Protein AF-0000000084492688 (afdb_homodimer)

Radius of gyration: 24.3 Å; Cα contacts (8 Å, |Δi|>4): 1108; chains: 2; bounding box: 52×69×61 Å

Sequence (526 aa):
MMIVVKELSFNYKQRKILDNITFSAHSKNLICVLGPNGVGKSTLFRCMLGLTKGYQGEILIEGKNIKKMGIAELAKKIAYIPQSHHPTFNFTVLNTVLMGRTIHLKGVSNPNIEDEKEALHALDMLGISHLRNRGYAEISGGERQLALIARAIVQKAKILVMDEPTANLDYGNQIRVMMHVKKLAKEGYIVILSTHNPEHAFLYGTKVLMMFNGKIIQSGCPKEIVTEALLEQLYGVHVKLEDIKTEAGDIRVIVPNLMNRQTMMIVVKELSFNYKQRKILDNITFSAHSKNLICVLGPNGVGKSTLFRCMLGLTKGYQGEILIEGKNIKKMGIAELAKKIAYIPQSHHPTFNFTVLNTVLMGRTIHLKGVSNPNIEDEKEALHALDMLGISHLRNRGYAEISGGERQLALIARAIVQKAKILVMDEPTANLDYGNQIRVMMHVKKLAKEGYIVILSTHNPEHAFLYGTKVLMMFNGKIIQSGCPKEIVTEALLEQLYGVHVKLEDIKTEAGDIRVIVPNLMNRQT

pLDDT: mean 93.22, std 10.7, range [28.69, 98.88]

Nearest PDB structures (foldseek):
  4wbs-assembly2_B  TM=8.671E-01  e=8.353E-21  Paraburkholderia phymatum STM815
  7ch8-assembly1_J  TM=8.958E-01  e=3.560E-17  Pseudomonas aeruginosa PAO1
  5lil-assembly1_A  TM=8.193E-01  e=1.229E-18  Aggregatibacter actinomycetemcomitans
  5lj7-assembly1_B  TM=8.229E-01  e=1.033E-18  Aggregatibacter actinomycetemcomitans
  5lil-assembly1_B  TM=7.992E-01  e=7.724E-19  Aggregatibacter actinomycetemcomitans

Organism: NCBI:txid1637975

Secondary structure (DSSP, 8-state):
-EEEEEEEEEEETTEEEEEEEEEEEETT-EEEEE--TTSSHHHHHHHHTTS----EEEEEETTEEGGGS-HHHHHTTEEEEPPP---SS--BHHHHHHGGGGGG-SSS----HHHHHHHHHHHHHTT-GGGTTSBGGGS-HHHHHHHHHHHHHHTT-SEEEEESTTTT--HHHHHHHHHHHHHHHHTT-EEEEE-S-THHHHHT-SEEEEEETTEEEEEE-HHHH--HHHHHHHHS--EEEEEEEETTEEEEEEEE--S----/-EEEEEEEEEEETTEEEEEEEEEEEETT-EEEEE--TTSSHHHHHHHHTTS----EEEEEETTEEGGGS-HHHHHTTEEEEPPP---SS--BHHHHHHGGGGGG-SSS----HHHHHHHHHHHHHTT-GGGTTSBGGGS-HHHHHHHHHHHHHHTT-SEEEEESTTTT--HHHHHHHHHHHHHHHHTT-EEEEE-S-THHHHHT-SEEEEEETTEEEEEE-HHHH--HHHHHHHHS--EEEEEEEETTEEEEEEEE--S----

InterPro domains:
  IPR003439 ABC transporter-like, ATP-binding domain [PF00005] (18-167)
  IPR003439 ABC transporter-like, ATP-binding domain [PS50893] (3-238)
  IPR003593 AAA+ ATPase domain [SM00382] (27-215)
  IPR017871 ABC transporter-like, conserved site [PS00211] (139-153)
  IPR027417 P-loop containing nucleoside triphosphate hydrolase [G3DSA:3.40.50.300] (1-255)
  IPR027417 P-loop containing nucleoside triphosphate hydrolase [SSF52540] (2-227)
  IPR050153 Metal Ion Import ATP-binding [PTHR42734] (1-245)

Foldseek 3Di:
DKKWWAQKWDDDPPRTQAGGATDMWFFLFAEEEDFDPSNCLVVVVCVQLVVDDPIDTFMDDVRHTCVPDDNLRSLLAEDEQEAFDQDPDWDALLVLLLVLCVSVDDPPDDDDPVSSVLLLVLCVLLPNSVRRGGTLNPDDSLSNLSSSVSSSVSNNHQEYEYEASCPPHDPVSSVSNLVSVLVSSNVTGHYYYYHHDLLSLQVRGQKYFYGDNNYGPDIGRSVPTDDQVSCCVRPVFGWDWDWDQDPVGTTIDIGGDPPPPPD/DKKWWAQKWDDDVPRTQAGGATDMWFFLFAEEEDFDPSNCLVVVVCVQLVVDDPIDTFMDDVRHTCVPDDNLRSLLAEDEQEAFDQDPDWDALLVLLLVLCVSVDDPPDDDDPVSSVLLLVLCVLLPNSVRRGGTLNPDDSLSNLSSSVSSSVSNNHQEYEYEASCPPHDPVSSVSNLVSVLVSSNVTGHYYYYHHDLLSLQVRGQKYFYGDNNYGPDMGRSVPTDDQVSCCVRPVFGWDWDWDQDPVGITIDIGGDPPPPPD

Structure (mmCIF, N/CA/C/O backbone):
data_AF-0000000084492688-model_v1
#
loop_
_entity.id
_entity.type
_entity.pdbx_description
1 polymer 'ABC transporter domain-containing protein'
#
loop_
_atom_site.group_PDB
_atom_site.id
_atom_site.type_symbol
_atom_site.label_atom_id
_atom_site.label_alt_id
_atom_site.label_comp_id
_atom_site.label_asym_id
_atom_site.label_entity_id
_atom_site.label_seq_id
_atom_site.pdbx_PDB_ins_code
_atom_site.Cartn_x
_atom_site.Cartn_y
_atom_site.Cartn_z
_atom_site.occupancy
_atom_site.B_iso_or_equiv
_atom_site.auth_seq_id
_atom_site.auth_comp_id
_atom_site.auth_asym_id
_atom_site.auth_atom_id
_atom_site.pdbx_PDB_model_num
ATOM 1 N N . MET A 1 1 ? 2.354 -30.641 -9.523 1 90.69 1 MET A N 1
ATOM 2 C CA . MET A 1 1 ? 3.014 -29.609 -10.328 1 90.69 1 MET A CA 1
ATOM 3 C C . MET A 1 1 ? 4.16 -28.969 -9.547 1 90.69 1 MET A C 1
ATOM 5 O O . MET A 1 1 ? 4.078 -28.797 -8.328 1 90.69 1 MET A O 1
ATOM 9 N N . MET A 1 2 ? 5.27 -28.812 -10.297 1 95.88 2 MET A N 1
ATOM 10 C CA . MET A 1 2 ? 6.441 -28.25 -9.625 1 95.88 2 MET A CA 1
ATOM 11 C C . MET A 1 2 ? 7.176 -27.266 -10.531 1 95.88 2 MET A C 1
ATOM 13 O O . MET A 1 2 ? 7.289 -27.5 -11.734 1 95.88 2 MET A O 1
ATOM 17 N N . ILE A 1 3 ? 7.566 -26.172 -9.961 1 98.5 3 ILE A N 1
ATOM 18 C CA . ILE A 1 3 ? 8.469 -25.25 -10.648 1 98.5 3 ILE A CA 1
ATOM 19 C C . ILE A 1 3 ? 9.781 -25.141 -9.883 1 98.5 3 ILE A C 1
ATOM 21 O O . ILE A 1 3 ? 9.789 -25.109 -8.648 1 98.5 3 ILE A O 1
ATOM 25 N N . VAL A 1 4 ? 10.914 -25.172 -10.602 1 98.69 4 VAL A N 1
ATOM 26 C CA . VAL A 1 4 ? 12.25 -25.109 -10.016 1 98.69 4 VAL A CA 1
ATOM 27 C C . VAL A 1 4 ? 13.062 -24.016 -10.711 1 98.69 4 VAL A C 1
ATOM 29 O O . VAL A 1 4 ? 13.125 -23.969 -11.938 1 98.69 4 VAL A O 1
ATOM 32 N N . VAL A 1 5 ? 13.562 -23.109 -9.969 1 98.75 5 VAL A N 1
ATOM 33 C CA . VAL A 1 5 ? 14.531 -22.125 -10.422 1 98.75 5 VAL A CA 1
ATOM 34 C C . VAL A 1 5 ? 15.922 -22.484 -9.922 1 98.75 5 VAL A C 1
ATOM 36 O O . VAL A 1 5 ? 16.125 -22.656 -8.711 1 98.75 5 VAL A O 1
ATOM 39 N N . LYS A 1 6 ? 16.844 -22.625 -10.852 1 98.5 6 LYS A N 1
ATOM 40 C CA . LYS A 1 6 ? 18.188 -23.094 -10.492 1 98.5 6 LYS A CA 1
ATOM 41 C C . LYS A 1 6 ? 19.25 -22.094 -10.93 1 98.5 6 LYS A C 1
ATOM 43 O O . LYS A 1 6 ? 19.438 -21.875 -12.133 1 98.5 6 LYS A O 1
ATOM 48 N N . GLU A 1 7 ? 19.938 -21.547 -9.922 1 98.56 7 GLU A N 1
ATOM 49 C CA . GLU A 1 7 ? 21.109 -20.703 -10.141 1 98.56 7 GLU A CA 1
ATOM 50 C C . GLU A 1 7 ? 20.812 -19.609 -11.164 1 98.56 7 GLU A C 1
ATOM 52 O O . GLU A 1 7 ? 21.609 -19.375 -12.07 1 98.56 7 GLU A O 1
ATOM 57 N N . LEU A 1 8 ? 19.719 -18.984 -11.062 1 98.5 8 LEU A N 1
ATOM 58 C CA . LEU A 1 8 ? 19.281 -17.953 -12 1 98.5 8 LEU A CA 1
ATOM 59 C C . LEU A 1 8 ? 20.031 -16.656 -11.758 1 98.5 8 LEU A C 1
ATOM 61 O O . LEU A 1 8 ? 20.031 -16.141 -10.641 1 98.5 8 LEU A O 1
ATOM 65 N N . SER A 1 9 ? 20.688 -16.188 -12.766 1 98.44 9 SER A N 1
ATOM 66 C CA . SER A 1 9 ? 21.359 -14.883 -12.742 1 98.44 9 SER A CA 1
ATOM 67 C C . SER A 1 9 ? 20.969 -14.039 -13.953 1 98.44 9 SER A C 1
ATOM 69 O O . SER A 1 9 ? 20.828 -14.57 -15.062 1 98.44 9 SER A O 1
ATOM 71 N N . PHE A 1 10 ? 20.781 -12.805 -13.719 1 97.88 10 PHE A N 1
ATOM 72 C CA . PHE A 1 10 ? 20.344 -11.922 -14.797 1 97.88 10 PHE A CA 1
ATOM 73 C C . PHE A 1 10 ? 20.906 -10.516 -14.602 1 97.88 10 PHE A C 1
ATOM 75 O O . PHE A 1 10 ? 20.953 -10.008 -13.477 1 97.88 10 PHE A O 1
ATOM 82 N N . ASN A 1 11 ? 21.297 -9.906 -15.68 1 95.31 11 ASN A N 1
ATOM 83 C CA . ASN A 1 11 ? 21.812 -8.547 -15.703 1 95.31 11 ASN A CA 1
ATOM 84 C C . ASN A 1 11 ? 21 -7.656 -16.641 1 95.31 11 ASN A C 1
ATOM 86 O O . ASN A 1 11 ? 20.578 -8.102 -17.719 1 95.31 11 ASN A O 1
ATOM 90 N N . TYR A 1 12 ? 20.688 -6.465 -16.25 1 91.31 12 TYR A N 1
ATOM 91 C CA . TYR A 1 12 ? 20.344 -5.402 -17.188 1 91.31 12 TYR A CA 1
ATOM 92 C C . TYR A 1 12 ? 21.578 -4.605 -17.578 1 91.31 12 TYR A C 1
ATOM 94 O O . TYR A 1 12 ? 22.125 -3.855 -16.781 1 91.31 12 TYR A O 1
ATOM 102 N N . LYS A 1 13 ? 21.938 -4.766 -18.797 1 89.25 13 LYS A N 1
ATOM 103 C CA . LYS A 1 13 ? 23.203 -4.172 -19.234 1 89.25 13 LYS A CA 1
ATOM 104 C C . LYS A 1 13 ? 24.359 -4.594 -18.312 1 89.25 13 LYS A C 1
ATOM 106 O O . LYS A 1 13 ? 24.594 -5.789 -18.125 1 89.25 13 LYS A O 1
ATOM 111 N N . GLN A 1 14 ? 24.891 -3.605 -17.562 1 89.5 14 GLN A N 1
ATOM 112 C CA . GLN A 1 14 ? 26.062 -3.932 -16.766 1 89.5 14 GLN A CA 1
ATOM 113 C C . GLN A 1 14 ? 25.688 -4.098 -15.289 1 89.5 14 GLN A C 1
ATOM 115 O O . GLN A 1 14 ? 26.547 -4.395 -14.461 1 89.5 14 GLN A O 1
ATOM 120 N N . ARG A 1 15 ? 24.469 -4.055 -14.992 1 92.56 15 ARG A N 1
ATOM 121 C CA . ARG A 1 15 ? 24.047 -4.148 -13.594 1 92.56 15 ARG A CA 1
ATOM 122 C C . ARG A 1 15 ? 23.453 -5.52 -13.297 1 92.56 15 ARG A C 1
ATOM 124 O O . ARG A 1 15 ? 22.484 -5.934 -13.945 1 92.56 15 ARG A O 1
ATOM 131 N N . LYS A 1 16 ? 24.094 -6.23 -12.344 1 95.75 16 LYS A N 1
ATOM 132 C CA . LYS A 1 16 ? 23.562 -7.523 -11.914 1 95.75 16 LYS A CA 1
ATOM 133 C C . LYS A 1 16 ? 22.297 -7.352 -11.078 1 95.75 16 LYS A C 1
ATOM 135 O O . LYS A 1 16 ? 22.328 -6.719 -10.016 1 95.75 16 LYS A O 1
ATOM 140 N N . ILE A 1 17 ? 21.188 -7.91 -11.578 1 97.31 17 ILE A N 1
ATOM 141 C CA . ILE A 1 17 ? 19.906 -7.738 -10.906 1 97.31 17 ILE A CA 1
ATOM 142 C C . ILE A 1 17 ? 19.562 -8.992 -10.094 1 97.31 17 ILE A C 1
ATOM 144 O O . ILE A 1 17 ? 19.109 -8.891 -8.953 1 97.31 17 ILE A O 1
ATOM 148 N N . LEU A 1 18 ? 19.703 -10.117 -10.672 1 98.44 18 LEU A N 1
ATOM 149 C CA . LEU A 1 18 ? 19.531 -11.398 -10.008 1 98.44 18 LEU A CA 1
ATOM 150 C C . LEU A 1 18 ? 20.859 -12.156 -9.945 1 98.44 18 LEU A C 1
ATOM 152 O O . LEU A 1 18 ? 21.578 -12.219 -10.93 1 98.44 18 LEU A O 1
ATOM 156 N N . ASP A 1 19 ? 21.141 -12.68 -8.805 1 98.44 19 ASP A N 1
ATOM 157 C CA . ASP A 1 19 ? 22.422 -13.336 -8.586 1 98.44 19 ASP A CA 1
ATOM 158 C C . ASP A 1 19 ? 22.234 -14.719 -7.969 1 98.44 19 ASP A C 1
ATOM 160 O O . ASP A 1 19 ? 22.109 -14.852 -6.75 1 98.44 19 ASP A O 1
ATOM 164 N N . ASN A 1 20 ? 22.234 -15.719 -8.805 1 98.38 20 ASN A N 1
ATOM 165 C CA . ASN A 1 20 ? 22.266 -17.125 -8.398 1 98.38 20 ASN A CA 1
ATOM 166 C C . ASN A 1 20 ? 21.047 -17.484 -7.559 1 98.38 20 ASN A C 1
ATOM 168 O O . ASN A 1 20 ? 21.188 -18.047 -6.469 1 98.38 20 ASN A O 1
ATOM 172 N N . ILE A 1 21 ? 19.891 -17.156 -8.047 1 98.62 21 ILE A N 1
ATOM 173 C CA . ILE A 1 21 ? 18.609 -17.422 -7.383 1 98.62 21 ILE A CA 1
ATOM 174 C C . ILE A 1 21 ? 18.25 -18.906 -7.543 1 98.62 21 ILE A C 1
ATOM 176 O O . ILE A 1 21 ? 18.25 -19.422 -8.664 1 98.62 21 ILE A O 1
ATOM 180 N N . THR A 1 22 ? 18.016 -19.609 -6.445 1 98.69 22 THR A N 1
ATOM 181 C CA . THR A 1 22 ? 17.594 -21 -6.477 1 98.69 22 THR A CA 1
ATOM 182 C C . THR A 1 22 ? 16.438 -21.234 -5.5 1 98.69 22 THR A C 1
ATOM 184 O O . THR A 1 22 ? 16.516 -20.844 -4.332 1 98.69 22 THR A O 1
ATOM 187 N N . PHE A 1 23 ? 15.359 -21.766 -5.973 1 98.56 23 PHE A N 1
ATOM 188 C CA . PHE A 1 23 ? 14.25 -22.188 -5.129 1 98.56 23 PHE A CA 1
ATOM 189 C C . PHE A 1 23 ? 13.305 -23.094 -5.902 1 98.56 23 PHE A C 1
ATOM 191 O O . PHE A 1 23 ? 13.453 -23.281 -7.109 1 98.56 23 PHE A O 1
ATOM 198 N N . SER A 1 24 ? 12.367 -23.672 -5.234 1 98.56 24 SER A N 1
ATOM 199 C CA . SER A 1 24 ? 11.336 -24.484 -5.859 1 98.56 24 SER A CA 1
ATOM 200 C C . SER A 1 24 ? 9.977 -24.281 -5.195 1 98.56 24 SER A C 1
ATOM 202 O O . SER A 1 24 ? 9.906 -23.781 -4.07 1 98.56 24 SER A O 1
ATOM 204 N N . ALA A 1 25 ? 8.984 -24.578 -5.902 1 98.25 25 ALA A N 1
ATOM 205 C CA . ALA A 1 25 ? 7.613 -24.516 -5.418 1 98.25 25 ALA A CA 1
ATOM 206 C C . ALA A 1 25 ? 6.797 -25.688 -5.938 1 98.25 25 ALA A C 1
ATOM 208 O O . ALA A 1 25 ? 6.996 -26.141 -7.07 1 98.25 25 ALA A O 1
ATOM 209 N N . HIS A 1 26 ? 5.926 -26.188 -5.145 1 97.88 26 HIS A N 1
ATOM 210 C CA . HIS A 1 26 ? 5.066 -27.312 -5.48 1 97.88 26 HIS A CA 1
ATOM 211 C C . HIS A 1 26 ? 3.596 -26.969 -5.25 1 97.88 26 HIS A C 1
ATOM 213 O O . HIS A 1 26 ? 3.279 -25.906 -4.699 1 97.88 26 HIS A O 1
ATOM 219 N N . SER A 1 27 ? 2.734 -27.891 -5.691 1 98.06 27 SER A N 1
ATOM 220 C CA . SER A 1 27 ? 1.301 -27.703 -5.488 1 98.06 27 SER A CA 1
ATOM 221 C C . SER A 1 27 ? 0.986 -27.359 -4.039 1 98.06 27 SER A C 1
ATOM 223 O O . SER A 1 27 ? 1.574 -27.938 -3.117 1 98.06 27 SER A O 1
ATOM 225 N N . LYS A 1 28 ? 0.103 -26.359 -3.828 1 98.19 28 LYS A N 1
ATOM 226 C CA . LYS A 1 28 ? -0.41 -25.891 -2.539 1 98.19 28 LYS A CA 1
ATOM 227 C C . LYS A 1 28 ? 0.563 -24.938 -1.872 1 98.19 28 LYS A C 1
ATOM 229 O O . LYS A 1 28 ? 0.296 -24.422 -0.778 1 98.19 28 LYS A O 1
ATOM 234 N N . ASN A 1 29 ? 1.726 -24.625 -2.578 1 98.56 29 ASN A N 1
ATOM 235 C CA . ASN A 1 29 ? 2.617 -23.594 -2.047 1 98.56 29 ASN A CA 1
ATOM 236 C C . ASN A 1 29 ? 2.098 -22.188 -2.344 1 98.56 29 ASN A C 1
ATOM 238 O O . ASN A 1 29 ? 1.689 -21.906 -3.471 1 98.56 29 ASN A O 1
ATOM 242 N N . LEU A 1 30 ? 1.998 -21.422 -1.384 1 98.75 30 LEU A N 1
ATOM 243 C CA . LEU A 1 30 ? 1.883 -19.969 -1.493 1 98.75 30 LEU A CA 1
ATOM 244 C C . LEU A 1 30 ? 3.166 -19.297 -1.033 1 98.75 30 LEU A C 1
ATOM 246 O O . LEU A 1 30 ? 3.4 -19.141 0.169 1 98.75 30 LEU A O 1
ATOM 250 N N . ILE A 1 31 ? 3.959 -18.859 -1.97 1 98.88 31 ILE A N 1
ATOM 251 C CA . ILE A 1 31 ? 5.266 -18.281 -1.679 1 98.88 31 ILE A CA 1
ATOM 252 C C . ILE A 1 31 ? 5.164 -16.75 -1.68 1 98.88 31 ILE A C 1
ATOM 254 O O . ILE A 1 31 ? 4.738 -16.156 -2.67 1 98.88 31 ILE A O 1
ATOM 258 N N . CYS A 1 32 ? 5.52 -16.141 -0.622 1 98.88 32 CYS A N 1
ATOM 259 C CA . CYS A 1 32 ? 5.641 -14.688 -0.543 1 98.88 32 CYS A CA 1
ATOM 260 C C . CYS A 1 32 ? 7.074 -14.242 -0.792 1 98.88 32 CYS A C 1
ATOM 262 O O . CYS A 1 32 ? 7.988 -14.648 -0.068 1 98.88 32 CYS A O 1
ATOM 264 N N . VAL A 1 33 ? 7.242 -13.508 -1.78 1 98.81 33 VAL A N 1
ATOM 265 C CA . VAL A 1 33 ? 8.555 -12.945 -2.08 1 98.81 33 VAL A CA 1
ATOM 266 C C . VAL A 1 33 ? 8.695 -11.586 -1.396 1 98.81 33 VAL A C 1
ATOM 268 O O . VAL A 1 33 ? 7.957 -10.648 -1.698 1 98.81 33 VAL A O 1
ATOM 271 N N . LEU A 1 34 ? 9.656 -11.508 -0.488 1 98.69 34 LEU A N 1
ATOM 272 C CA . LEU A 1 34 ? 9.898 -10.297 0.285 1 98.69 34 LEU A CA 1
ATOM 273 C C . LEU A 1 34 ? 11.234 -9.664 -0.104 1 98.69 34 LEU A C 1
ATOM 275 O O . LEU A 1 34 ? 12.188 -10.375 -0.438 1 98.69 34 LEU A O 1
ATOM 279 N N . GLY A 1 35 ? 11.328 -8.398 -0.031 1 98.25 35 GLY A N 1
ATOM 280 C CA . GLY A 1 35 ? 12.508 -7.605 -0.333 1 98.25 35 GLY A CA 1
ATOM 281 C C . GLY A 1 35 ? 12.188 -6.152 -0.621 1 98.25 35 GLY A C 1
ATOM 282 O O . GLY A 1 35 ? 11.047 -5.809 -0.927 1 98.25 35 GLY A O 1
ATOM 283 N N . PRO A 1 36 ? 13.164 -5.301 -0.506 1 97.5 36 PRO A N 1
ATOM 284 C CA . PRO A 1 36 ? 12.922 -3.883 -0.79 1 97.5 36 PRO A CA 1
ATOM 285 C C . PRO A 1 36 ? 12.562 -3.627 -2.25 1 97.5 36 PRO A C 1
ATOM 287 O O . PRO A 1 36 ? 12.703 -4.516 -3.092 1 97.5 36 PRO A O 1
ATOM 290 N N . ASN A 1 37 ? 12.016 -2.455 -2.445 1 94.69 37 ASN A N 1
ATOM 291 C CA . ASN A 1 37 ? 11.734 -2.047 -3.818 1 94.69 37 ASN A CA 1
ATOM 292 C C . ASN A 1 37 ? 12.992 -2.053 -4.676 1 94.69 37 ASN A C 1
ATOM 294 O O . ASN A 1 37 ? 14.055 -1.616 -4.23 1 94.69 37 ASN A O 1
ATOM 298 N N . GLY A 1 38 ? 12.961 -2.635 -5.816 1 93.5 38 GLY A N 1
ATOM 299 C CA . GLY A 1 38 ? 14.07 -2.609 -6.758 1 93.5 38 GLY A CA 1
ATOM 300 C C . GLY A 1 38 ? 15.031 -3.775 -6.582 1 93.5 38 GLY A C 1
ATOM 301 O O . GLY A 1 38 ? 16.016 -3.889 -7.312 1 93.5 38 GLY A O 1
ATOM 302 N N . VAL A 1 39 ? 14.664 -4.672 -5.742 1 96.44 39 VAL A N 1
ATOM 303 C CA . VAL A 1 39 ? 15.617 -5.723 -5.395 1 96.44 39 VAL A CA 1
ATOM 304 C C . VAL A 1 39 ? 15.664 -6.766 -6.508 1 96.44 39 VAL A C 1
ATOM 306 O O . VAL A 1 39 ? 16.578 -7.594 -6.551 1 96.44 39 VAL A O 1
ATOM 309 N N . GLY A 1 40 ? 14.641 -6.82 -7.355 1 96.81 40 GLY A N 1
ATOM 310 C CA . GLY A 1 40 ? 14.664 -7.75 -8.469 1 96.81 40 GLY A CA 1
ATOM 311 C C . GLY A 1 40 ? 13.445 -8.656 -8.516 1 96.81 40 GLY A C 1
ATOM 312 O O . GLY A 1 40 ? 13.414 -9.617 -9.281 1 96.81 40 GLY A O 1
ATOM 313 N N . LYS A 1 41 ? 12.445 -8.445 -7.684 1 97.69 41 LYS A N 1
ATOM 314 C CA . LYS A 1 41 ? 11.273 -9.305 -7.605 1 97.69 41 LYS A CA 1
ATOM 315 C C . LYS A 1 41 ? 10.562 -9.391 -8.953 1 97.69 41 LYS A C 1
ATOM 317 O O . LYS A 1 41 ? 10.281 -10.484 -9.445 1 97.69 41 LYS A O 1
ATOM 322 N N . SER A 1 42 ? 10.336 -8.227 -9.602 1 96.56 42 SER A N 1
ATOM 323 C CA . SER A 1 42 ? 9.656 -8.188 -10.891 1 96.56 42 SER A CA 1
ATOM 324 C C . SER A 1 42 ? 10.5 -8.828 -11.984 1 96.56 42 SER A C 1
ATOM 326 O O . SER A 1 42 ? 9.969 -9.5 -12.867 1 96.56 42 SER A O 1
ATOM 328 N N . THR A 1 43 ? 11.797 -8.609 -11.953 1 96.88 43 THR A N 1
ATOM 329 C CA . THR A 1 43 ? 12.695 -9.242 -12.914 1 96.88 43 THR A CA 1
ATOM 330 C C . THR A 1 43 ? 12.656 -10.758 -12.781 1 96.88 43 THR A C 1
ATOM 332 O O . THR A 1 43 ? 12.617 -11.477 -13.781 1 96.88 43 THR A O 1
ATOM 335 N N . LEU A 1 44 ? 12.664 -11.227 -11.5 1 98.25 44 LEU A N 1
ATOM 336 C CA . LEU A 1 44 ? 12.523 -12.656 -11.242 1 98.25 44 LEU A CA 1
ATOM 337 C C . LEU A 1 44 ? 11.25 -13.203 -11.883 1 98.25 44 LEU A C 1
ATOM 339 O O . LEU A 1 44 ? 11.289 -14.219 -12.578 1 98.25 44 LEU A O 1
ATOM 343 N N . PHE A 1 45 ? 10.125 -12.5 -11.734 1 98.12 45 PHE A N 1
ATOM 344 C CA . PHE A 1 45 ? 8.844 -12.93 -12.281 1 98.12 45 PHE A CA 1
ATOM 345 C C . PHE A 1 45 ? 8.883 -12.938 -13.805 1 98.12 45 PHE A C 1
ATOM 347 O O . PHE A 1 45 ? 8.367 -13.859 -14.445 1 98.12 45 PHE A O 1
ATOM 354 N N . ARG A 1 46 ? 9.523 -11.961 -14.406 1 97.19 46 ARG A N 1
ATOM 355 C CA . ARG A 1 46 ? 9.633 -11.891 -15.859 1 97.19 46 ARG A CA 1
ATOM 356 C C . ARG A 1 46 ? 10.414 -13.078 -16.406 1 97.19 46 ARG A C 1
ATOM 358 O O . ARG A 1 46 ? 10.062 -13.633 -17.453 1 97.19 46 ARG A O 1
ATOM 365 N N . CYS A 1 47 ? 11.469 -13.414 -15.711 1 97.75 47 CYS A N 1
ATOM 366 C CA . CYS A 1 47 ? 12.227 -14.594 -16.109 1 97.75 47 CYS A CA 1
ATOM 367 C C . CYS A 1 47 ? 11.367 -15.852 -16.047 1 97.75 47 CYS A C 1
ATOM 369 O O . CYS A 1 47 ? 11.336 -16.641 -16.984 1 97.75 47 CYS A O 1
ATOM 371 N N . MET A 1 48 ? 10.641 -15.984 -14.969 1 97.88 48 MET A N 1
ATOM 372 C CA . MET A 1 48 ? 9.812 -17.156 -14.75 1 97.88 48 MET A CA 1
ATOM 373 C C . MET A 1 48 ? 8.719 -17.266 -15.812 1 97.88 48 MET A C 1
ATOM 375 O O . MET A 1 48 ? 8.312 -18.359 -16.188 1 97.88 48 MET A O 1
ATOM 379 N N . LEU A 1 49 ? 8.297 -16.094 -16.281 1 96.88 49 LEU A N 1
ATOM 380 C CA . LEU A 1 49 ? 7.211 -16.031 -17.25 1 96.88 49 LEU A CA 1
ATOM 381 C C . LEU A 1 49 ? 7.738 -16.188 -18.672 1 96.88 49 LEU A C 1
ATOM 383 O O . LEU A 1 49 ? 6.957 -16.203 -19.641 1 96.88 49 LEU A O 1
ATOM 387 N N . GLY A 1 50 ? 9.031 -16.203 -18.844 1 95.94 50 GLY A N 1
ATOM 388 C CA . GLY A 1 50 ? 9.648 -16.344 -20.141 1 95.94 50 GLY A CA 1
ATOM 389 C C . GLY A 1 50 ? 9.703 -15.055 -20.938 1 95.94 50 GLY A C 1
ATOM 390 O O . GLY A 1 50 ? 9.914 -15.062 -22.141 1 95.94 50 GLY A O 1
ATOM 391 N N . LEU A 1 51 ? 9.5 -13.969 -20.281 1 93.88 51 LEU A N 1
ATOM 392 C CA . LEU A 1 51 ? 9.484 -12.664 -20.938 1 93.88 51 LEU A CA 1
ATOM 393 C C . LEU A 1 51 ? 10.898 -12.109 -21.062 1 93.88 51 LEU A C 1
ATOM 395 O O . LEU A 1 51 ? 11.133 -11.18 -21.844 1 93.88 51 LEU A O 1
ATOM 399 N N . THR A 1 52 ? 11.805 -12.641 -20.359 1 90.12 52 THR A N 1
ATOM 400 C CA . THR A 1 52 ? 13.219 -12.297 -20.406 1 90.12 52 THR A CA 1
ATOM 401 C C . THR A 1 52 ? 14.07 -13.539 -20.672 1 90.12 52 THR A C 1
ATOM 403 O O . THR A 1 52 ? 14.023 -14.5 -19.906 1 90.12 52 THR A O 1
ATOM 406 N N . LYS A 1 53 ? 14.891 -13.727 -21.797 1 82.44 53 LYS A N 1
ATOM 407 C CA . LYS A 1 53 ? 15.609 -14.938 -22.172 1 82.44 53 LYS A CA 1
ATOM 408 C C . LYS A 1 53 ? 17.109 -14.781 -21.938 1 82.44 53 LYS A C 1
ATOM 410 O O . LYS A 1 53 ? 17.859 -15.766 -21.984 1 82.44 53 LYS A O 1
ATOM 415 N N . GLY A 1 54 ? 17.656 -13.672 -21.531 1 89.56 54 GLY A N 1
ATOM 416 C CA . GLY A 1 54 ? 19.094 -13.438 -21.406 1 89.56 54 GLY A CA 1
ATOM 417 C C . GLY A 1 54 ? 19.625 -13.742 -20.016 1 89.56 54 GLY A C 1
ATOM 418 O O . GLY A 1 54 ? 20.641 -13.172 -19.609 1 89.56 54 GLY A O 1
ATOM 419 N N . TYR A 1 55 ? 18.922 -14.703 -19.375 1 96.75 55 TYR A N 1
ATOM 420 C CA . TYR A 1 55 ? 19.406 -15.031 -18.047 1 96.75 55 TYR A CA 1
ATOM 421 C C . TYR A 1 55 ? 20.25 -16.297 -18.062 1 96.75 55 TYR A C 1
ATOM 423 O O . TYR A 1 55 ? 20.156 -17.094 -19.016 1 96.75 55 TYR A O 1
ATOM 431 N N . GLN A 1 56 ? 21.109 -16.484 -17.078 1 97.5 56 GLN A N 1
ATOM 432 C CA . GLN A 1 56 ? 21.844 -17.719 -16.797 1 97.5 56 GLN A CA 1
ATOM 433 C C . GLN A 1 56 ? 21.062 -18.609 -15.836 1 97.5 56 GLN A C 1
ATOM 435 O O . GLN A 1 56 ? 20.188 -18.125 -15.109 1 97.5 56 GLN A O 1
ATOM 440 N N . GLY A 1 57 ? 21.375 -19.891 -15.859 1 97.94 57 GLY A N 1
ATOM 441 C CA . GLY A 1 57 ? 20.656 -20.844 -15.023 1 97.94 57 GLY A CA 1
ATOM 442 C C . GLY A 1 57 ? 19.453 -21.453 -15.727 1 97.94 57 GLY A C 1
ATOM 443 O O . GLY A 1 57 ? 19.375 -21.453 -16.953 1 97.94 57 GLY A O 1
ATOM 444 N N . GLU A 1 58 ? 18.578 -22.125 -14.891 1 97.94 58 GLU A N 1
ATOM 445 C CA . GLU A 1 58 ? 17.453 -22.812 -15.5 1 97.94 58 GLU A CA 1
ATOM 446 C C . GLU A 1 58 ? 16.172 -22.609 -14.695 1 97.94 58 GLU A C 1
ATOM 448 O O . GLU A 1 58 ? 16.219 -22.422 -13.477 1 97.94 58 GLU A O 1
ATOM 453 N N . ILE A 1 59 ? 15.164 -22.594 -15.375 1 98.5 59 ILE A N 1
ATOM 454 C CA . ILE A 1 59 ? 13.82 -22.625 -14.805 1 98.5 59 ILE A CA 1
ATOM 455 C C . ILE A 1 59 ? 13.055 -23.828 -15.375 1 98.5 59 ILE A C 1
ATOM 457 O O . ILE A 1 59 ? 12.891 -23.938 -16.594 1 98.5 59 ILE A O 1
ATOM 461 N N . LEU A 1 60 ? 12.633 -24.656 -14.469 1 98.56 60 LEU A N 1
ATOM 462 C CA . LEU A 1 60 ? 11.984 -25.891 -14.875 1 98.56 60 LEU A CA 1
ATOM 463 C C . LEU A 1 60 ? 10.547 -25.953 -14.383 1 98.56 60 LEU A C 1
ATOM 465 O O . LEU A 1 60 ? 10.273 -25.594 -13.227 1 98.56 60 LEU A O 1
ATOM 469 N N . ILE A 1 61 ? 9.648 -26.312 -15.227 1 98.25 61 ILE A N 1
ATOM 470 C CA . ILE A 1 61 ? 8.289 -26.672 -14.859 1 98.25 61 ILE A CA 1
ATOM 471 C C . ILE A 1 61 ? 8.023 -28.125 -15.211 1 98.25 61 ILE A C 1
ATOM 473 O O . ILE A 1 61 ? 8.148 -28.516 -16.375 1 98.25 61 ILE A O 1
ATOM 477 N N . GLU A 1 62 ? 7.746 -28.859 -14.203 1 96.56 62 GLU A N 1
ATOM 478 C CA . GLU A 1 62 ? 7.586 -30.297 -14.383 1 96.56 62 GLU A CA 1
ATOM 479 C C . GLU A 1 62 ? 8.812 -30.906 -15.055 1 96.56 62 GLU A C 1
ATOM 481 O O . GLU A 1 62 ? 8.68 -31.688 -16 1 96.56 62 GLU A O 1
ATOM 486 N N . GLY A 1 63 ? 9.883 -30.406 -14.68 1 96.75 63 GLY A N 1
ATOM 487 C CA . GLY A 1 63 ? 11.141 -30.984 -15.133 1 96.75 63 GLY A CA 1
ATOM 488 C C . GLY A 1 63 ? 11.578 -30.484 -16.5 1 96.75 63 GLY A C 1
ATOM 489 O O . GLY A 1 63 ? 12.68 -30.797 -16.953 1 96.75 63 GLY A O 1
ATOM 490 N N . LYS A 1 64 ? 10.773 -29.766 -17.141 1 97.5 64 LYS A N 1
ATOM 491 C CA . LYS A 1 64 ? 11.102 -29.25 -18.469 1 97.5 64 LYS A CA 1
ATOM 492 C C . LYS A 1 64 ? 11.555 -27.797 -18.391 1 97.5 64 LYS A C 1
ATOM 494 O O . LYS A 1 64 ? 10.914 -26.969 -17.75 1 97.5 64 LYS A O 1
ATOM 499 N N . ASN A 1 65 ? 12.625 -27.516 -19.078 1 97.75 65 ASN A N 1
ATOM 500 C CA . ASN A 1 65 ? 13.141 -26.141 -19.141 1 97.75 65 ASN A CA 1
ATOM 501 C C . ASN A 1 65 ? 12.195 -25.234 -19.922 1 97.75 65 ASN A C 1
ATOM 503 O O . ASN A 1 65 ? 11.789 -25.562 -21.047 1 97.75 65 ASN A O 1
ATOM 507 N N . ILE A 1 66 ? 11.914 -24.078 -19.344 1 97.5 66 ILE A N 1
ATOM 508 C CA . ILE A 1 66 ? 10.914 -23.219 -19.969 1 97.5 66 ILE A CA 1
ATOM 509 C C . ILE A 1 66 ? 11.484 -22.625 -21.25 1 97.5 66 ILE A C 1
ATOM 511 O O . ILE A 1 66 ? 10.734 -22.188 -22.125 1 97.5 66 ILE A O 1
ATOM 515 N N . LYS A 1 67 ? 12.781 -22.609 -21.422 1 95.75 67 LYS A N 1
ATOM 516 C CA . LYS A 1 67 ? 13.406 -22.156 -22.656 1 95.75 67 LYS A CA 1
ATOM 517 C C . LYS A 1 67 ? 13.047 -23.047 -23.844 1 95.75 67 LYS A C 1
ATOM 519 O O . LYS A 1 67 ? 13.148 -22.641 -25 1 95.75 67 LYS A O 1
ATOM 524 N N . LYS A 1 68 ? 12.672 -24.219 -23.516 1 95.56 68 LYS A N 1
ATOM 525 C CA . LYS A 1 68 ? 12.344 -25.203 -24.531 1 95.56 68 LYS A CA 1
ATOM 526 C C . LYS A 1 68 ? 10.836 -25.266 -24.781 1 95.56 68 LYS A C 1
ATOM 528 O O . LYS A 1 68 ? 10.367 -26.109 -25.547 1 95.56 68 LYS A O 1
ATOM 533 N N . MET A 1 69 ? 10.125 -24.469 -24.156 1 95 69 MET A N 1
ATOM 534 C CA . MET A 1 69 ? 8.68 -24.422 -24.312 1 95 69 MET A CA 1
ATOM 535 C C . MET A 1 69 ? 8.266 -23.297 -25.266 1 95 69 MET A C 1
ATOM 537 O O . MET A 1 69 ? 8.844 -22.203 -25.219 1 95 69 MET A O 1
ATOM 541 N N . GLY A 1 70 ? 7.297 -23.625 -26.125 1 92.12 70 GLY A N 1
ATOM 542 C CA . GLY A 1 70 ? 6.68 -22.531 -26.859 1 92.12 70 GLY A CA 1
ATOM 543 C C . GLY A 1 70 ? 5.852 -21.609 -25.984 1 92.12 70 GLY A C 1
ATOM 544 O O . GLY A 1 70 ? 5.539 -21.938 -24.844 1 92.12 70 GLY A O 1
ATOM 545 N N . ILE A 1 71 ? 5.547 -20.484 -26.469 1 90.31 71 ILE A N 1
ATOM 546 C CA . ILE A 1 71 ? 4.793 -19.469 -25.75 1 90.31 71 ILE A CA 1
ATOM 547 C C . ILE A 1 71 ? 3.449 -20.031 -25.297 1 90.31 71 ILE A C 1
ATOM 549 O O . ILE A 1 71 ? 3.062 -19.891 -24.141 1 90.31 71 ILE A O 1
ATOM 553 N N . ALA A 1 72 ? 2.797 -20.703 -26.188 1 91.81 72 ALA A N 1
ATOM 554 C CA . ALA A 1 72 ? 1.481 -21.266 -25.891 1 91.81 72 ALA A CA 1
ATOM 555 C C . ALA A 1 72 ? 1.573 -22.344 -24.812 1 91.81 72 ALA A C 1
ATOM 557 O O . ALA A 1 72 ? 0.723 -22.422 -23.922 1 91.81 72 ALA A O 1
ATOM 558 N N . GLU A 1 73 ? 2.568 -23.141 -24.953 1 94.31 73 GLU A N 1
ATOM 559 C CA . GLU A 1 73 ? 2.76 -24.203 -23.969 1 94.31 73 GLU A CA 1
ATOM 560 C C . GLU A 1 73 ? 3.031 -23.641 -22.578 1 94.31 73 GLU A C 1
ATOM 562 O O . GLU A 1 73 ? 2.453 -24.094 -21.594 1 94.31 73 GLU A O 1
ATOM 567 N N . LEU A 1 74 ? 3.893 -22.672 -22.516 1 95.81 74 LEU A N 1
ATOM 568 C CA . LEU A 1 74 ? 4.227 -22.031 -21.234 1 95.81 74 LEU A CA 1
ATOM 569 C C . LEU A 1 74 ? 3.004 -21.359 -20.641 1 95.81 74 LEU A C 1
ATOM 571 O O . LEU A 1 74 ? 2.771 -21.438 -19.422 1 95.81 74 LEU A O 1
ATOM 575 N N . ALA A 1 75 ? 2.23 -20.75 -21.484 1 93.94 75 ALA A N 1
ATOM 576 C CA . ALA A 1 75 ? 1.039 -20.031 -21.047 1 93.94 75 ALA A CA 1
ATOM 577 C C . ALA A 1 75 ? 0.027 -20.984 -20.406 1 93.94 75 ALA A C 1
ATOM 579 O O . ALA A 1 75 ? -0.749 -20.578 -19.547 1 93.94 75 ALA A O 1
ATOM 580 N N . LYS A 1 76 ? 0.054 -22.172 -20.703 1 94.19 76 LYS A N 1
ATOM 581 C CA . LYS A 1 76 ? -0.844 -23.172 -20.141 1 94.19 76 LYS A CA 1
ATOM 582 C C . LYS A 1 76 ? -0.368 -23.625 -18.766 1 94.19 76 LYS A C 1
ATOM 584 O O . LYS A 1 76 ? -1.097 -24.297 -18.047 1 94.19 76 LYS A O 1
ATOM 589 N N . LYS A 1 77 ? 0.829 -23.25 -18.438 1 96.62 77 LYS A N 1
ATOM 590 C CA . LYS A 1 77 ? 1.41 -23.719 -17.188 1 96.62 77 LYS A CA 1
ATOM 591 C C . LYS A 1 77 ? 1.46 -22.609 -16.156 1 96.62 77 LYS A C 1
ATOM 593 O O . LYS A 1 77 ? 1.294 -22.844 -14.961 1 96.62 77 LYS A O 1
ATOM 598 N N . ILE A 1 78 ? 1.725 -21.406 -16.641 1 97.81 78 ILE A N 1
ATOM 599 C CA . ILE A 1 78 ? 1.992 -20.297 -15.727 1 97.81 78 ILE A CA 1
ATOM 600 C C . ILE A 1 78 ? 1.21 -19.062 -16.172 1 97.81 78 ILE A C 1
ATOM 602 O O . ILE A 1 78 ? 1.171 -18.734 -17.359 1 97.81 78 ILE A O 1
ATOM 606 N N . ALA A 1 79 ? 0.473 -18.406 -15.219 1 97.5 79 ALA A N 1
ATOM 607 C CA . ALA A 1 79 ? -0.281 -17.188 -15.461 1 97.5 79 ALA A CA 1
ATOM 608 C C . ALA A 1 79 ? 0.283 -16.016 -14.648 1 97.5 79 ALA A C 1
ATOM 610 O O . ALA A 1 79 ? 0.805 -16.219 -13.555 1 97.5 79 ALA A O 1
ATOM 611 N N . TYR A 1 80 ? 0.186 -14.914 -15.25 1 97.25 80 TYR A N 1
ATOM 612 C CA . TYR A 1 80 ? 0.673 -13.688 -14.617 1 97.25 80 TYR A CA 1
ATOM 613 C C . TYR A 1 80 ? -0.486 -12.789 -14.203 1 97.25 80 TYR A C 1
ATOM 615 O O . TYR A 1 80 ? -1.413 -12.562 -14.977 1 97.25 80 TYR A O 1
ATOM 623 N N . ILE A 1 81 ? -0.448 -12.352 -12.945 1 97.56 81 ILE A N 1
ATOM 624 C CA . ILE A 1 81 ? -1.409 -11.383 -12.43 1 97.56 81 ILE A CA 1
ATOM 625 C C . ILE A 1 81 ? -0.68 -10.109 -12.008 1 97.56 81 ILE A C 1
ATOM 627 O O . ILE A 1 81 ? -0.027 -10.086 -10.961 1 97.56 81 ILE A O 1
ATOM 631 N N . PRO A 1 82 ? -0.83 -9.016 -12.742 1 95.56 82 PRO A N 1
ATOM 632 C CA . PRO A 1 82 ? -0.165 -7.758 -12.398 1 95.56 82 PRO A CA 1
ATOM 633 C C . PRO A 1 82 ? -0.896 -6.988 -11.305 1 95.56 82 PRO A C 1
ATOM 635 O O . PRO A 1 82 ? -2.002 -7.363 -10.906 1 95.56 82 PRO A O 1
ATOM 638 N N . GLN A 1 83 ? -0.147 -6.047 -10.789 1 91.88 83 GLN A N 1
ATOM 639 C CA . GLN A 1 83 ? -0.828 -5.09 -9.922 1 91.88 83 GLN A CA 1
ATOM 640 C C . GLN A 1 83 ? -1.996 -4.426 -10.648 1 91.88 83 GLN A C 1
ATOM 642 O O . GLN A 1 83 ? -1.876 -4.047 -11.812 1 91.88 8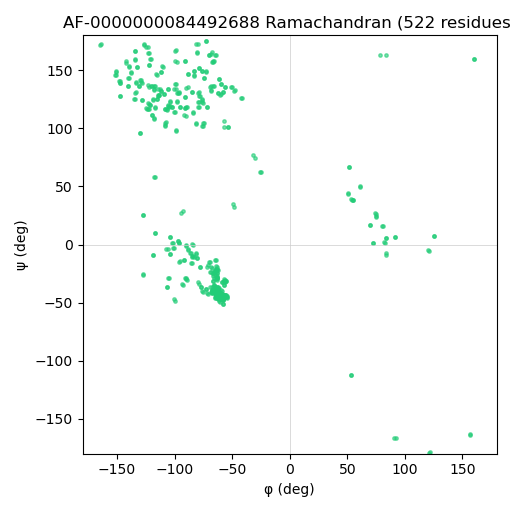3 GLN A O 1
ATOM 647 N N . SER A 1 84 ? -3.102 -4.324 -9.953 1 86.75 84 SER A N 1
ATOM 648 C CA . SER A 1 84 ? -4.293 -3.74 -10.555 1 86.75 84 SER A CA 1
ATOM 649 C C . SER A 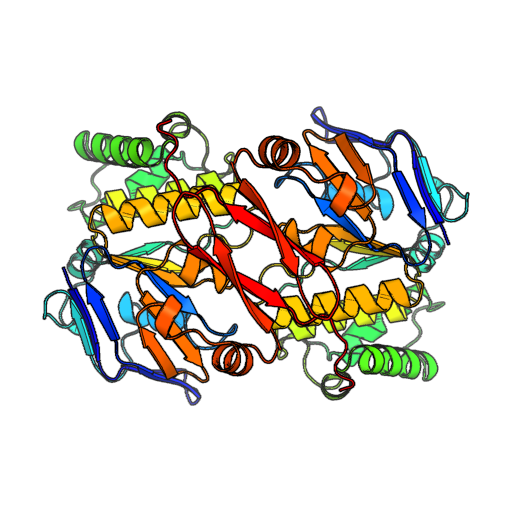1 84 ? -4.109 -2.246 -10.797 1 86.75 84 SER A C 1
ATOM 651 O O . SER A 1 84 ? -3.557 -1.537 -9.953 1 86.75 84 SER A O 1
ATOM 653 N N . HIS A 1 85 ? -4.516 -1.739 -11.992 1 85.12 85 HIS A N 1
ATOM 654 C CA . HIS A 1 85 ? -4.559 -0.324 -12.344 1 85.12 85 HIS A CA 1
ATOM 655 C C . HIS A 1 85 ? -5.875 0.038 -13.023 1 85.12 85 HIS A C 1
ATOM 657 O O . HIS A 1 85 ? -6.621 -0.846 -13.453 1 85.12 85 HIS A O 1
ATOM 663 N N . HIS A 1 86 ? -6.145 1.269 -12.977 1 85.38 86 HIS A N 1
ATOM 664 C CA . HIS A 1 86 ? -7.332 1.707 -13.703 1 85.38 86 HIS A CA 1
ATOM 665 C C . HIS A 1 86 ? -7.195 1.442 -15.195 1 85.38 86 HIS A C 1
ATOM 667 O O . HIS A 1 86 ? -6.191 1.814 -15.805 1 85.38 86 HIS A O 1
ATOM 673 N N . PRO A 1 87 ? -8.25 0.819 -15.68 1 85.94 87 PRO A N 1
ATOM 674 C CA . PRO A 1 87 ? -8.133 0.418 -17.094 1 85.94 87 PRO A CA 1
ATOM 675 C C . PRO A 1 87 ? -8.383 1.575 -18.047 1 85.94 87 PRO A C 1
ATOM 677 O O . PRO A 1 87 ? -9.156 2.484 -17.75 1 85.94 87 PRO A O 1
ATOM 680 N N . THR A 1 88 ? -7.758 1.449 -19.172 1 83 88 THR A N 1
ATOM 681 C CA . THR A 1 88 ? -7.988 2.396 -20.25 1 83 88 THR A CA 1
ATOM 682 C C . THR A 1 88 ? -9.281 2.068 -21 1 83 88 THR A C 1
ATOM 684 O O . THR A 1 88 ? -9.961 2.967 -21.484 1 83 88 THR A O 1
ATOM 687 N N . PHE A 1 89 ? -9.602 0.777 -21.078 1 84.44 89 PHE A N 1
ATOM 688 C CA . PHE A 1 89 ? -10.805 0.298 -21.75 1 84.44 89 PHE A CA 1
ATOM 689 C C . PHE A 1 89 ? -11.805 -0.259 -20.75 1 84.44 89 PHE A C 1
ATOM 691 O O . PHE A 1 89 ? -11.422 -0.769 -19.703 1 84.44 89 PHE A O 1
ATOM 698 N N . ASN A 1 90 ? -13.055 -0.205 -21.156 1 92.56 90 ASN A N 1
ATOM 699 C CA . ASN A 1 90 ? -14.109 -0.586 -20.219 1 92.56 90 ASN A CA 1
ATOM 700 C C . ASN A 1 90 ? -14.898 -1.794 -20.719 1 92.56 90 ASN A C 1
ATOM 702 O O . ASN A 1 90 ? -16.125 -1.747 -20.812 1 92.56 90 ASN A O 1
ATOM 706 N N . PHE A 1 91 ? -14.211 -2.877 -20.953 1 94.19 91 PHE A N 1
ATOM 707 C CA . PHE A 1 91 ? -14.867 -4.148 -21.234 1 94.19 91 PHE A CA 1
ATOM 708 C C . PHE A 1 91 ? -15.602 -4.664 -20 1 94.19 91 PHE A C 1
ATOM 710 O O . PHE A 1 91 ? -15.305 -4.254 -18.875 1 94.19 91 PHE A O 1
ATOM 717 N N . THR A 1 92 ? -16.531 -5.48 -20.312 1 97.5 92 THR A N 1
ATOM 718 C CA . THR A 1 92 ? -17.219 -6.062 -19.156 1 97.5 92 THR A CA 1
ATOM 719 C C . THR A 1 92 ? -16.266 -6.961 -18.375 1 97.5 92 THR A C 1
ATOM 721 O O . THR A 1 92 ? -15.266 -7.438 -18.906 1 97.5 92 THR A O 1
ATOM 724 N N . VAL A 1 93 ? -16.578 -7.188 -17.125 1 97.81 93 VAL A N 1
ATOM 725 C CA . VAL A 1 93 ? -15.812 -8.102 -16.297 1 97.81 93 VAL A CA 1
ATOM 726 C C . VAL A 1 93 ? -15.734 -9.469 -16.969 1 97.81 93 VAL A C 1
ATOM 728 O O . VAL A 1 93 ? -14.656 -10.055 -17.078 1 97.81 93 VAL A O 1
ATOM 731 N N . LEU A 1 94 ? -16.844 -9.914 -17.484 1 97.06 94 LEU A N 1
ATOM 732 C CA . LEU A 1 94 ? -16.906 -11.219 -18.125 1 97.06 94 LEU A CA 1
ATOM 733 C C . LEU A 1 94 ? -15.977 -11.258 -19.344 1 97.06 94 LEU A C 1
ATOM 735 O O . LEU A 1 94 ? -15.188 -12.195 -19.5 1 97.06 94 LEU A O 1
ATOM 739 N N . ASN A 1 95 ? -16.031 -10.242 -20.172 1 95.25 95 ASN A N 1
ATOM 740 C CA . ASN A 1 95 ? -15.188 -10.195 -21.375 1 95.25 95 ASN A CA 1
ATOM 741 C C . ASN A 1 95 ? -13.711 -10.102 -21.016 1 95.25 95 ASN A C 1
ATOM 743 O O . ASN A 1 95 ? -12.867 -10.695 -21.688 1 95.25 95 ASN A O 1
ATOM 747 N N . THR A 1 96 ? -13.453 -9.375 -19.984 1 94.75 96 THR A N 1
ATOM 748 C CA . THR A 1 96 ? -12.078 -9.273 -19.5 1 94.75 96 THR A CA 1
ATOM 749 C C . THR A 1 96 ? -11.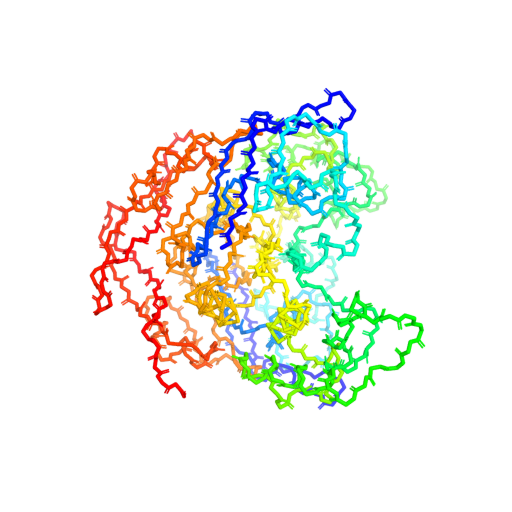555 -10.641 -19.078 1 94.75 96 THR A C 1
ATOM 751 O O . THR A 1 96 ? -10.438 -11.023 -19.422 1 94.75 96 THR A O 1
ATOM 754 N N . VAL A 1 97 ? -12.328 -11.383 -18.375 1 96.44 97 VAL A N 1
ATOM 755 C CA . VAL A 1 97 ? -11.945 -12.703 -17.875 1 96.44 97 VAL A CA 1
ATOM 756 C C . VAL A 1 97 ? -11.828 -13.68 -19.047 1 96.44 97 VAL A C 1
ATOM 758 O O . VAL A 1 97 ? -10.891 -14.477 -19.094 1 96.44 97 VAL A O 1
ATOM 761 N N . LEU A 1 98 ? -12.688 -13.547 -20.031 1 94.62 98 LEU A N 1
ATOM 762 C CA . LEU A 1 98 ? -12.703 -14.438 -21.188 1 94.62 98 LEU A CA 1
ATOM 763 C C . LEU A 1 98 ? -11.422 -14.297 -22 1 94.62 98 LEU A C 1
ATOM 765 O O . LEU A 1 98 ? -11.016 -15.234 -22.688 1 94.62 98 LEU A O 1
ATOM 769 N N . MET A 1 99 ? -10.82 -13.172 -21.875 1 91.12 99 MET A N 1
ATOM 770 C CA . MET A 1 99 ? -9.57 -12.945 -22.594 1 91.12 99 MET A CA 1
ATOM 771 C C . MET A 1 99 ? -8.492 -13.914 -22.125 1 91.12 99 MET A C 1
ATOM 773 O O . MET A 1 99 ? -7.484 -14.109 -22.812 1 91.12 99 MET A O 1
ATOM 777 N N . GLY A 1 100 ? -8.656 -14.484 -21 1 90.5 100 GLY A N 1
ATOM 778 C CA . GLY A 1 100 ? -7.723 -15.484 -20.516 1 90.5 100 GLY A CA 1
ATOM 779 C C . GLY A 1 100 ? -7.742 -16.766 -21.312 1 90.5 100 GLY A C 1
ATOM 780 O O . GLY A 1 100 ? -6.805 -17.562 -21.234 1 90.5 100 GLY A O 1
ATOM 781 N N . ARG A 1 101 ? -8.844 -16.953 -22.031 1 87.12 101 ARG A N 1
ATOM 782 C CA . ARG A 1 101 ? -8.984 -18.172 -22.812 1 87.12 101 ARG A CA 1
ATOM 783 C C . ARG A 1 101 ? -8.305 -18.031 -24.172 1 87.12 101 ARG A C 1
ATOM 785 O O . ARG A 1 101 ? -8.164 -19.016 -24.906 1 87.12 101 ARG A O 1
ATOM 792 N N . THR A 1 102 ? -7.887 -16.891 -24.562 1 74.5 102 THR A N 1
ATOM 793 C CA . THR A 1 102 ? -7.398 -16.641 -25.906 1 74.5 102 THR A CA 1
ATOM 794 C C . THR A 1 102 ? -6.145 -17.469 -26.188 1 74.5 102 THR A C 1
ATOM 796 O O . THR A 1 102 ? -5.859 -17.797 -27.344 1 74.5 102 THR A O 1
ATOM 799 N N . ILE A 1 103 ? -5.445 -17.781 -25.234 1 66.19 103 ILE A N 1
ATOM 800 C CA . ILE A 1 103 ? -4.258 -18.594 -25.438 1 66.19 103 ILE A CA 1
ATOM 801 C C . ILE A 1 103 ? -4.676 -20.016 -25.844 1 66.19 103 ILE A C 1
ATOM 803 O O . ILE A 1 103 ? -3.902 -20.75 -26.469 1 66.19 103 ILE A O 1
ATOM 807 N N . HIS A 1 104 ? -5.875 -20.375 -25.469 1 59.81 104 HIS A N 1
ATOM 808 C CA . HIS A 1 104 ? -6.379 -21.719 -25.719 1 59.81 104 HIS A CA 1
ATOM 809 C C . HIS A 1 104 ? -7.125 -21.797 -27.047 1 59.81 104 HIS A C 1
ATOM 811 O O . HIS A 1 104 ? -7.508 -22.891 -27.484 1 59.81 104 HIS A O 1
ATOM 817 N N . LEU A 1 105 ? -7.418 -20.625 -27.562 1 55.38 105 LEU A N 1
ATOM 818 C CA . LEU A 1 105 ? -8.227 -20.594 -28.781 1 55.38 105 LEU A CA 1
ATOM 819 C C . LEU A 1 105 ? -7.371 -20.844 -30.016 1 55.38 105 LEU A C 1
ATOM 821 O O . LEU A 1 105 ? -6.301 -20.266 -30.156 1 55.38 105 LEU A O 1
ATOM 825 N N . LYS A 1 106 ? -7.551 -22 -30.406 1 49.78 106 LYS A N 1
ATOM 826 C CA . LYS A 1 106 ? -7.07 -22.312 -31.75 1 49.78 106 LYS A CA 1
ATOM 827 C C . LYS A 1 106 ? -7.688 -21.391 -32.781 1 49.78 106 LYS A C 1
ATOM 829 O O . LYS A 1 106 ? -8.906 -21.391 -33 1 49.78 106 LYS A O 1
ATOM 834 N N . GLY A 1 107 ? -7.059 -20.422 -33.375 1 51.66 107 GLY A N 1
ATOM 835 C CA . GLY A 1 107 ? -7.477 -19.5 -34.406 1 51.66 107 GLY A CA 1
ATOM 836 C C . GLY A 1 107 ? -8.344 -18.375 -33.906 1 51.66 107 GLY A C 1
ATOM 837 O O . GLY A 1 107 ? -8.609 -18.266 -32.719 1 51.66 107 GLY A O 1
ATOM 838 N N . VAL A 1 108 ? -8.594 -17.219 -34.594 1 50.97 108 VAL A N 1
ATOM 839 C CA . VAL A 1 108 ? -9.406 -16.016 -34.375 1 50.97 108 VAL A CA 1
ATOM 840 C C . VAL A 1 108 ? -10.82 -16.422 -33.969 1 50.97 108 VAL A C 1
ATOM 842 O O . VAL A 1 108 ? -11.742 -16.391 -34.781 1 50.97 108 VAL A O 1
ATOM 845 N N . SER A 1 109 ? -11.039 -17.5 -33.219 1 56.28 109 SER A N 1
ATOM 846 C CA . SER A 1 109 ? -12.438 -17.844 -33 1 56.28 109 SER A CA 1
ATOM 847 C C . SER A 1 109 ? -12.992 -17.172 -31.75 1 56.28 109 SER A C 1
ATOM 849 O O . SER A 1 109 ? -12.242 -16.875 -30.812 1 56.28 109 SER A O 1
ATOM 851 N N . ASN A 1 110 ? -14.195 -16.578 -31.797 1 61.88 110 ASN A N 1
ATOM 852 C CA . ASN A 1 110 ? -15.016 -16.062 -30.703 1 61.88 110 ASN A CA 1
ATOM 853 C C . ASN A 1 110 ? -15.133 -17.062 -29.562 1 61.88 110 ASN A C 1
ATOM 855 O O . ASN A 1 110 ? -15.164 -18.281 -29.781 1 61.88 110 ASN A O 1
ATOM 859 N N . PRO A 1 111 ? -14.922 -16.562 -28.328 1 62.72 111 PRO A N 1
ATOM 860 C CA . PRO A 1 111 ? -15.156 -17.484 -27.219 1 62.72 111 PRO A CA 1
ATOM 861 C C . PRO A 1 111 ? -16.406 -18.344 -27.422 1 62.72 111 PRO A C 1
ATOM 863 O O . PRO A 1 111 ? -17.438 -17.844 -27.891 1 62.72 111 PRO A O 1
ATOM 866 N N . ASN A 1 112 ? -16.219 -19.625 -27.328 1 79.94 112 ASN A N 1
ATOM 867 C CA . ASN A 1 112 ? -17.344 -20.547 -27.438 1 79.94 112 ASN A CA 1
ATOM 868 C C . ASN A 1 112 ? -18.094 -20.656 -26.109 1 79.94 112 ASN A C 1
ATOM 870 O O . ASN A 1 112 ? -17.766 -19.969 -25.141 1 79.94 112 ASN A O 1
ATOM 874 N N . ILE A 1 113 ? -19.188 -21.312 -26.094 1 80.88 113 ILE A N 1
ATOM 875 C CA . ILE A 1 113 ? -20.078 -21.484 -24.953 1 80.88 113 ILE A CA 1
ATOM 876 C C . ILE A 1 113 ? -19.312 -22.078 -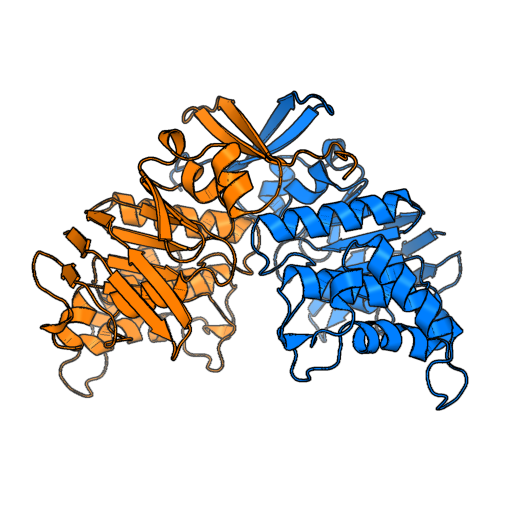23.781 1 80.88 113 ILE A C 1
ATOM 878 O O . ILE A 1 113 ? -19.531 -21.688 -22.625 1 80.88 113 ILE A O 1
ATOM 882 N N . GLU A 1 114 ? -18.391 -22.828 -24.047 1 86.81 114 GLU A N 1
ATOM 883 C CA . GLU A 1 114 ? -17.609 -23.484 -23 1 86.81 114 GLU A CA 1
ATOM 884 C C . GLU A 1 114 ? -16.688 -22.484 -22.312 1 86.81 114 GLU A C 1
ATOM 886 O O . GLU A 1 114 ? -16.531 -22.516 -21.094 1 86.81 114 GLU A O 1
ATOM 891 N N . ASP A 1 115 ? -16.172 -21.625 -23.078 1 89.56 115 ASP A N 1
ATOM 892 C CA . ASP A 1 115 ? -15.289 -20.594 -22.531 1 89.56 115 ASP A CA 1
ATOM 893 C C . ASP A 1 115 ? -16.047 -19.672 -21.578 1 89.56 115 ASP A C 1
ATOM 895 O O . ASP A 1 115 ? -15.531 -19.312 -20.531 1 89.56 115 ASP A O 1
ATOM 899 N N . GLU A 1 116 ? -17.234 -19.438 -22.016 1 93.25 116 GLU A N 1
ATOM 900 C CA . GLU A 1 116 ? -18.047 -18.578 -21.172 1 93.25 116 GLU A CA 1
ATOM 901 C C . GLU A 1 116 ? -18.391 -19.266 -19.859 1 93.25 116 GLU A C 1
ATOM 903 O O . GLU A 1 116 ? -18.375 -18.625 -18.797 1 93.25 116 GLU A O 1
ATOM 908 N N . LYS A 1 117 ? -18.688 -20.516 -19.922 1 94.25 117 LYS A N 1
ATOM 909 C CA . LYS A 1 117 ? -18.984 -21.281 -18.719 1 94.25 117 LYS A CA 1
ATOM 910 C C . LYS A 1 117 ? -17.797 -21.297 -17.75 1 94.25 117 LYS A C 1
ATOM 912 O O . LYS A 1 117 ? -17.969 -21.156 -16.547 1 94.25 117 LYS A O 1
ATOM 917 N N . GLU A 1 118 ? -16.672 -21.484 -18.312 1 94.44 118 GLU A N 1
ATOM 918 C CA . GLU A 1 118 ? -15.453 -21.484 -17.5 1 94.44 118 GLU A CA 1
ATOM 919 C C . GLU A 1 118 ? -15.219 -20.125 -16.844 1 94.44 118 GLU A C 1
ATOM 921 O O . GLU A 1 118 ? -14.836 -20.062 -15.672 1 94.44 118 GLU A O 1
ATOM 926 N N . ALA A 1 119 ? -15.453 -19.125 -17.609 1 96.25 119 ALA A N 1
ATOM 927 C CA . ALA A 1 119 ? -15.297 -17.781 -17.094 1 96.25 119 ALA A CA 1
ATOM 928 C C . ALA A 1 119 ? -16.281 -17.5 -15.945 1 96.25 119 ALA A C 1
ATOM 930 O O . ALA A 1 119 ? -15.898 -16.953 -14.906 1 96.25 119 ALA A O 1
ATOM 931 N N . LEU A 1 120 ? -17.484 -17.938 -16.188 1 96.62 120 LEU A N 1
ATOM 932 C CA . LEU A 1 120 ? -18.5 -17.734 -15.156 1 96.62 120 LEU A CA 1
ATOM 933 C C . LEU A 1 120 ? -18.172 -18.547 -13.906 1 96.62 120 LEU A C 1
ATOM 935 O O . LEU A 1 120 ? -18.391 -18.078 -12.781 1 96.62 120 LEU A O 1
ATOM 939 N N . HIS A 1 121 ? -17.641 -19.688 -14.094 1 96.38 121 HIS A N 1
ATOM 940 C CA . HIS A 1 121 ? -17.219 -20.516 -12.969 1 96.38 121 HIS A CA 1
ATOM 941 C C . HIS A 1 121 ? -16.109 -19.844 -12.172 1 96.38 121 HIS A C 1
ATOM 943 O O . HIS A 1 121 ? -16.141 -19.828 -10.938 1 96.38 121 HIS A O 1
ATOM 949 N N . ALA A 1 122 ? -15.148 -19.312 -12.852 1 97 122 ALA A N 1
ATOM 950 C CA . ALA A 1 122 ? -14.055 -18.609 -12.195 1 97 122 ALA A CA 1
ATOM 951 C C . ALA A 1 122 ? -14.562 -17.422 -11.391 1 97 122 ALA A C 1
ATOM 953 O O . ALA A 1 122 ? -14.133 -17.203 -10.258 1 97 122 ALA A O 1
ATOM 954 N N . LEU A 1 123 ? -15.508 -16.672 -11.961 1 98.19 123 LEU A N 1
ATOM 955 C CA . LEU A 1 123 ? -16.109 -15.547 -11.258 1 98.19 123 LEU A CA 1
ATOM 956 C C . LEU A 1 123 ? -16.844 -16.016 -10.008 1 98.19 123 LEU A C 1
ATOM 958 O O . LEU A 1 123 ? -16.766 -15.375 -8.961 1 98.19 123 LEU A O 1
ATOM 962 N N . ASP A 1 124 ? -17.469 -17.109 -10.125 1 97.31 124 ASP A N 1
ATOM 963 C CA . ASP A 1 124 ? -18.219 -17.672 -9.008 1 97.31 124 ASP A CA 1
ATOM 964 C C . ASP A 1 124 ? -17.281 -18.125 -7.891 1 97.31 124 ASP A C 1
ATOM 966 O O . ASP A 1 124 ? -17.562 -17.891 -6.711 1 97.31 124 ASP A O 1
ATOM 970 N N . MET A 1 125 ? -16.219 -18.734 -8.258 1 95.38 125 MET A N 1
ATOM 971 C CA . MET A 1 125 ? -15.211 -19.188 -7.297 1 95.38 125 MET A CA 1
ATOM 972 C C . MET A 1 125 ? -14.703 -18.016 -6.445 1 95.38 125 MET A C 1
ATOM 974 O O . MET A 1 125 ? -14.344 -18.203 -5.285 1 95.38 125 MET A O 1
ATOM 978 N N . LEU A 1 126 ? -14.711 -16.875 -7.035 1 97.06 126 LEU A N 1
ATOM 979 C CA . LEU A 1 126 ? -14.156 -15.703 -6.363 1 97.06 126 LEU A CA 1
ATOM 980 C C . LEU A 1 126 ? -15.258 -14.828 -5.789 1 97.06 126 LEU A C 1
ATOM 982 O O . LEU A 1 126 ? -14.984 -13.758 -5.238 1 97.06 126 LEU A O 1
ATOM 986 N N . GLY A 1 127 ? -16.5 -15.234 -5.945 1 96 127 GLY A N 1
ATOM 987 C CA . GLY A 1 127 ? -17.641 -14.555 -5.352 1 96 127 GLY A CA 1
ATOM 988 C C . GLY A 1 127 ? -18 -13.258 -6.059 1 96 127 GLY A C 1
ATOM 989 O O . GLY A 1 127 ? -18.547 -12.336 -5.441 1 96 127 GLY A O 1
ATOM 990 N N . ILE A 1 128 ? -17.641 -13.164 -7.391 1 97.88 128 ILE A N 1
ATOM 991 C CA . ILE A 1 128 ? -17.891 -11.883 -8.047 1 97.88 128 ILE A CA 1
ATOM 992 C C . ILE A 1 128 ? -18.688 -12.109 -9.328 1 97.88 128 ILE A C 1
ATOM 994 O O . ILE A 1 128 ? -18.594 -11.32 -10.273 1 97.88 128 ILE A O 1
ATOM 998 N N . SER A 1 129 ? -19.438 -13.188 -9.391 1 97.69 129 SER A N 1
ATOM 999 C CA . SER A 1 129 ? -20.266 -13.5 -10.555 1 97.69 129 SER A CA 1
ATOM 1000 C C . SER A 1 129 ? -21.281 -12.391 -10.828 1 97.69 129 SER A C 1
ATOM 1002 O O . SER A 1 129 ? -21.641 -12.141 -11.977 1 97.69 129 SER A O 1
ATOM 1004 N N . HIS A 1 130 ? -21.734 -11.758 -9.789 1 97.62 130 HIS A N 1
ATOM 1005 C CA . HIS A 1 130 ? -22.75 -10.711 -9.906 1 97.62 130 HIS A CA 1
ATOM 1006 C C . HIS A 1 130 ? -22.203 -9.516 -10.688 1 97.62 130 HIS A C 1
ATOM 1008 O O . HIS A 1 130 ? -22.969 -8.664 -11.133 1 97.62 130 HIS A O 1
ATOM 1014 N N . LEU A 1 131 ? -20.891 -9.43 -10.914 1 98.19 131 LEU A N 1
ATOM 1015 C CA . LEU A 1 131 ? -20.266 -8.289 -11.57 1 98.19 131 LEU A CA 1
ATOM 1016 C C . LEU A 1 131 ? -20.062 -8.555 -13.055 1 98.19 131 LEU A C 1
ATOM 1018 O O . LEU A 1 131 ? -19.562 -7.695 -13.781 1 98.19 131 LEU A O 1
ATOM 1022 N N . ARG A 1 132 ? -20.469 -9.68 -13.547 1 98 132 ARG A N 1
ATOM 1023 C CA . ARG A 1 132 ? -20.078 -10.188 -14.859 1 98 132 ARG A CA 1
ATOM 1024 C C . ARG A 1 132 ? -20.406 -9.18 -15.961 1 98 132 ARG A C 1
ATOM 1026 O O . ARG A 1 132 ? -19.672 -9.047 -16.938 1 98 132 ARG A O 1
ATOM 1033 N N . ASN A 1 133 ? -21.469 -8.422 -15.797 1 97.88 133 ASN A N 1
ATOM 1034 C CA . ASN A 1 133 ? -21.922 -7.531 -16.859 1 97.88 133 ASN A CA 1
ATOM 1035 C C . ASN A 1 133 ? -21.5 -6.09 -16.609 1 97.88 133 ASN A C 1
ATOM 1037 O O . ASN A 1 133 ? -21.75 -5.207 -17.422 1 97.88 133 ASN A O 1
ATOM 1041 N N . ARG A 1 134 ? -20.875 -5.824 -15.508 1 97.56 134 ARG A N 1
ATOM 1042 C CA . ARG A 1 134 ? -20.406 -4.48 -15.195 1 97.56 134 ARG A CA 1
ATOM 1043 C C . ARG A 1 134 ? -19.141 -4.141 -15.984 1 97.56 134 ARG A C 1
ATOM 1045 O O . ARG A 1 134 ? -18.391 -5.035 -16.391 1 97.56 134 ARG A O 1
ATOM 1052 N N . GLY A 1 135 ? -19.047 -2.852 -16.25 1 97 135 GLY A N 1
ATOM 1053 C CA . GLY A 1 135 ? -17.812 -2.396 -16.844 1 97 135 GLY A CA 1
ATOM 1054 C C . GLY A 1 135 ? -16.625 -2.527 -15.914 1 97 135 GLY A C 1
ATOM 1055 O O . GLY A 1 135 ? -16.734 -2.252 -14.719 1 97 135 GLY A O 1
ATOM 1056 N N . TYR A 1 136 ? -15.5 -3.008 -16.469 1 94.88 136 TYR A N 1
ATOM 1057 C CA . TYR A 1 136 ? -14.273 -3.207 -15.703 1 94.88 136 TYR A CA 1
ATOM 1058 C C . TYR A 1 136 ? -13.82 -1.909 -15.047 1 94.88 136 TYR A C 1
ATOM 1060 O O . TYR A 1 136 ? -13.289 -1.922 -13.93 1 94.88 136 TYR A O 1
ATOM 1068 N N . ALA A 1 137 ? -14.062 -0.841 -15.609 1 94.12 137 ALA A N 1
ATOM 1069 C CA . ALA A 1 137 ? -13.656 0.467 -15.102 1 94.12 137 ALA A CA 1
ATOM 1070 C C . ALA A 1 137 ? -14.625 0.962 -14.031 1 94.12 137 ALA A C 1
ATOM 1072 O O . ALA A 1 137 ? -14.352 1.953 -13.352 1 94.12 137 ALA A O 1
ATOM 1073 N N . GLU A 1 138 ? -15.727 0.26 -13.836 1 94.19 138 GLU A N 1
ATOM 1074 C CA . GLU A 1 138 ? -16.812 0.727 -12.969 1 94.19 138 GLU A CA 1
ATOM 1075 C C . GLU A 1 138 ? -16.797 -0.012 -11.641 1 94.19 138 GLU A C 1
ATOM 1077 O O . GLU A 1 138 ? -17.578 0.326 -10.734 1 94.19 138 GLU A O 1
ATOM 1082 N N . ILE A 1 139 ? -15.984 -1.002 -11.562 1 94.75 139 ILE A N 1
ATOM 1083 C CA . ILE A 1 139 ? -15.969 -1.788 -10.336 1 94.75 139 ILE A CA 1
ATOM 1084 C C . ILE A 1 139 ? -14.805 -1.346 -9.453 1 94.75 139 ILE A C 1
ATOM 1086 O O . ILE A 1 139 ? -13.93 -0.59 -9.898 1 94.75 139 ILE A O 1
ATOM 1090 N N . SER A 1 140 ? -14.773 -1.757 -8.156 1 93.62 140 SER A N 1
ATOM 1091 C CA . SER A 1 140 ? -13.766 -1.337 -7.188 1 93.62 140 SER A CA 1
ATOM 1092 C C . SER A 1 140 ? -12.406 -1.942 -7.512 1 93.62 140 SER A C 1
ATOM 1094 O O . SER A 1 140 ? -12.305 -2.883 -8.297 1 93.62 140 SER A O 1
ATOM 1096 N N . GLY A 1 141 ? -11.305 -1.387 -6.938 1 94 141 GLY A N 1
ATOM 1097 C CA . GLY A 1 141 ? -9.969 -1.928 -7.121 1 94 141 GLY A CA 1
ATOM 1098 C C . GLY A 1 141 ? -9.852 -3.387 -6.727 1 94 141 GLY A C 1
ATOM 1099 O O . GLY A 1 141 ? -9.219 -4.18 -7.426 1 94 141 GLY A O 1
ATOM 1100 N N . GLY A 1 142 ? -10.469 -3.756 -5.559 1 96.88 142 GLY A N 1
ATOM 1101 C CA . GLY A 1 142 ? -10.484 -5.145 -5.129 1 96.88 142 GLY A CA 1
ATOM 1102 C C . GLY A 1 142 ? -11.188 -6.066 -6.109 1 96.88 142 GLY A C 1
ATOM 1103 O O . GLY A 1 142 ? -10.711 -7.164 -6.391 1 96.88 142 GLY A O 1
ATOM 1104 N N . GLU A 1 143 ? -12.297 -5.586 -6.625 1 97.12 143 GLU A N 1
ATOM 1105 C CA . GLU A 1 143 ? -13.055 -6.355 -7.609 1 97.12 143 GLU A CA 1
ATOM 1106 C C . GLU A 1 143 ? -12.266 -6.52 -8.906 1 97.12 143 GLU A C 1
ATOM 1108 O O . GLU A 1 143 ? -12.281 -7.59 -9.516 1 97.12 143 GLU A O 1
ATOM 1113 N N . ARG A 1 144 ? -11.641 -5.512 -9.266 1 97.31 144 ARG A N 1
ATOM 1114 C CA . ARG A 1 144 ? -10.812 -5.59 -10.461 1 97.31 144 ARG A CA 1
ATOM 1115 C C . ARG A 1 144 ? -9.703 -6.625 -10.289 1 97.31 144 ARG A C 1
ATOM 1117 O O . ARG A 1 144 ? -9.43 -7.398 -11.211 1 97.31 144 ARG A O 1
ATOM 1124 N N . GLN A 1 145 ? -9.094 -6.566 -9.133 1 97.81 145 GLN A N 1
ATOM 1125 C CA . GLN A 1 145 ? -8.039 -7.543 -8.875 1 97.81 145 GLN A CA 1
ATOM 1126 C C . GLN A 1 145 ? -8.586 -8.969 -8.93 1 97.81 145 GLN A C 1
ATOM 1128 O O . GLN A 1 145 ? -7.945 -9.859 -9.492 1 97.81 145 GLN A O 1
ATOM 1133 N N . LEU A 1 146 ? -9.719 -9.172 -8.344 1 98.19 146 LEU A N 1
ATOM 1134 C CA . LEU A 1 146 ? -10.336 -10.492 -8.375 1 98.19 146 LEU A CA 1
ATOM 1135 C C . LEU A 1 146 ? -10.672 -10.898 -9.805 1 98.19 146 LEU A C 1
ATOM 1137 O O . LEU A 1 146 ? -10.555 -12.07 -10.164 1 98.19 146 LEU A O 1
ATOM 1141 N N . ALA A 1 147 ? -11.094 -9.953 -10.633 1 97.62 147 ALA A N 1
ATOM 1142 C CA . ALA A 1 147 ? -11.344 -10.234 -12.047 1 97.62 147 ALA A CA 1
ATOM 1143 C C . ALA A 1 147 ? -10.07 -10.695 -12.75 1 97.62 147 ALA A C 1
ATOM 1145 O O . ALA A 1 147 ? -10.102 -11.617 -13.562 1 97.62 147 ALA A O 1
ATOM 1146 N N . LEU A 1 148 ? -8.961 -10.016 -12.453 1 97.38 148 LEU A N 1
ATOM 1147 C CA . LEU A 1 148 ? -7.676 -10.422 -13.023 1 97.38 148 LEU A CA 1
ATOM 1148 C C . LEU A 1 148 ? -7.301 -11.828 -12.578 1 97.38 148 LEU A C 1
ATOM 1150 O O . LEU A 1 148 ? -6.754 -12.609 -13.359 1 97.38 148 LEU A O 1
ATOM 1154 N N . ILE A 1 149 ? -7.559 -12.125 -11.336 1 98.19 149 ILE A N 1
ATOM 1155 C CA . ILE A 1 149 ? -7.312 -13.469 -10.82 1 98.19 149 ILE A CA 1
ATOM 1156 C C . ILE A 1 149 ? -8.203 -14.477 -11.547 1 98.19 149 ILE A C 1
ATOM 1158 O O . ILE A 1 149 ? -7.742 -15.539 -11.961 1 98.19 149 ILE A O 1
ATOM 1162 N N . ALA A 1 150 ? -9.453 -14.078 -11.766 1 98 150 ALA A N 1
ATOM 1163 C CA . ALA A 1 150 ? -10.375 -14.938 -12.516 1 98 150 ALA A CA 1
ATOM 1164 C C . ALA A 1 150 ? -9.852 -15.211 -13.922 1 98 150 ALA A C 1
ATOM 1166 O O . ALA A 1 150 ? -9.922 -16.344 -14.406 1 98 150 ALA A O 1
ATOM 1167 N N . ARG A 1 151 ? -9.398 -14.211 -14.523 1 96.44 151 ARG A N 1
ATOM 1168 C CA . ARG A 1 151 ? -8.82 -14.344 -15.859 1 96.44 151 ARG A CA 1
ATOM 1169 C C . ARG A 1 151 ? -7.684 -15.359 -15.859 1 96.44 151 ARG A C 1
ATOM 1171 O O . ARG A 1 151 ? -7.582 -16.188 -16.766 1 96.44 151 ARG A O 1
ATOM 1178 N N . ALA A 1 152 ? -6.84 -15.266 -14.836 1 96.25 152 ALA A N 1
ATOM 1179 C CA . ALA A 1 152 ? -5.734 -16.219 -14.703 1 96.25 152 ALA A CA 1
ATOM 1180 C C . ALA A 1 152 ? -6.25 -17.641 -14.5 1 96.25 152 ALA A C 1
ATOM 1182 O O . ALA A 1 152 ? -5.688 -18.594 -15.047 1 96.25 152 ALA A O 1
ATOM 1183 N N . ILE A 1 153 ? -7.285 -17.797 -13.742 1 96.38 153 ILE A N 1
ATOM 1184 C CA . ILE A 1 153 ? -7.875 -19.109 -13.469 1 96.38 153 ILE A CA 1
ATOM 1185 C C . ILE A 1 153 ? -8.391 -19.719 -14.766 1 96.38 153 ILE A C 1
ATOM 1187 O O . ILE A 1 153 ? -8.18 -20.906 -15.031 1 96.38 153 ILE A O 1
ATOM 1191 N N . VAL A 1 154 ? -9.031 -18.922 -15.594 1 95.81 154 VAL A N 1
ATOM 1192 C CA . VAL A 1 154 ? -9.633 -19.375 -16.844 1 95.81 154 VAL A CA 1
ATOM 1193 C C . VAL A 1 154 ? -8.539 -19.844 -17.797 1 95.81 154 VAL A C 1
ATOM 1195 O O . VAL A 1 154 ? -8.773 -20.688 -18.656 1 95.81 154 VAL A O 1
ATOM 1198 N N . GLN A 1 155 ? -7.41 -19.266 -17.641 1 94.44 155 GLN A N 1
ATOM 1199 C CA . GLN A 1 155 ? -6.254 -19.672 -18.438 1 94.44 155 GLN A CA 1
ATOM 1200 C C . GLN A 1 155 ? -5.887 -21.125 -18.156 1 94.44 155 GLN A C 1
ATOM 1202 O O . GLN A 1 155 ? -5.215 -21.781 -18.969 1 94.44 155 GLN A O 1
ATOM 1207 N N . LYS A 1 156 ? -6.328 -21.625 -16.953 1 93.31 156 LYS A N 1
ATOM 1208 C CA . LYS A 1 156 ? -6.168 -23 -16.5 1 93.31 156 LYS A CA 1
ATOM 1209 C C . LYS A 1 156 ? -4.703 -23.312 -16.188 1 93.31 156 LYS A C 1
ATOM 1211 O O . LYS A 1 156 ? -4.273 -24.453 -16.297 1 93.31 156 LYS A O 1
ATOM 1216 N N . ALA A 1 157 ? -3.93 -22.297 -16.031 1 95.06 157 ALA A N 1
ATOM 1217 C CA . ALA A 1 157 ? -2.562 -22.484 -15.547 1 95.06 157 ALA A CA 1
ATOM 1218 C C . ALA A 1 157 ? -2.543 -22.797 -14.055 1 95.06 157 ALA A C 1
ATOM 1220 O O . ALA A 1 157 ? -3.314 -22.234 -13.281 1 95.06 157 ALA A O 1
ATOM 1221 N N . LYS A 1 158 ? -1.647 -23.641 -13.695 1 96.88 158 LYS A N 1
ATOM 1222 C CA . LYS A 1 158 ? -1.617 -24.078 -12.297 1 96.88 158 LYS A CA 1
ATOM 1223 C C . LYS A 1 158 ? -0.621 -23.266 -11.484 1 96.88 158 LYS A C 1
ATOM 1225 O O . LYS A 1 158 ? -0.619 -23.312 -10.258 1 96.88 158 LYS A O 1
ATOM 1230 N N . ILE A 1 159 ? 0.253 -22.531 -12.125 1 98.62 159 ILE A N 1
ATOM 1231 C CA . ILE A 1 159 ? 1.2 -21.641 -11.461 1 98.62 159 ILE A CA 1
ATOM 1232 C C . ILE A 1 159 ? 0.751 -20.188 -11.625 1 98.62 159 ILE A C 1
ATOM 1234 O O . ILE A 1 159 ? 0.595 -19.703 -12.742 1 98.62 159 ILE A O 1
ATOM 1238 N N . LEU A 1 160 ? 0.477 -19.516 -10.547 1 98.62 160 LEU A N 1
ATOM 1239 C CA . LEU A 1 160 ? 0.074 -18.109 -10.547 1 98.62 160 LEU A CA 1
ATOM 1240 C C . LEU A 1 160 ? 1.188 -17.234 -10 1 98.62 160 LEU A C 1
ATOM 1242 O O . LEU A 1 160 ? 1.626 -17.406 -8.867 1 98.62 160 LEU A O 1
ATOM 1246 N N . VAL A 1 161 ? 1.694 -16.375 -10.812 1 98.75 161 VAL A N 1
ATOM 1247 C CA . VAL A 1 161 ? 2.672 -15.367 -10.406 1 98.75 161 VAL A CA 1
ATOM 1248 C C . VAL A 1 161 ? 1.988 -14.008 -10.258 1 98.75 161 VAL A C 1
ATOM 1250 O O . VAL A 1 161 ? 1.409 -13.484 -11.219 1 98.75 161 VAL A O 1
ATOM 1253 N N . MET A 1 162 ? 2.012 -13.469 -9.047 1 98.62 162 MET A N 1
ATOM 1254 C CA . MET A 1 162 ? 1.301 -12.227 -8.773 1 98.62 162 MET A CA 1
ATOM 1255 C C . MET A 1 162 ? 2.268 -11.133 -8.328 1 98.62 162 MET A C 1
ATOM 1257 O O . MET A 1 162 ? 3.033 -11.328 -7.379 1 98.62 162 MET A O 1
ATOM 1261 N N . ASP A 1 163 ? 2.238 -10.062 -8.984 1 97.88 163 ASP A N 1
ATOM 1262 C CA . ASP A 1 163 ? 3.105 -8.93 -8.664 1 97.88 163 ASP A CA 1
ATOM 1263 C C . ASP A 1 163 ? 2.357 -7.883 -7.844 1 97.88 163 ASP A C 1
ATOM 1265 O O . ASP A 1 163 ? 1.625 -7.059 -8.398 1 97.88 163 ASP A O 1
ATOM 1269 N N . GLU A 1 164 ? 2.547 -7.93 -6.492 1 97.56 164 GLU A N 1
ATOM 1270 C CA . GLU A 1 164 ? 1.928 -7.027 -5.527 1 97.56 164 GLU A CA 1
ATOM 1271 C C . GLU A 1 164 ? 0.415 -6.965 -5.719 1 97.56 164 GLU A C 1
ATOM 1273 O O . GLU A 1 164 ? -0.147 -5.887 -5.918 1 97.56 164 GLU A O 1
ATOM 1278 N N . PRO A 1 165 ? -0.258 -8.008 -5.469 1 97.88 165 PRO A N 1
ATOM 1279 C CA . PRO A 1 165 ? -1.673 -8.125 -5.832 1 97.88 165 PRO A CA 1
ATOM 1280 C C . PRO A 1 165 ? -2.574 -7.219 -4.992 1 97.88 165 PRO A C 1
ATOM 1282 O O . PRO A 1 165 ? -3.734 -7 -5.344 1 97.88 165 PRO A O 1
ATOM 1285 N N . THR A 1 166 ? -2.053 -6.707 -3.902 1 97.31 166 THR A N 1
ATOM 1286 C CA . THR A 1 166 ? -2.945 -5.926 -3.051 1 97.31 166 THR A CA 1
ATOM 1287 C C . THR A 1 166 ? -2.479 -4.477 -2.965 1 97.31 166 THR A C 1
ATOM 1289 O O . THR A 1 166 ? -2.977 -3.707 -2.141 1 97.31 166 THR A O 1
ATOM 1292 N N . ALA A 1 167 ? -1.536 -4.156 -3.799 1 94.31 167 ALA A N 1
ATOM 1293 C CA . ALA A 1 167 ? -1.091 -2.768 -3.811 1 94.31 167 ALA A CA 1
ATOM 1294 C C . ALA A 1 167 ? -2.244 -1.825 -4.148 1 94.31 167 ALA A C 1
ATOM 1296 O O . ALA A 1 167 ? -3.105 -2.158 -4.965 1 94.31 167 ALA A O 1
ATOM 1297 N N . ASN A 1 168 ? -2.4 -0.682 -3.49 1 90.19 168 ASN A N 1
ATOM 1298 C CA . ASN A 1 168 ? -3.338 0.412 -3.723 1 90.19 168 ASN A CA 1
ATOM 1299 C C . ASN A 1 168 ? -4.758 0.026 -3.324 1 90.19 168 ASN A C 1
ATOM 1301 O O . ASN A 1 168 ? -5.707 0.757 -3.609 1 90.19 168 ASN A O 1
ATOM 1305 N N . LEU A 1 169 ? -4.918 -1.207 -2.805 1 96.56 169 LEU A N 1
ATOM 1306 C CA . LEU A 1 169 ? -6.223 -1.607 -2.293 1 96.56 169 LEU A CA 1
ATOM 1307 C C . LEU A 1 169 ? -6.426 -1.107 -0.868 1 96.56 169 LEU A C 1
ATOM 1309 O O . LEU A 1 169 ? -5.461 -0.943 -0.119 1 96.56 169 LEU A O 1
ATOM 1313 N N . ASP A 1 170 ? -7.723 -0.829 -0.509 1 96.94 170 ASP A N 1
ATOM 1314 C CA . ASP A 1 170 ? -7.984 -0.503 0.89 1 96.94 170 ASP A CA 1
ATOM 1315 C C . ASP A 1 170 ? -7.883 -1.746 1.771 1 96.94 170 ASP A C 1
ATOM 1317 O O . ASP A 1 170 ? -7.699 -2.857 1.269 1 96.94 170 ASP A O 1
ATOM 1321 N N . TYR A 1 171 ? -7.992 -1.559 2.988 1 97.81 171 TYR A N 1
ATOM 1322 C CA . TYR A 1 171 ? -7.738 -2.598 3.98 1 97.81 171 TYR A CA 1
ATOM 1323 C C . TYR A 1 171 ? -8.633 -3.809 3.742 1 97.81 171 TYR A C 1
ATOM 1325 O O . TYR A 1 171 ? -8.156 -4.945 3.701 1 97.81 171 TYR A O 1
ATOM 1333 N N . GLY A 1 172 ? -9.93 -3.611 3.611 1 97.38 172 GLY A N 1
ATOM 1334 C CA . GLY A 1 172 ? -10.867 -4.703 3.406 1 97.38 172 GLY A CA 1
ATOM 1335 C C . GLY A 1 172 ? -10.578 -5.508 2.15 1 97.38 172 GLY A C 1
ATOM 1336 O O . GLY A 1 172 ? -10.578 -6.738 2.182 1 97.38 172 GLY A O 1
ATOM 1337 N N . ASN A 1 173 ? -10.375 -4.84 1.141 1 97.06 173 ASN A N 1
ATOM 1338 C CA . ASN A 1 173 ? -10.117 -5.5 -0.135 1 97.06 173 ASN A CA 1
ATOM 1339 C C . ASN A 1 173 ? -8.805 -6.273 -0.109 1 97.06 173 ASN A C 1
ATOM 1341 O O . ASN A 1 173 ? -8.68 -7.32 -0.744 1 97.06 173 ASN A O 1
ATOM 1345 N N . GLN A 1 174 ? -7.809 -5.75 0.596 1 97.56 174 GLN A N 1
ATOM 1346 C CA . GLN A 1 174 ? -6.562 -6.492 0.745 1 97.56 174 GLN A CA 1
ATOM 1347 C C . GLN A 1 174 ? -6.805 -7.859 1.378 1 97.56 174 GLN A C 1
ATOM 1349 O O . GLN A 1 174 ? -6.32 -8.875 0.879 1 97.56 174 GLN A O 1
ATOM 1354 N N . ILE A 1 175 ? -7.559 -7.844 2.416 1 97.06 175 ILE A N 1
ATOM 1355 C CA . ILE A 1 175 ? -7.844 -9.078 3.139 1 97.06 175 ILE A CA 1
ATOM 1356 C C . ILE A 1 175 ? -8.633 -10.031 2.242 1 97.06 175 ILE A C 1
ATOM 1358 O O . ILE A 1 175 ? -8.289 -11.211 2.121 1 97.06 175 ILE A O 1
ATOM 1362 N N . ARG A 1 176 ? -9.625 -9.516 1.587 1 96.44 176 ARG A N 1
ATOM 1363 C CA . ARG A 1 176 ? -10.484 -10.336 0.739 1 96.44 176 ARG A CA 1
ATOM 1364 C C . ARG A 1 176 ? -9.68 -10.992 -0.379 1 96.44 176 ARG A C 1
ATOM 1366 O O . ARG A 1 176 ? -9.781 -12.203 -0.596 1 96.44 176 ARG A O 1
ATOM 1373 N N . VAL A 1 177 ? -8.914 -10.227 -1.049 1 97.75 177 VAL A N 1
ATOM 1374 C CA . VAL A 1 177 ? -8.109 -10.742 -2.15 1 97.75 177 VAL A CA 1
ATOM 1375 C C . VAL A 1 177 ? -7.145 -11.805 -1.633 1 97.75 177 VAL A C 1
ATOM 1377 O O . VAL A 1 177 ? -7.062 -12.906 -2.191 1 97.75 177 VAL A O 1
ATOM 1380 N N . MET A 1 178 ? -6.453 -11.562 -0.545 1 97.94 178 MET A N 1
ATOM 1381 C CA . MET A 1 178 ? -5.453 -12.492 -0.028 1 97.94 178 MET A CA 1
ATOM 1382 C C . MET A 1 178 ? -6.109 -13.781 0.464 1 97.94 178 MET A C 1
ATOM 1384 O O . MET A 1 178 ? -5.527 -14.859 0.354 1 97.94 178 MET A O 1
ATOM 1388 N N . MET A 1 179 ? -7.309 -13.656 0.948 1 97 179 MET A N 1
ATOM 1389 C CA . MET A 1 179 ? -8.031 -14.852 1.369 1 97 179 MET A CA 1
ATOM 1390 C C . MET A 1 179 ? -8.352 -15.742 0.175 1 97 179 MET A C 1
ATOM 1392 O O . MET A 1 179 ? -8.25 -16.969 0.266 1 97 179 MET A O 1
ATOM 1396 N N . HIS A 1 180 ? -8.734 -15.125 -0.882 1 97.38 180 HIS A N 1
ATOM 1397 C CA . HIS A 1 180 ? -8.984 -15.891 -2.098 1 97.38 180 HIS A CA 1
ATOM 1398 C C . HIS A 1 180 ? -7.703 -16.531 -2.619 1 97.38 180 HIS A C 1
ATOM 1400 O O . HIS A 1 180 ? -7.711 -17.688 -3.049 1 97.38 180 HIS A O 1
ATOM 1406 N N . VAL A 1 181 ? -6.641 -15.805 -2.559 1 98.06 181 VAL A N 1
ATOM 1407 C CA . VAL A 1 181 ? -5.348 -16.312 -3.012 1 98.06 181 VAL A CA 1
ATOM 1408 C C . VAL A 1 181 ? -4.941 -17.516 -2.174 1 98.06 181 VAL A C 1
ATOM 1410 O O . VAL A 1 181 ? -4.508 -18.547 -2.715 1 98.06 181 VAL A O 1
ATOM 1413 N N . LYS A 1 182 ? -5.086 -17.406 -0.9 1 97.56 182 LYS A N 1
ATOM 1414 C CA . LYS A 1 182 ? -4.793 -18.516 0.01 1 97.56 182 LYS A CA 1
ATOM 1415 C C . LYS A 1 182 ? -5.633 -19.734 -0.327 1 97.56 182 LYS A C 1
ATOM 1417 O O . LYS A 1 182 ? -5.121 -20.859 -0.351 1 97.56 182 LYS A O 1
ATOM 1422 N N . LYS A 1 183 ? -6.895 -19.5 -0.589 1 96.88 183 LYS A N 1
ATOM 1423 C CA . LYS A 1 183 ? -7.801 -20.578 -0.942 1 96.88 183 LYS A CA 1
ATOM 1424 C C . LYS A 1 183 ? -7.355 -21.281 -2.227 1 96.88 183 LYS A C 1
ATOM 1426 O O . LYS A 1 183 ? -7.379 -22.5 -2.316 1 96.88 183 LYS A O 1
ATOM 1431 N N . LEU A 1 184 ? -6.977 -20.516 -3.189 1 97.25 184 LEU A N 1
ATOM 1432 C CA . LEU A 1 184 ? -6.504 -21.078 -4.449 1 97.25 184 LEU A CA 1
ATOM 1433 C C . LEU A 1 184 ? -5.293 -21.969 -4.223 1 97.25 184 LEU A C 1
ATOM 1435 O O . LEU A 1 184 ? -5.207 -23.062 -4.789 1 97.25 184 LEU A O 1
ATOM 1439 N N . ALA A 1 185 ? -4.344 -21.531 -3.4 1 98 185 ALA A N 1
ATOM 1440 C CA . ALA A 1 185 ? -3.188 -22.359 -3.07 1 98 185 ALA A CA 1
ATOM 1441 C C . ALA A 1 185 ? -3.621 -23.688 -2.43 1 98 185 ALA A C 1
ATOM 1443 O O . ALA A 1 185 ? -3.15 -24.75 -2.818 1 98 185 ALA A O 1
ATOM 1444 N N . LYS A 1 186 ? -4.551 -23.594 -1.551 1 96.69 186 LYS A N 1
ATOM 1445 C CA . LYS A 1 186 ? -5.055 -24.781 -0.868 1 96.69 186 LYS A CA 1
ATOM 1446 C C . LYS A 1 186 ? -5.711 -25.75 -1.854 1 96.69 186 LYS A C 1
ATOM 1448 O O . LYS A 1 186 ? -5.695 -26.969 -1.646 1 96.69 186 LYS A O 1
ATOM 1453 N N . GLU A 1 187 ? -6.215 -25.156 -2.887 1 96 187 GLU A N 1
ATOM 1454 C CA . GLU A 1 187 ? -6.914 -25.953 -3.887 1 96 187 GLU A CA 1
ATOM 1455 C C . GLU A 1 187 ? -5.934 -26.562 -4.891 1 96 187 GLU A C 1
ATOM 1457 O O . GLU A 1 187 ? -6.348 -27.219 -5.848 1 96 187 GLU A O 1
ATOM 1462 N N . GLY A 1 188 ? -4.695 -26.297 -4.742 1 97.38 188 GLY A N 1
ATOM 1463 C CA . GLY A 1 188 ? -3.719 -27.031 -5.527 1 97.38 188 GLY A CA 1
ATOM 1464 C C . GLY A 1 188 ? -2.863 -26.141 -6.41 1 97.38 188 GLY A C 1
ATOM 1465 O O . GLY A 1 188 ? -1.924 -26.609 -7.051 1 97.38 188 GLY A O 1
ATOM 1466 N N . TYR A 1 189 ? -3.129 -24.859 -6.473 1 97.94 189 TYR A N 1
ATOM 1467 C CA . TYR A 1 189 ? -2.316 -23.938 -7.262 1 97.94 189 TYR A CA 1
ATOM 1468 C C . TYR A 1 189 ? -0.969 -23.688 -6.594 1 97.94 189 TYR A C 1
ATOM 1470 O O . TYR A 1 189 ? -0.844 -23.797 -5.371 1 97.94 189 TYR A O 1
ATOM 1478 N N . ILE A 1 190 ? 0.033 -23.438 -7.41 1 98.81 190 ILE A N 1
ATOM 1479 C CA . ILE A 1 190 ? 1.263 -22.812 -6.949 1 98.81 190 ILE A CA 1
ATOM 1480 C C . ILE A 1 190 ? 1.138 -21.297 -7.074 1 98.81 190 ILE A C 1
ATOM 1482 O O . ILE A 1 190 ? 0.906 -20.766 -8.172 1 98.81 190 ILE A O 1
ATOM 1486 N N . VAL A 1 191 ? 1.22 -20.641 -5.988 1 98.81 191 VAL A N 1
ATOM 1487 C CA . VAL A 1 191 ? 1.128 -19.188 -6.023 1 98.81 191 VAL A CA 1
ATOM 1488 C C . VAL A 1 191 ? 2.453 -18.578 -5.574 1 98.81 191 VAL A C 1
ATOM 1490 O O . VAL A 1 191 ? 2.992 -18.938 -4.527 1 98.81 191 VAL A O 1
ATOM 1493 N N . ILE A 1 192 ? 3.01 -17.75 -6.355 1 98.88 192 ILE A N 1
ATOM 1494 C CA . ILE A 1 192 ? 4.188 -16.953 -6.031 1 98.88 192 ILE A CA 1
ATOM 1495 C C . ILE A 1 192 ? 3.852 -15.469 -6.129 1 98.88 192 ILE A C 1
ATOM 1497 O O . ILE A 1 192 ? 3.586 -14.953 -7.219 1 98.88 192 ILE A O 1
ATOM 1501 N N . LEU A 1 193 ? 3.832 -14.789 -5.008 1 98.81 193 LEU A N 1
ATOM 1502 C CA . LEU A 1 193 ? 3.424 -13.391 -5.047 1 98.81 193 LEU A CA 1
ATOM 1503 C C . LEU A 1 193 ? 4.438 -12.508 -4.328 1 98.81 193 LEU A C 1
ATOM 1505 O O . LEU A 1 193 ? 5.07 -12.945 -3.363 1 98.81 193 LEU A O 1
ATOM 1509 N N . SER A 1 194 ? 4.688 -11.344 -4.852 1 98.56 194 SER A N 1
ATOM 1510 C CA . SER A 1 194 ? 5.453 -10.32 -4.148 1 98.56 194 SER A CA 1
ATOM 1511 C C . SER A 1 194 ? 4.547 -9.445 -3.295 1 98.56 194 SER A C 1
ATOM 1513 O O . SER A 1 194 ? 3.387 -9.219 -3.643 1 98.56 194 SER A O 1
ATOM 1515 N N . THR A 1 195 ? 5.039 -8.969 -2.16 1 97.69 195 THR A N 1
ATOM 1516 C CA . THR A 1 195 ? 4.285 -8.07 -1.288 1 97.69 195 THR A CA 1
ATOM 1517 C C . THR A 1 195 ? 5.23 -7.156 -0.517 1 97.69 195 THR A C 1
ATOM 1519 O O . THR A 1 195 ? 6.344 -7.551 -0.171 1 97.69 195 THR A O 1
ATOM 1522 N N . HIS A 1 196 ? 4.723 -6.004 -0.257 1 96.75 196 HIS A N 1
ATOM 1523 C CA . HIS A 1 196 ? 5.48 -5.07 0.57 1 96.75 196 HIS A CA 1
ATOM 1524 C C . HIS A 1 196 ? 5.188 -5.285 2.051 1 96.75 196 HIS A C 1
ATOM 1526 O O . HIS A 1 196 ? 5.82 -4.664 2.908 1 96.75 196 HIS A O 1
ATOM 1532 N N . ASN A 1 197 ? 4.301 -6.137 2.404 1 96.81 197 ASN A N 1
ATOM 1533 C CA . ASN A 1 197 ? 3.916 -6.422 3.783 1 96.81 197 ASN A CA 1
ATOM 1534 C C . ASN A 1 197 ? 4.434 -7.781 4.242 1 96.81 197 ASN A C 1
ATOM 1536 O O . ASN A 1 197 ? 3.84 -8.812 3.934 1 96.81 197 ASN A O 1
ATOM 1540 N N . PRO A 1 198 ? 5.43 -7.785 5.047 1 97.88 198 PRO A N 1
ATOM 1541 C CA . PRO A 1 198 ? 6.004 -9.062 5.461 1 97.88 198 PRO A CA 1
ATOM 1542 C C . PRO A 1 198 ? 5.027 -9.914 6.266 1 97.88 198 PRO A C 1
ATOM 1544 O O . PRO A 1 198 ? 5.176 -11.141 6.332 1 97.88 198 PRO A O 1
ATOM 1547 N N . GLU A 1 199 ? 4.031 -9.352 6.852 1 97.25 199 GLU A N 1
ATOM 1548 C CA . GLU A 1 199 ? 3.07 -10.109 7.648 1 97.25 199 GLU A CA 1
ATOM 1549 C C . GLU A 1 199 ? 2.258 -11.055 6.77 1 97.25 199 GLU A C 1
ATOM 1551 O O . GLU A 1 199 ? 1.683 -12.031 7.266 1 97.25 199 GLU A O 1
ATOM 1556 N N . HIS A 1 200 ? 2.152 -10.719 5.531 1 97.88 200 HIS A N 1
ATOM 1557 C CA . HIS A 1 200 ? 1.448 -11.602 4.609 1 97.88 200 HIS A CA 1
ATOM 1558 C C . HIS A 1 200 ? 2.074 -12.992 4.598 1 97.88 200 HIS A C 1
ATOM 1560 O O . HIS A 1 200 ? 1.372 -13.992 4.426 1 97.88 200 HIS A O 1
ATOM 1566 N N . ALA A 1 201 ? 3.41 -13.039 4.754 1 98.06 201 ALA A N 1
ATOM 1567 C CA . ALA A 1 201 ? 4.086 -14.336 4.789 1 98.06 201 ALA A CA 1
ATOM 1568 C C . ALA A 1 201 ? 3.6 -15.172 5.969 1 98.06 201 ALA A C 1
ATOM 1570 O O . ALA A 1 201 ? 3.408 -16.391 5.836 1 98.06 201 ALA A O 1
ATOM 1571 N N . PHE A 1 202 ? 3.357 -14.5 7.094 1 97.06 202 PHE A N 1
ATOM 1572 C CA . PHE A 1 202 ? 2.908 -15.203 8.289 1 97.06 202 PHE A CA 1
ATOM 1573 C C . PHE A 1 202 ? 1.438 -15.594 8.172 1 97.06 202 PHE A C 1
ATOM 1575 O O . PHE A 1 202 ? 1.047 -16.688 8.562 1 97.06 202 PHE A O 1
ATOM 1582 N N . LEU A 1 203 ? 0.684 -14.711 7.645 1 95.56 203 LEU A N 1
ATOM 1583 C CA . LEU A 1 203 ? -0.768 -14.852 7.645 1 95.56 203 LEU A CA 1
ATOM 1584 C C . LEU A 1 203 ? -1.216 -15.852 6.578 1 95.56 203 LEU A C 1
ATOM 1586 O O . LEU A 1 203 ? -2.156 -16.609 6.797 1 95.56 203 LEU A O 1
ATOM 1590 N N . TYR A 1 204 ? -0.494 -15.82 5.453 1 96.62 204 TYR A N 1
ATOM 1591 C CA . TYR A 1 204 ? -1.067 -16.516 4.309 1 96.62 204 TYR A CA 1
ATOM 1592 C C . TYR A 1 204 ? -0.064 -17.5 3.707 1 96.62 204 TYR A C 1
ATOM 1594 O O . TYR A 1 204 ? -0.451 -18.469 3.068 1 96.62 204 TYR A O 1
ATOM 1602 N N . GLY A 1 205 ? 1.201 -17.281 3.861 1 97.31 205 GLY A N 1
ATOM 1603 C CA . GLY A 1 205 ? 2.221 -17.984 3.104 1 97.31 205 GLY A CA 1
ATOM 1604 C C . GLY A 1 205 ? 2.566 -19.344 3.691 1 97.31 205 GLY A C 1
ATOM 1605 O O . GLY A 1 205 ? 2.564 -19.516 4.91 1 97.31 205 GLY A O 1
ATOM 1606 N N . THR A 1 206 ? 2.879 -20.312 2.826 1 98.19 206 THR A N 1
ATOM 1607 C CA . THR A 1 206 ? 3.488 -21.562 3.25 1 98.19 206 THR A CA 1
ATOM 1608 C C . THR A 1 206 ? 5.012 -21.469 3.219 1 98.19 206 THR A C 1
ATOM 1610 O O . THR A 1 206 ? 5.703 -22.203 3.934 1 98.19 206 THR A O 1
ATOM 1613 N N . LYS A 1 207 ? 5.48 -20.641 2.342 1 98.44 207 LYS A N 1
ATOM 1614 C CA . LYS A 1 207 ? 6.906 -20.406 2.15 1 98.44 207 LYS A CA 1
ATOM 1615 C C . LYS A 1 207 ? 7.191 -18.922 1.908 1 98.44 207 LYS A C 1
ATOM 1617 O O . LYS A 1 207 ? 6.316 -18.188 1.444 1 98.44 207 LYS A O 1
ATOM 1622 N N . VAL A 1 208 ? 8.414 -18.484 2.268 1 98.69 208 VAL A N 1
ATOM 1623 C CA . VAL A 1 208 ? 8.844 -17.109 2.018 1 98.69 208 VAL A CA 1
ATOM 1624 C C . VAL A 1 208 ? 10.219 -17.109 1.362 1 98.69 208 VAL A C 1
ATOM 1626 O O . VAL A 1 208 ? 11.07 -17.938 1.689 1 98.69 208 VAL A O 1
ATOM 1629 N N . LEU A 1 209 ? 10.383 -16.281 0.365 1 98.81 209 LEU A N 1
ATOM 1630 C CA . LEU A 1 209 ? 11.672 -15.953 -0.224 1 98.81 209 LEU A CA 1
ATOM 1631 C C . LEU A 1 209 ? 12.102 -14.539 0.172 1 98.81 209 LEU A C 1
ATOM 1633 O O . LEU A 1 209 ? 11.461 -13.562 -0.206 1 98.81 209 LEU A O 1
ATOM 1637 N N . MET A 1 210 ? 13.18 -14.445 0.878 1 98.75 210 MET A N 1
ATOM 1638 C CA . MET A 1 210 ? 13.695 -13.141 1.28 1 98.75 210 MET A CA 1
ATOM 1639 C C . MET A 1 210 ? 14.844 -12.711 0.369 1 98.75 210 MET A C 1
ATOM 1641 O O . MET A 1 210 ? 15.922 -13.297 0.396 1 98.75 210 MET A O 1
ATOM 1645 N N . MET A 1 211 ? 14.562 -11.672 -0.343 1 98.62 211 MET A N 1
ATOM 1646 C CA . MET A 1 211 ? 15.523 -11.219 -1.344 1 98.62 211 MET A CA 1
ATOM 1647 C C . MET A 1 211 ? 16.234 -9.953 -0.878 1 98.62 211 MET A C 1
ATOM 1649 O O . MET A 1 211 ? 15.594 -9.016 -0.389 1 98.62 211 MET A O 1
ATOM 1653 N N . PHE A 1 212 ? 17.484 -9.969 -1.032 1 98.12 212 PHE A N 1
ATOM 1654 C CA . PHE A 1 212 ? 18.328 -8.828 -0.709 1 98.12 212 PHE A CA 1
ATOM 1655 C C . PHE A 1 212 ? 19.531 -8.766 -1.649 1 98.12 212 PHE A C 1
ATOM 1657 O O . PHE A 1 212 ? 20.203 -9.773 -1.874 1 98.12 212 PHE A O 1
ATOM 1664 N N . ASN A 1 213 ? 19.719 -7.598 -2.26 1 96.25 213 ASN A N 1
ATOM 1665 C CA . ASN A 1 213 ? 20.812 -7.359 -3.182 1 96.25 213 ASN A CA 1
ATOM 1666 C C . ASN A 1 213 ? 20.859 -8.406 -4.289 1 96.25 213 ASN A C 1
ATOM 1668 O O . ASN A 1 213 ? 21.906 -8.977 -4.578 1 96.25 213 ASN A O 1
ATOM 1672 N N . GLY A 1 214 ? 19.672 -8.75 -4.73 1 97.12 214 GLY A N 1
ATOM 1673 C CA . GLY A 1 214 ? 19.562 -9.602 -5.902 1 97.12 214 GLY A CA 1
ATOM 1674 C C . GLY A 1 214 ? 19.688 -11.078 -5.582 1 97.12 214 GLY A C 1
ATOM 1675 O O . GLY A 1 214 ? 19.703 -11.922 -6.488 1 97.12 214 GLY A O 1
ATOM 1676 N N . LYS A 1 215 ? 19.766 -11.422 -4.285 1 98.19 215 LYS A N 1
ATOM 1677 C CA . LYS A 1 215 ? 19.938 -12.805 -3.842 1 98.19 215 LYS A CA 1
ATOM 1678 C C . LYS A 1 215 ? 18.797 -13.227 -2.924 1 98.19 215 LYS A C 1
ATOM 1680 O O . LYS A 1 215 ? 18.125 -12.383 -2.33 1 98.19 215 LYS A O 1
ATOM 1685 N N . ILE A 1 216 ? 18.578 -14.508 -2.91 1 98.38 216 ILE A N 1
ATOM 1686 C CA . ILE A 1 216 ? 17.766 -15.055 -1.835 1 98.38 216 ILE A CA 1
ATOM 1687 C C . ILE A 1 216 ? 18.641 -15.312 -0.606 1 98.38 216 ILE A C 1
ATOM 1689 O O . ILE A 1 216 ? 19.484 -16.203 -0.62 1 98.38 216 ILE A O 1
ATOM 1693 N N . ILE A 1 217 ? 18.391 -14.602 0.411 1 98.06 217 ILE A N 1
ATOM 1694 C CA . ILE A 1 217 ? 19.25 -14.742 1.583 1 98.06 217 ILE A CA 1
ATOM 1695 C C . ILE A 1 217 ? 18.703 -15.82 2.506 1 98.06 217 ILE A C 1
ATOM 1697 O O . ILE A 1 217 ? 19.438 -16.438 3.268 1 98.06 217 ILE A O 1
ATOM 1701 N N . GLN A 1 218 ? 17.438 -15.992 2.504 1 98 218 GLN A N 1
ATOM 1702 C CA . GLN A 1 218 ? 16.766 -17.062 3.234 1 98 218 GLN A CA 1
ATOM 1703 C C . GLN A 1 218 ? 15.469 -17.469 2.551 1 98 218 GLN A C 1
ATOM 1705 O O . GLN A 1 218 ? 14.797 -16.641 1.939 1 98 218 GLN A O 1
ATOM 1710 N N . SER A 1 219 ? 15.18 -18.75 2.643 1 98.06 219 SER A N 1
ATOM 1711 C CA . SER A 1 219 ? 13.922 -19.25 2.119 1 98.06 219 SER A CA 1
ATOM 1712 C C . SER A 1 219 ? 13.414 -20.422 2.953 1 98.06 219 SER A C 1
ATOM 1714 O O . SER A 1 219 ? 14.203 -21.25 3.418 1 98.06 219 SER A O 1
ATOM 1716 N N . GLY A 1 220 ? 12.164 -20.484 3.215 1 98 220 GLY A N 1
ATOM 1717 C CA . GLY A 1 220 ? 11.562 -21.547 4.004 1 98 220 GLY A CA 1
ATOM 1718 C C . GLY A 1 220 ? 10.25 -21.156 4.641 1 98 220 GLY A C 1
ATOM 1719 O O . GLY A 1 220 ? 9.562 -20.25 4.152 1 98 220 GLY A O 1
ATOM 1720 N N . CYS A 1 221 ? 9.836 -21.891 5.574 1 97.94 221 CYS A N 1
ATOM 1721 C CA . CYS A 1 221 ? 8.617 -21.578 6.312 1 97.94 221 CYS A CA 1
ATOM 1722 C C . CYS A 1 221 ? 8.727 -20.219 7 1 97.94 221 CYS A C 1
ATOM 1724 O O . CYS A 1 221 ? 9.695 -19.953 7.715 1 97.94 221 CYS A O 1
ATOM 1726 N N . PRO A 1 222 ? 7.762 -19.344 6.824 1 97.88 222 PRO A N 1
ATOM 1727 C CA . PRO A 1 222 ? 7.859 -17.984 7.367 1 97.88 222 PRO A CA 1
ATOM 1728 C C . PRO A 1 222 ? 8.141 -17.984 8.867 1 97.88 222 PRO A C 1
ATOM 1730 O O . PRO A 1 222 ? 9.023 -17.25 9.336 1 97.88 222 PRO A O 1
ATOM 1733 N N . LYS A 1 223 ? 7.488 -18.734 9.617 1 96.25 223 LYS A N 1
ATOM 1734 C CA . LYS A 1 223 ? 7.613 -18.734 11.07 1 96.25 223 LYS A CA 1
ATOM 1735 C C . LYS A 1 223 ? 9.008 -19.188 11.5 1 96.25 223 LYS A C 1
ATOM 1737 O O . LYS A 1 223 ? 9.477 -18.812 12.578 1 96.25 223 LYS A O 1
ATOM 1742 N N . GLU A 1 224 ? 9.68 -19.922 10.641 1 97 224 GLU A N 1
ATOM 1743 C CA . GLU A 1 224 ? 10.977 -20.5 10.984 1 97 224 GLU A CA 1
ATOM 1744 C C . GLU A 1 224 ? 12.109 -19.578 10.531 1 97 224 GLU A C 1
ATOM 1746 O O . GLU A 1 224 ? 13.133 -19.469 11.219 1 97 224 GLU A O 1
ATOM 1751 N N . ILE A 1 225 ? 11.891 -18.906 9.414 1 96.69 225 ILE A N 1
ATOM 1752 C CA . ILE A 1 225 ? 13.07 -18.297 8.812 1 96.69 225 ILE A CA 1
ATOM 1753 C C . ILE A 1 225 ? 13.047 -16.781 9.047 1 96.69 225 ILE A C 1
ATOM 1755 O O . ILE A 1 225 ? 14.094 -16.156 9.117 1 96.69 225 ILE A O 1
ATOM 1759 N N . VAL A 1 226 ? 11.867 -16.203 9.164 1 97.88 226 VAL A N 1
ATOM 1760 C CA . VAL A 1 226 ? 11.789 -14.742 9.281 1 97.88 226 VAL A CA 1
ATOM 1761 C C . VAL A 1 226 ? 12.125 -14.32 10.711 1 97.88 226 VAL A C 1
ATOM 1763 O O . VAL A 1 226 ? 11.453 -14.734 11.656 1 97.88 226 VAL A O 1
ATOM 1766 N N . THR A 1 227 ? 13.133 -13.586 10.836 1 98 227 THR A N 1
ATOM 1767 C CA . THR A 1 227 ? 13.57 -13.078 12.133 1 98 227 THR A CA 1
ATOM 1768 C C . THR A 1 227 ? 13.648 -11.547 12.109 1 98 227 THR A C 1
ATOM 1770 O O . THR A 1 227 ? 13.617 -10.938 11.039 1 98 227 THR A O 1
ATOM 1773 N N . GLU A 1 228 ? 13.727 -10.992 13.336 1 97.44 228 GLU A N 1
ATOM 1774 C CA . GLU A 1 228 ? 13.906 -9.547 13.445 1 97.44 228 GLU A CA 1
ATOM 1775 C C . GLU A 1 228 ? 15.18 -9.094 12.742 1 97.44 228 GLU A C 1
ATOM 1777 O O . GLU A 1 228 ? 15.18 -8.078 12.047 1 97.44 228 GLU A O 1
ATOM 1782 N N . ALA A 1 229 ? 16.203 -9.867 12.883 1 97.88 229 ALA A N 1
ATOM 1783 C CA . ALA A 1 229 ? 17.5 -9.539 12.281 1 97.88 229 ALA A CA 1
ATOM 1784 C C . ALA A 1 229 ? 17.406 -9.539 10.758 1 97.88 229 ALA A C 1
ATOM 1786 O O . ALA A 1 229 ? 17.953 -8.664 10.094 1 97.88 229 ALA A O 1
ATOM 1787 N N . LEU A 1 230 ? 16.734 -10.492 10.211 1 98.06 230 LEU A N 1
ATOM 1788 C CA . LEU A 1 230 ? 16.594 -10.586 8.758 1 98.06 230 LEU A CA 1
ATOM 1789 C C . LEU A 1 230 ? 15.742 -9.438 8.227 1 98.06 230 LEU A C 1
ATOM 1791 O O . LEU A 1 230 ? 16.047 -8.875 7.176 1 98.06 230 LEU A O 1
ATOM 1795 N N . LEU A 1 231 ? 14.656 -9.102 8.969 1 98.19 231 LEU A N 1
ATOM 1796 C CA . LEU A 1 231 ? 13.828 -7.977 8.562 1 98.19 231 LEU A CA 1
ATOM 1797 C C . LEU A 1 231 ? 14.617 -6.676 8.594 1 98.19 231 LEU A C 1
ATOM 1799 O O . LEU A 1 231 ? 14.461 -5.82 7.719 1 98.19 231 LEU A O 1
ATOM 1803 N N . GLU A 1 232 ? 15.438 -6.555 9.594 1 97.69 232 GLU A N 1
ATOM 1804 C CA . GLU A 1 232 ? 16.297 -5.379 9.664 1 97.69 232 GLU A CA 1
ATOM 1805 C C . GLU A 1 232 ? 17.281 -5.348 8.492 1 97.69 232 GLU A C 1
ATOM 1807 O O . GLU A 1 232 ? 17.531 -4.285 7.914 1 97.69 232 GLU A O 1
ATOM 1812 N N . GLN A 1 233 ? 17.828 -6.473 8.227 1 97.81 233 GLN A N 1
ATOM 1813 C CA . GLN A 1 233 ? 18.734 -6.555 7.09 1 97.81 233 GLN A CA 1
ATOM 1814 C C . GLN A 1 233 ? 18.047 -6.172 5.793 1 97.81 233 GLN A C 1
ATOM 1816 O O . GLN A 1 233 ? 18.594 -5.434 4.973 1 97.81 233 GLN A O 1
ATOM 1821 N N . LEU A 1 234 ? 16.828 -6.605 5.586 1 97.81 234 LEU A N 1
ATOM 1822 C CA . LEU A 1 234 ? 16.094 -6.363 4.352 1 97.81 234 LEU A CA 1
ATOM 1823 C C . LEU A 1 234 ? 15.664 -4.902 4.25 1 97.81 234 LEU A C 1
ATOM 1825 O O . LEU A 1 234 ? 15.766 -4.297 3.18 1 97.81 234 LEU A O 1
ATOM 1829 N N . TYR A 1 235 ? 15.188 -4.398 5.449 1 97.25 235 TYR A N 1
ATOM 1830 C CA . TYR A 1 235 ? 14.414 -3.17 5.312 1 97.25 235 TYR A CA 1
ATOM 1831 C C . TYR A 1 235 ? 15.07 -2.025 6.074 1 97.25 235 TYR A C 1
ATOM 1833 O O . TYR A 1 235 ? 14.617 -0.881 6 1 97.25 235 TYR A O 1
ATOM 1841 N N . GLY A 1 236 ? 16.062 -2.238 6.871 1 95.62 236 GLY A N 1
ATOM 1842 C CA . GLY A 1 236 ? 16.859 -1.213 7.535 1 95.62 236 GLY A CA 1
ATOM 1843 C C . GLY A 1 236 ? 16.125 -0.563 8.695 1 95.62 236 GLY A C 1
ATOM 1844 O O . GLY A 1 236 ? 16.375 0.602 9.016 1 95.62 236 GLY A O 1
ATOM 1845 N N . VAL A 1 237 ? 15.156 -1.325 9.242 1 95.06 237 VAL A N 1
ATOM 1846 C CA . VAL A 1 237 ? 14.398 -0.797 10.367 1 95.06 237 VAL A CA 1
ATOM 1847 C C . VAL A 1 237 ? 14.312 -1.853 11.469 1 95.06 237 VAL A C 1
ATOM 1849 O O . VAL A 1 237 ? 14.359 -3.053 11.195 1 95.06 237 VAL A O 1
ATOM 1852 N N . HIS A 1 238 ? 14.172 -1.374 12.695 1 94.38 238 HIS A N 1
ATOM 1853 C CA . HIS A 1 238 ? 14.047 -2.271 13.836 1 94.38 238 HIS A CA 1
ATOM 1854 C C . HIS A 1 238 ? 12.578 -2.588 14.125 1 94.38 238 HIS A C 1
ATOM 1856 O O . HIS A 1 238 ? 11.758 -1.678 14.242 1 94.38 238 HIS A O 1
ATOM 1862 N N . VAL A 1 239 ? 12.328 -3.887 14.188 1 95.56 239 VAL A N 1
ATOM 1863 C CA . VAL A 1 239 ? 10.969 -4.32 14.484 1 95.56 239 VAL A CA 1
ATOM 1864 C C . VAL A 1 239 ? 10.992 -5.426 15.539 1 95.56 239 VAL A C 1
ATOM 1866 O O . VAL A 1 239 ? 12.062 -5.961 15.859 1 95.56 239 VAL A O 1
ATOM 1869 N N . LYS A 1 240 ? 9.891 -5.715 16.078 1 94.56 240 LYS A N 1
ATOM 1870 C CA . LYS A 1 240 ? 9.703 -6.82 17.016 1 94.56 240 LYS A CA 1
ATOM 1871 C C . LYS A 1 240 ? 8.672 -7.816 16.484 1 94.56 240 LYS A C 1
ATOM 1873 O O . LYS A 1 240 ? 7.652 -7.422 15.922 1 94.56 240 LYS A O 1
ATOM 1878 N N . LEU A 1 241 ? 9.016 -9.062 16.625 1 95.88 241 LEU A N 1
ATOM 1879 C CA . LEU A 1 241 ? 8.078 -10.125 16.312 1 95.88 241 LEU A CA 1
ATOM 1880 C C . LEU A 1 241 ? 7.383 -10.633 17.578 1 95.88 241 LEU A C 1
ATOM 1882 O O . LEU A 1 241 ? 8.039 -10.867 18.594 1 95.88 241 LEU A O 1
ATOM 1886 N N . GLU A 1 242 ? 6.039 -10.703 17.484 1 93.75 242 GLU A N 1
ATOM 1887 C CA . GLU A 1 242 ? 5.25 -11.172 18.625 1 93.75 242 GLU A CA 1
ATOM 1888 C C . GLU A 1 242 ? 4.203 -12.195 18.188 1 93.75 242 GLU A C 1
ATOM 1890 O O . GLU A 1 242 ? 3.58 -12.031 17.125 1 93.75 242 GLU A O 1
ATOM 1895 N N . ASP A 1 243 ? 4.027 -13.211 18.969 1 93.69 243 ASP A N 1
ATOM 1896 C CA . ASP A 1 243 ? 2.986 -14.195 18.703 1 93.69 243 ASP A CA 1
ATOM 1897 C C . ASP A 1 243 ? 1.717 -13.883 19.5 1 93.69 243 ASP A C 1
ATOM 1899 O O . ASP A 1 243 ? 1.777 -13.609 20.688 1 93.69 243 ASP A O 1
ATOM 1903 N N . ILE A 1 244 ? 0.673 -13.898 18.781 1 91.06 244 ILE A N 1
ATOM 1904 C CA . ILE A 1 244 ? -0.639 -13.703 19.391 1 91.06 244 ILE A CA 1
ATOM 1905 C C . ILE A 1 244 ? -1.438 -15 19.312 1 91.06 244 ILE A C 1
ATOM 1907 O O . ILE A 1 244 ? -1.52 -15.625 18.266 1 91.06 244 ILE A O 1
ATOM 1911 N N . LYS A 1 245 ? -1.997 -15.336 20.453 1 87.88 245 LYS A N 1
ATOM 1912 C CA . LYS A 1 245 ? -2.846 -16.531 20.469 1 87.88 245 LYS A CA 1
ATOM 1913 C C . LYS A 1 245 ? -4.23 -16.219 19.906 1 87.88 245 LYS A C 1
ATOM 1915 O O . LYS A 1 245 ? -4.871 -15.25 20.312 1 87.88 245 LYS A O 1
ATOM 1920 N N . THR A 1 246 ? -4.578 -16.938 18.906 1 83.44 246 THR A N 1
ATOM 1921 C CA . THR A 1 246 ? -5.91 -16.828 18.328 1 83.44 246 THR A CA 1
ATOM 1922 C C . THR A 1 246 ? -6.625 -18.172 18.328 1 83.44 246 THR A C 1
ATOM 1924 O O . THR A 1 246 ? -6.02 -19.203 18.641 1 83.44 246 THR A O 1
ATOM 1927 N N . GLU A 1 247 ? -7.895 -18.156 18.016 1 79.56 247 GLU A N 1
ATOM 1928 C CA . GLU A 1 247 ? -8.664 -19.406 17.922 1 79.56 247 GLU A CA 1
ATOM 1929 C C . GLU A 1 247 ? -8.141 -20.297 16.812 1 79.56 247 GLU A C 1
ATOM 1931 O O . GLU A 1 247 ? -8.203 -21.516 16.906 1 79.56 247 GLU A O 1
ATOM 1936 N N . ALA A 1 248 ? -7.609 -19.672 15.852 1 75.62 248 ALA A N 1
ATOM 1937 C CA . ALA A 1 248 ? -7.129 -20.406 14.68 1 75.62 248 ALA A CA 1
ATOM 1938 C C . ALA A 1 248 ? -5.668 -20.812 14.859 1 75.62 248 ALA A C 1
ATOM 1940 O O . ALA A 1 248 ? -5.094 -21.469 13.984 1 75.62 248 ALA A O 1
ATOM 1941 N N . GLY A 1 249 ? -5.094 -20.438 15.969 1 82.88 249 GLY A N 1
ATOM 1942 C CA . GLY A 1 249 ? -3.682 -20.688 16.203 1 82.88 249 GLY A CA 1
ATOM 1943 C C . GLY A 1 249 ? -2.887 -19.422 16.469 1 82.88 249 GLY A C 1
ATOM 1944 O O . GLY A 1 249 ? -3.439 -18.328 16.469 1 82.88 249 GLY A O 1
ATOM 1945 N N . ASP A 1 250 ? -1.633 -19.641 16.641 1 90.06 250 ASP A N 1
ATOM 1946 C CA . ASP A 1 250 ? -0.766 -18.5 16.906 1 90.06 250 ASP A CA 1
ATOM 1947 C C . ASP A 1 250 ? -0.426 -17.766 15.617 1 90.06 250 ASP A C 1
ATOM 1949 O O . ASP A 1 250 ? -0.106 -18.391 14.602 1 90.06 250 ASP A O 1
ATOM 1953 N N . ILE A 1 251 ? -0.612 -16.547 15.719 1 91 251 ILE A N 1
ATOM 1954 C CA . ILE A 1 251 ? -0.253 -15.711 14.586 1 91 251 ILE A CA 1
ATOM 1955 C C . ILE A 1 251 ? 0.898 -14.789 14.969 1 91 251 ILE A C 1
ATOM 1957 O O . ILE A 1 251 ? 0.861 -14.148 16.031 1 91 251 ILE A O 1
ATOM 1961 N N . ARG A 1 252 ? 1.871 -14.82 14.164 1 95.75 252 ARG A N 1
ATOM 1962 C CA . ARG A 1 252 ? 2.994 -13.914 14.383 1 95.75 252 ARG A CA 1
ATOM 1963 C C . ARG A 1 252 ? 2.729 -12.547 13.766 1 95.75 252 ARG A C 1
ATOM 1965 O O . ARG A 1 252 ? 2.254 -12.453 12.633 1 95.75 252 ARG A O 1
ATOM 1972 N N . VAL A 1 253 ? 2.945 -11.438 14.523 1 95.81 253 VAL A N 1
ATOM 1973 C CA . VAL A 1 253 ? 2.756 -10.07 14.039 1 95.81 253 VAL A CA 1
ATOM 1974 C C . VAL A 1 253 ? 4.066 -9.297 14.148 1 95.81 253 VAL A C 1
ATOM 1976 O O . VAL A 1 253 ? 5 -9.734 14.828 1 95.81 253 VAL A O 1
ATOM 1979 N N . ILE A 1 254 ? 4.164 -8.227 13.398 1 96.25 254 ILE A N 1
ATOM 1980 C CA . ILE A 1 254 ? 5.348 -7.375 13.375 1 96.25 254 ILE A CA 1
ATOM 1981 C C . ILE A 1 254 ? 5 -6.004 13.945 1 96.25 254 ILE A C 1
ATOM 1983 O O . ILE A 1 254 ? 4.043 -5.363 13.508 1 96.25 254 ILE A O 1
ATOM 1987 N N . VAL A 1 255 ? 5.754 -5.516 14.898 1 93.69 255 VAL A N 1
ATOM 1988 C CA . VAL A 1 255 ? 5.559 -4.207 15.508 1 93.69 255 VAL A CA 1
ATOM 1989 C C . VAL A 1 255 ? 6.824 -3.365 15.336 1 93.69 255 VAL A C 1
ATOM 1991 O O . VAL A 1 255 ? 7.914 -3.777 15.742 1 93.69 255 VAL A O 1
ATOM 1994 N N . PRO A 1 256 ? 6.688 -2.219 14.664 1 91.12 256 PRO A N 1
ATOM 1995 C CA . PRO A 1 256 ? 7.875 -1.365 14.57 1 91.12 256 PRO A CA 1
ATOM 1996 C C . PRO A 1 256 ? 8.375 -0.897 15.93 1 91.12 256 PRO A C 1
ATOM 1998 O O . PRO A 1 256 ? 7.574 -0.688 16.844 1 91.12 256 PRO A O 1
ATOM 2001 N N . ASN A 1 257 ? 9.617 -0.842 16.062 1 85.81 257 ASN A N 1
ATOM 2002 C CA . ASN A 1 257 ? 10.195 -0.247 17.266 1 85.81 257 ASN A CA 1
ATOM 2003 C C . ASN A 1 257 ? 10.102 1.275 17.234 1 85.81 257 ASN A C 1
ATOM 2005 O O . ASN A 1 257 ? 10.859 1.932 16.516 1 85.81 257 ASN A O 1
ATOM 2009 N N . LEU A 1 258 ? 9.18 1.809 17.938 1 74.75 258 LEU A N 1
ATOM 2010 C CA . LEU A 1 258 ? 8.867 3.234 17.891 1 74.75 258 LEU A CA 1
ATOM 2011 C C . LEU A 1 258 ? 9.797 4.027 18.797 1 74.75 258 LEU A C 1
ATOM 2013 O O . LEU A 1 258 ? 9.766 5.258 18.812 1 74.75 258 LEU A O 1
ATOM 2017 N N . MET A 1 259 ? 10.539 3.279 19.609 1 67.69 259 MET A N 1
ATOM 2018 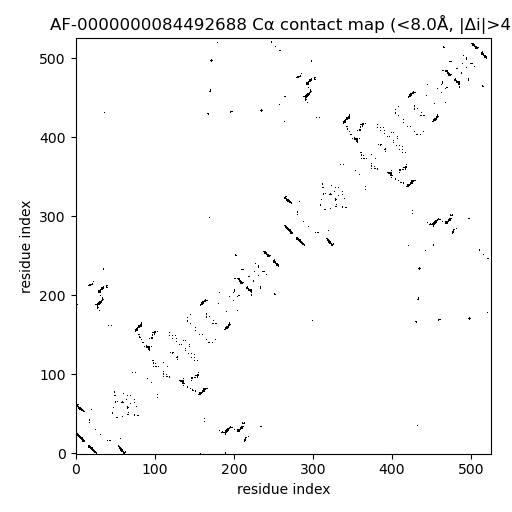C CA . MET A 1 259 ? 11.438 3.984 20.516 1 67.69 259 MET A CA 1
ATOM 2019 C C . MET A 1 259 ? 12.648 4.527 19.766 1 67.69 259 MET A C 1
ATOM 2021 O O . MET A 1 259 ? 13.125 3.906 18.812 1 67.69 259 MET A O 1
ATOM 2025 N N . ASN A 1 260 ? 12.703 5.887 19.5 1 53.5 260 ASN A N 1
ATOM 2026 C CA . ASN A 1 260 ? 13.812 6.617 18.891 1 53.5 260 ASN A CA 1
ATOM 2027 C C . ASN A 1 260 ? 15.156 5.992 19.25 1 53.5 260 ASN A C 1
ATOM 2029 O O . ASN A 1 260 ? 15.547 5.973 20.422 1 53.5 260 ASN A O 1
ATOM 2033 N N . ARG A 1 261 ? 15.641 4.941 18.734 1 44.28 261 ARG A N 1
ATOM 2034 C CA . ARG A 1 261 ? 17.078 4.812 18.938 1 44.28 261 ARG A CA 1
ATOM 2035 C C . ARG A 1 261 ? 17.812 6.059 18.453 1 44.28 261 ARG A C 1
ATOM 2037 O O . ARG A 1 261 ? 17.5 6.602 17.391 1 44.28 261 ARG A O 1
ATOM 2044 N N . GLN A 1 262 ? 18.172 6.898 19.328 1 36 262 GLN A N 1
ATOM 2045 C CA . GLN A 1 262 ? 19.094 8 19.062 1 36 262 GLN A CA 1
ATOM 2046 C C . GLN A 1 262 ? 20.016 7.684 17.906 1 36 262 GLN A C 1
ATOM 2048 O O . GLN A 1 262 ? 20.875 6.797 18 1 36 262 GLN A O 1
ATOM 2053 N N . THR A 1 263 ? 19.594 7.461 16.641 1 28.69 263 THR A N 1
ATOM 2054 C CA . THR A 1 263 ? 20.75 7.668 15.781 1 28.69 263 THR A CA 1
ATOM 2055 C C . THR A 1 263 ? 21.359 9.047 16 1 28.69 263 THR A C 1
ATOM 2057 O O . THR A 1 263 ? 20.641 10.023 16.203 1 28.69 263 THR A O 1
ATOM 2060 N N . MET B 1 1 ? -1.988 26.516 16.875 1 90.75 1 MET B N 1
ATOM 2061 C CA . MET B 1 1 ? -2.643 26.469 15.57 1 90.75 1 MET B CA 1
ATOM 2062 C C . MET B 1 1 ? -3.795 25.469 15.578 1 90.75 1 MET B C 1
ATOM 2064 O O . MET B 1 1 ? -3.723 24.422 16.234 1 90.75 1 MET B O 1
ATOM 2068 N N . MET B 1 2 ? -4.887 25.938 14.961 1 95.81 2 MET B N 1
ATOM 2069 C CA . MET B 1 2 ? -6.062 25.078 14.961 1 95.81 2 MET B CA 1
ATOM 2070 C C . MET B 1 2 ? -6.789 25.141 13.625 1 95.81 2 MET B C 1
ATOM 2072 O O . MET B 1 2 ? -6.895 26.203 13.016 1 95.81 2 MET B O 1
ATOM 2076 N N . ILE B 1 3 ? -7.184 23.984 13.156 1 98.5 3 ILE B N 1
ATOM 2077 C CA . ILE B 1 3 ? -8.07 23.922 12 1 98.5 3 ILE B CA 1
ATOM 2078 C C . ILE B 1 3 ? -9.391 23.266 12.406 1 98.5 3 ILE B C 1
ATOM 2080 O O . ILE B 1 3 ? -9.414 22.297 13.164 1 98.5 3 ILE B O 1
ATOM 2084 N N . VAL B 1 4 ? -10.508 23.844 11.953 1 98.69 4 VAL B N 1
ATOM 2085 C CA . VAL B 1 4 ? -11.844 23.359 12.266 1 98.69 4 VAL B CA 1
ATOM 2086 C C . VAL B 1 4 ? -12.648 23.188 10.984 1 98.69 4 VAL B C 1
ATOM 2088 O O . VAL B 1 4 ? -12.695 24.094 10.148 1 98.69 4 VAL B O 1
ATOM 2091 N N . VAL B 1 5 ? -13.156 22.031 10.758 1 98.69 5 VAL B N 1
ATOM 2092 C CA . VAL B 1 5 ? -14.117 21.734 9.703 1 98.69 5 VAL B CA 1
ATOM 2093 C C . VAL B 1 5 ? -15.516 21.594 10.297 1 98.69 5 VAL B C 1
ATOM 2095 O O . VAL B 1 5 ? -15.734 20.781 11.203 1 98.69 5 VAL B O 1
ATOM 2098 N N . LYS B 1 6 ? -16.422 22.406 9.797 1 98.5 6 LYS B N 1
ATOM 2099 C CA . LYS B 1 6 ? -17.766 22.438 10.367 1 98.5 6 LYS B CA 1
ATOM 2100 C C . LYS B 1 6 ? -18.828 22.125 9.312 1 98.5 6 LYS B C 1
ATOM 2102 O O . LYS B 1 6 ? -19 22.906 8.367 1 98.5 6 LYS B O 1
ATOM 2107 N N . GLU B 1 7 ? -19.516 21.016 9.547 1 98.56 7 GLU B N 1
ATOM 2108 C CA . GLU B 1 7 ? -20.688 20.641 8.75 1 98.56 7 GLU B CA 1
ATOM 2109 C C . GLU B 1 7 ? -20.375 20.703 7.258 1 98.56 7 GLU B C 1
ATOM 2111 O O . GLU B 1 7 ? -21.172 21.25 6.484 1 98.56 7 GLU B O 1
ATOM 2116 N N . LEU B 1 8 ? -19.281 20.234 6.859 1 98.5 8 LEU B N 1
ATOM 2117 C CA . LEU B 1 8 ? -18.828 20.281 5.473 1 98.5 8 LEU B CA 1
ATOM 2118 C C . LEU B 1 8 ? -19.578 19.25 4.629 1 98.5 8 LEU B C 1
ATOM 2120 O O . LEU B 1 8 ? -19.594 18.062 4.961 1 98.5 8 LEU B O 1
ATOM 2124 N N . SER B 1 9 ? -20.234 19.719 3.613 1 98.5 9 SER B N 1
ATOM 2125 C CA . SER B 1 9 ? -20.906 18.859 2.633 1 98.5 9 SER B CA 1
ATOM 2126 C C . SER B 1 9 ? -20.5 19.234 1.21 1 98.5 9 SER B C 1
ATOM 2128 O O . SER B 1 9 ? -20.344 20.422 0.899 1 98.5 9 SER B O 1
ATOM 2130 N N . PHE B 1 10 ? -20.297 18.25 0.419 1 97.88 10 PHE B N 1
ATOM 2131 C CA . PHE B 1 10 ? -19.859 18.5 -0.949 1 97.88 10 PHE B CA 1
ATOM 2132 C C . PHE B 1 10 ? -20.406 17.438 -1.896 1 97.88 10 PHE B C 1
ATOM 2134 O O . PHE B 1 10 ? -20.453 16.266 -1.552 1 97.88 10 PHE B O 1
ATOM 2141 N N . ASN B 1 11 ? -20.797 17.859 -3.051 1 95.31 11 ASN B N 1
ATOM 2142 C CA . ASN B 1 11 ? -21.312 17 -4.109 1 95.31 11 ASN B CA 1
ATOM 2143 C C . ASN B 1 11 ? -20.5 17.141 -5.391 1 95.31 11 ASN B C 1
ATOM 2145 O O . ASN B 1 11 ? -20.062 18.25 -5.738 1 95.31 11 ASN B O 1
ATOM 2149 N N . TYR B 1 12 ? -20.172 16.062 -6.043 1 91.44 12 TYR B N 1
ATOM 2150 C CA . TYR B 1 12 ? -19.812 16.094 -7.457 1 91.44 12 TYR B CA 1
ATOM 2151 C C . TYR B 1 12 ? -21.047 15.898 -8.328 1 91.44 12 TYR B C 1
ATOM 2153 O O . TYR B 1 12 ? -21.609 14.797 -8.391 1 91.44 12 TYR B O 1
ATOM 2161 N N . LYS B 1 13 ? -21.406 16.938 -8.984 1 89.31 13 LYS B N 1
ATOM 2162 C CA . LYS B 1 13 ? -22.656 16.891 -9.727 1 89.31 13 LYS B CA 1
ATOM 2163 C C . LYS B 1 13 ? -23.812 16.453 -8.828 1 89.31 13 LYS B C 1
ATOM 2165 O O . LYS B 1 13 ? -24.062 17.078 -7.793 1 89.31 13 LYS B O 1
ATOM 2170 N N . GLN B 1 14 ? -24.344 15.25 -9.102 1 89.38 14 GLN B N 1
ATOM 2171 C CA . GLN B 1 14 ? -25.516 14.852 -8.344 1 89.38 14 GLN B CA 1
ATOM 2172 C C . GLN B 1 14 ? -25.156 13.828 -7.266 1 89.38 14 GLN B C 1
ATOM 2174 O O . GLN B 1 14 ? -26.031 13.383 -6.512 1 89.38 14 GLN B O 1
ATOM 2179 N N . ARG B 1 15 ? -23.953 13.57 -7.09 1 92.56 15 ARG B N 1
ATOM 2180 C CA . ARG B 1 15 ? -23.531 12.562 -6.117 1 92.56 15 ARG B CA 1
ATOM 2181 C C . ARG B 1 15 ? -22.938 13.219 -4.875 1 92.56 15 ARG B C 1
ATOM 2183 O O . ARG B 1 15 ? -21.969 13.969 -4.961 1 92.56 15 ARG B O 1
ATOM 2190 N N . LYS B 1 16 ? -23.594 12.953 -3.715 1 95.62 16 LYS B N 1
ATOM 2191 C CA . LYS B 1 16 ? -23.078 13.461 -2.449 1 95.62 16 LYS B CA 1
ATOM 2192 C C . LYS B 1 16 ? -21.812 12.703 -2.025 1 95.62 16 LYS B C 1
ATOM 2194 O O . LYS B 1 16 ? -21.859 11.492 -1.812 1 95.62 16 LYS B O 1
ATOM 2199 N N . ILE B 1 17 ? -20.688 13.445 -1.922 1 97.38 17 ILE B N 1
ATOM 2200 C CA . ILE B 1 17 ? -19.406 12.82 -1.606 1 97.38 17 ILE B CA 1
ATOM 2201 C C . ILE B 1 17 ? -19.094 13.008 -0.124 1 97.38 17 ILE B C 1
ATOM 2203 O O . ILE B 1 17 ? -18.656 12.078 0.548 1 97.38 17 ILE B O 1
ATOM 2207 N N . LEU B 1 18 ? -19.219 14.188 0.357 1 98.44 18 LEU B N 1
ATOM 2208 C CA . LEU B 1 18 ? -19.078 14.516 1.771 1 98.44 18 LEU B CA 1
ATOM 2209 C C . LEU B 1 18 ? -20.406 14.953 2.375 1 98.44 18 LEU B C 1
ATOM 2211 O O . LEU B 1 18 ? -21.125 15.758 1.776 1 98.44 18 LEU B O 1
ATOM 2215 N N . ASP B 1 19 ? -20.703 14.43 3.506 1 98.44 19 ASP B N 1
ATOM 2216 C CA . ASP B 1 19 ? -21.984 14.688 4.141 1 98.44 19 ASP B CA 1
ATOM 2217 C C . ASP B 1 19 ? -21.812 15.117 5.594 1 98.44 19 ASP B C 1
ATOM 2219 O O . ASP B 1 19 ? -21.703 14.273 6.488 1 98.44 19 ASP B O 1
ATOM 2223 N N . ASN B 1 20 ? -21.812 16.406 5.812 1 98.31 20 ASN B N 1
ATOM 2224 C CA . ASN B 1 20 ? -21.859 17 7.141 1 98.31 20 ASN B CA 1
ATOM 2225 C C . ASN B 1 20 ? -20.641 16.594 7.977 1 98.31 20 ASN B C 1
ATOM 2227 O O . ASN B 1 20 ? -20.797 16.125 9.109 1 98.31 20 ASN B O 1
ATOM 2231 N N . ILE B 1 21 ? -19.484 16.734 7.426 1 98.62 21 ILE B N 1
ATOM 2232 C CA . ILE B 1 21 ? -18.219 16.406 8.078 1 98.62 21 ILE B CA 1
ATOM 2233 C C . ILE B 1 21 ? -17.859 17.484 9.094 1 98.62 21 ILE B C 1
ATOM 2235 O O . ILE B 1 21 ? -17.844 18.672 8.773 1 98.62 21 ILE B O 1
ATOM 2239 N N . THR B 1 22 ? -17.625 17.109 10.352 1 98.69 22 THR B N 1
ATOM 2240 C CA . THR B 1 22 ? -17.203 18.047 11.391 1 98.69 22 THR B CA 1
ATOM 2241 C C . THR B 1 22 ? -16.062 17.453 12.219 1 98.69 22 THR B C 1
ATOM 2243 O O . THR B 1 22 ? -16.156 16.312 12.68 1 98.69 22 THR B O 1
ATOM 2246 N N . PHE B 1 23 ? -14.977 18.141 12.312 1 98.56 23 PHE B N 1
ATOM 2247 C CA . PHE B 1 23 ? -13.883 17.766 13.195 1 98.56 23 PHE B CA 1
ATOM 2248 C C . PHE B 1 23 ? -12.93 18.938 13.398 1 98.56 23 PHE B C 1
ATOM 2250 O O . PHE B 1 23 ? -13.078 19.984 12.758 1 98.56 23 PHE B O 1
ATOM 2257 N N . SER B 1 24 ? -12 18.797 14.266 1 98.56 24 SER B N 1
ATOM 2258 C CA . SER B 1 24 ? -10.969 19.797 14.5 1 98.56 24 SER B CA 1
ATOM 2259 C C . SER B 1 24 ? -9.617 19.156 14.781 1 98.56 24 SER B C 1
ATOM 2261 O O . SER B 1 24 ? -9.555 17.969 15.125 1 98.56 24 SER B O 1
ATOM 2263 N N . ALA B 1 25 ? -8.625 19.859 14.547 1 98.25 25 ALA B N 1
ATOM 2264 C CA . ALA B 1 25 ? -7.254 19.453 14.828 1 98.25 25 ALA B CA 1
ATOM 2265 C C . ALA B 1 25 ? -6.438 20.609 15.398 1 98.25 25 ALA B C 1
ATOM 2267 O O . ALA B 1 25 ? -6.625 21.766 15.008 1 98.25 25 ALA B O 1
ATOM 2268 N N . HIS B 1 26 ? -5.578 20.312 16.297 1 97.94 26 HIS B N 1
ATOM 2269 C CA . HIS B 1 26 ? -4.715 21.297 16.953 1 97.94 26 HIS B CA 1
ATOM 2270 C C . HIS B 1 26 ? -3.248 20.891 16.844 1 97.94 26 HIS B C 1
ATOM 2272 O O . HIS B 1 26 ? -2.932 19.781 16.406 1 97.94 26 HIS B O 1
ATOM 2278 N N . SER B 1 27 ? -2.396 21.812 17.281 1 98 27 SER B N 1
ATOM 2279 C CA . SER B 1 27 ? -0.963 21.531 17.281 1 98 27 SER B CA 1
ATOM 2280 C C . SER B 1 27 ? -0.659 20.203 17.969 1 98 27 SER B C 1
ATOM 2282 O O . SER B 1 27 ? -1.259 19.875 18.984 1 98 27 SER B O 1
ATOM 2284 N N . LYS B 1 28 ? 0.233 19.406 17.328 1 98.12 28 LYS B N 1
ATOM 2285 C CA . LYS B 1 28 ? 0.737 18.125 17.828 1 98.12 28 LYS B CA 1
ATOM 2286 C C . LYS B 1 28 ? -0.239 16.984 17.516 1 98.12 28 LYS B C 1
ATOM 2288 O O . LYS B 1 28 ? 0.021 15.828 17.844 1 98.12 28 LYS B O 1
ATOM 2293 N N . ASN B 1 29 ? -1.394 17.328 16.812 1 98.5 29 ASN B N 1
ATOM 2294 C CA . ASN B 1 29 ? -2.285 16.266 16.359 1 98.5 29 ASN B CA 1
ATOM 2295 C C . ASN B 1 29 ? -1.753 15.578 15.109 1 98.5 29 ASN B C 1
ATOM 2297 O O . ASN B 1 29 ? -1.326 16.25 14.164 1 98.5 29 ASN B O 1
ATOM 2301 N N . LEU B 1 30 ? -1.667 14.352 15.148 1 98.75 30 LEU B N 1
ATOM 2302 C CA . LEU B 1 30 ? -1.546 13.492 13.977 1 98.75 30 LEU B CA 1
ATOM 2303 C C . LEU B 1 30 ? -2.832 12.711 13.742 1 98.75 30 LEU B C 1
ATOM 2305 O O . LEU B 1 30 ? -3.076 11.695 14.406 1 98.75 30 LEU B O 1
ATOM 2309 N N . ILE B 1 31 ? -3.605 13.156 12.805 1 98.88 31 ILE B N 1
ATOM 2310 C CA . ILE B 1 31 ? -4.914 12.562 12.539 1 98.88 31 ILE B CA 1
ATOM 2311 C C . ILE B 1 31 ? -4.809 11.578 11.375 1 98.88 31 ILE B C 1
ATOM 2313 O O . ILE B 1 31 ? -4.371 11.938 10.281 1 98.88 31 ILE B O 1
ATOM 2317 N N . CYS B 1 32 ? -5.18 10.367 11.586 1 98.88 32 CYS B N 1
ATOM 2318 C CA . CYS B 1 32 ? -5.293 9.367 10.531 1 98.88 32 CYS B CA 1
ATOM 2319 C C . CYS B 1 32 ? -6.723 9.281 10.016 1 98.88 32 CYS B C 1
ATOM 2321 O O . CYS B 1 32 ? -7.645 8.992 10.781 1 98.88 32 CYS B O 1
ATOM 2323 N N . VAL B 1 33 ? -6.879 9.562 8.812 1 98.81 33 VAL B N 1
ATOM 2324 C CA . VAL B 1 33 ? -8.188 9.422 8.18 1 98.81 33 VAL B CA 1
ATOM 2325 C C . VAL B 1 33 ? -8.328 8.023 7.586 1 98.81 33 VAL B C 1
ATOM 2327 O O . VAL B 1 33 ? -7.578 7.641 6.688 1 98.81 33 VAL B O 1
ATOM 2330 N N . LEU B 1 34 ? -9.297 7.293 8.109 1 98.69 34 LEU B N 1
ATOM 2331 C CA . LEU B 1 34 ? -9.547 5.918 7.688 1 98.69 34 LEU B CA 1
ATOM 2332 C C . LEU B 1 34 ? -10.875 5.812 6.941 1 98.69 34 LEU B C 1
ATOM 2334 O O . LEU B 1 34 ? -11.828 6.527 7.254 1 98.69 34 LEU B O 1
ATOM 2338 N N . GLY B 1 35 ? -10.961 4.934 6.023 1 98.25 35 GLY B N 1
ATOM 2339 C CA . GLY B 1 35 ? -12.133 4.656 5.207 1 98.25 35 GLY B CA 1
ATOM 2340 C C . GLY B 1 35 ? -11.805 3.93 3.916 1 98.25 35 GLY B C 1
ATOM 2341 O O . GLY B 1 35 ? -10.656 3.943 3.467 1 98.25 35 GLY B O 1
ATOM 2342 N N . PRO B 1 36 ? -12.773 3.287 3.336 1 97.5 36 PRO B N 1
ATOM 2343 C CA . PRO B 1 36 ? -12.523 2.586 2.074 1 97.5 36 PRO B CA 1
ATOM 2344 C C . PRO B 1 36 ? -12.148 3.533 0.937 1 97.5 36 PRO B C 1
ATOM 2346 O O . PRO B 1 36 ? -12.297 4.75 1.069 1 97.5 36 PRO B O 1
ATOM 2349 N N . ASN B 1 37 ? -11.594 2.918 -0.074 1 94.75 37 ASN B N 1
ATOM 2350 C CA . ASN B 1 37 ? -11.297 3.699 -1.271 1 94.75 37 ASN B CA 1
ATOM 2351 C C . ASN B 1 37 ? -12.555 4.359 -1.834 1 94.75 37 ASN B C 1
ATOM 2353 O O . ASN B 1 37 ? -13.617 3.738 -1.885 1 94.75 37 ASN B O 1
ATOM 2357 N N . GLY B 1 38 ? -12.516 5.617 -2.133 1 93.5 38 GLY B N 1
ATOM 2358 C CA . GLY B 1 38 ? -13.617 6.316 -2.77 1 93.5 38 GLY B CA 1
ATOM 2359 C C . GLY B 1 38 ? -14.578 6.941 -1.776 1 93.5 38 GLY B C 1
ATOM 2360 O O . GLY B 1 38 ? -15.562 7.578 -2.17 1 93.5 38 GLY B O 1
ATOM 2361 N N . VAL B 1 39 ? -14.227 6.879 -0.543 1 96.5 39 VAL B N 1
ATOM 2362 C CA . VAL B 1 39 ? -15.188 7.301 0.475 1 96.5 39 VAL B CA 1
ATOM 2363 C C . VAL B 1 39 ? -15.227 8.82 0.55 1 96.5 39 VAL B C 1
ATOM 2365 O O . VAL B 1 39 ? -16.141 9.398 1.146 1 96.5 39 VAL B O 1
ATOM 2368 N N . GLY B 1 40 ? -14.195 9.508 0.045 1 96.88 40 GLY B N 1
ATOM 2369 C CA . GLY B 1 40 ? -14.211 10.961 0.031 1 96.88 40 GLY B CA 1
ATOM 2370 C C . GLY B 1 40 ? -12.992 11.578 0.706 1 96.88 40 GLY B C 1
ATOM 2371 O O . GLY B 1 40 ? -12.961 12.781 0.95 1 96.88 40 GLY B O 1
ATOM 2372 N N . LYS B 1 41 ? -12 10.797 1.089 1 97.62 41 LYS B N 1
ATOM 2373 C CA . LYS B 1 41 ? -10.828 11.289 1.805 1 97.62 41 LYS B CA 1
ATOM 2374 C C . LYS B 1 41 ? -10.109 12.375 1.003 1 97.62 41 LYS B C 1
ATOM 2376 O O . LYS B 1 41 ? -9.828 13.453 1.524 1 97.62 41 LYS B O 1
ATOM 2381 N N . SER B 1 42 ? -9.875 12.102 -0.302 1 96.62 42 SER B N 1
ATOM 2382 C CA . SER B 1 42 ? -9.172 13.055 -1.157 1 96.62 42 SER B CA 1
ATOM 2383 C C . SER B 1 42 ? -10.008 14.312 -1.385 1 96.62 42 SER B C 1
ATOM 2385 O O . SER B 1 42 ? -9.477 15.422 -1.443 1 96.62 42 SER B O 1
ATOM 2387 N N . THR B 1 43 ? -11.305 14.156 -1.547 1 96.94 43 THR B N 1
ATOM 2388 C CA . THR B 1 43 ? -12.203 15.297 -1.695 1 96.94 43 THR B CA 1
ATOM 2389 C C . THR B 1 43 ? -12.172 16.172 -0.451 1 96.94 43 THR B C 1
ATOM 2391 O O . THR B 1 43 ? -12.125 17.406 -0.556 1 96.94 43 THR B O 1
ATOM 2394 N N . LEU B 1 44 ? -12.195 15.5 0.729 1 98.25 44 LEU B N 1
ATOM 2395 C CA . LEU B 1 44 ? -12.062 16.234 1.984 1 98.25 44 LEU B CA 1
ATOM 2396 C C . LEU B 1 44 ? -10.789 17.062 1.999 1 98.25 44 LEU B C 1
ATOM 2398 O O . LEU B 1 44 ? -10.82 18.266 2.324 1 98.25 44 LEU B O 1
ATOM 2402 N N . PHE B 1 45 ? -9.664 16.5 1.569 1 98.19 45 PHE B N 1
ATOM 2403 C CA . PHE B 1 45 ? -8.383 17.188 1.555 1 98.19 45 PHE B CA 1
ATOM 2404 C C . PHE B 1 45 ? -8.406 18.359 0.57 1 98.19 45 PHE B C 1
ATOM 2406 O O . PHE B 1 45 ? -7.895 19.438 0.867 1 98.19 45 PHE B O 1
ATOM 2413 N N . ARG B 1 46 ? -9.039 18.188 -0.561 1 97.25 46 ARG B N 1
ATOM 2414 C CA . ARG B 1 46 ? -9.125 19.25 -1.56 1 97.25 46 ARG B CA 1
ATOM 2415 C C . ARG B 1 46 ? -9.914 20.438 -1.023 1 97.25 46 ARG B C 1
ATOM 2417 O O . ARG B 1 46 ? -9.555 21.594 -1.278 1 97.25 46 ARG B O 1
ATOM 2424 N N . CYS B 1 47 ? -10.969 20.125 -0.329 1 97.81 47 CYS B N 1
ATOM 2425 C CA . CYS B 1 47 ? -11.734 21.203 0.3 1 97.81 47 CYS B CA 1
ATOM 2426 C C . CYS B 1 47 ? -10.883 21.953 1.308 1 97.81 47 CYS B C 1
ATOM 2428 O O . CYS B 1 47 ? -10.844 23.188 1.293 1 97.81 47 CYS B O 1
ATOM 2430 N N . MET B 1 48 ? -10.164 21.219 2.109 1 97.88 48 MET B N 1
ATOM 2431 C CA . MET B 1 48 ? -9.336 21.828 3.156 1 97.88 48 MET B CA 1
ATOM 2432 C C . MET B 1 48 ? -8.234 22.688 2.555 1 97.88 48 MET B C 1
ATOM 2434 O O . MET B 1 48 ? -7.836 23.688 3.148 1 97.88 48 MET B O 1
ATOM 2438 N N . LEU B 1 49 ? -7.812 22.297 1.363 1 96.88 49 LEU B N 1
ATOM 2439 C CA . LEU B 1 49 ? -6.715 22.984 0.69 1 96.88 49 LEU B CA 1
ATOM 2440 C C . LEU B 1 49 ? -7.23 24.172 -0.119 1 96.88 49 LEU B C 1
ATOM 2442 O O . LEU B 1 49 ? -6.445 24.906 -0.719 1 96.88 49 LEU B O 1
ATOM 2446 N N . GLY B 1 50 ? -8.516 24.312 -0.214 1 95.94 50 GLY B N 1
ATOM 2447 C CA . GLY B 1 50 ? -9.125 25.391 -0.957 1 95.94 50 GLY B CA 1
ATOM 2448 C C . GLY B 1 50 ? -9.164 25.156 -2.453 1 95.94 50 GLY B C 1
ATOM 244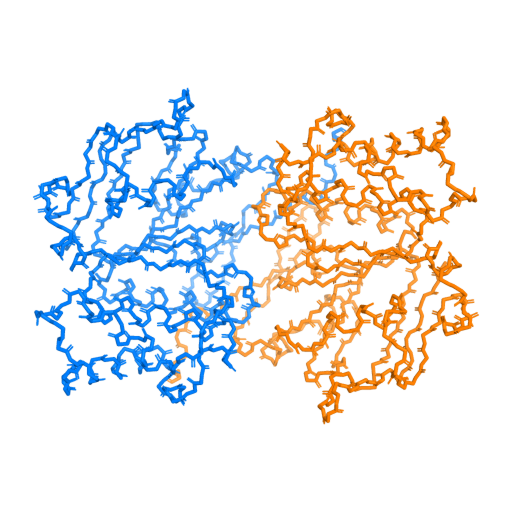9 O O . GLY B 1 50 ? -9.375 26.078 -3.234 1 95.94 50 GLY B O 1
ATOM 2450 N N . LEU B 1 51 ? -8.969 23.969 -2.85 1 93.94 51 LEU B N 1
ATOM 2451 C CA . LEU B 1 51 ? -8.938 23.609 -4.266 1 93.94 51 LEU B CA 1
ATOM 2452 C C . LEU B 1 51 ? -10.344 23.344 -4.785 1 93.94 51 LEU B C 1
ATOM 2454 O O . LEU B 1 51 ? -10.57 23.328 -6 1 93.94 51 LEU B O 1
ATOM 2458 N N . THR B 1 52 ? -11.242 23.156 -3.918 1 90.25 52 THR B N 1
ATOM 2459 C CA . THR B 1 52 ? -12.656 22.969 -4.23 1 90.25 52 THR B CA 1
ATOM 2460 C C . THR B 1 52 ? -13.516 23.984 -3.488 1 90.25 52 THR B C 1
ATOM 2462 O O . THR B 1 52 ? -13.477 24.047 -2.258 1 90.25 52 THR B O 1
ATOM 2465 N N . LYS B 1 53 ? -14.32 24.984 -4.074 1 82.25 53 LYS B N 1
ATOM 2466 C CA . LYS B 1 53 ? -15.047 26.078 -3.424 1 82.25 53 LYS B CA 1
ATOM 2467 C C . LYS B 1 53 ? -16.547 25.797 -3.389 1 82.25 53 LYS B C 1
ATOM 2469 O O . LYS B 1 53 ? -17.297 26.469 -2.672 1 82.25 53 LYS B O 1
ATOM 2474 N N . GLY B 1 54 ? -17.141 24.781 -3.918 1 89.38 54 GLY B N 1
ATOM 2475 C CA . GLY B 1 54 ? -18.562 24.516 -4.039 1 89.38 54 GLY B CA 1
ATOM 2476 C C . GLY B 1 54 ? -19.109 23.656 -2.914 1 89.38 54 GLY B C 1
ATOM 2477 O O . GLY B 1 54 ? -20.141 23 -3.074 1 89.38 54 GLY B O 1
ATOM 2478 N N . TYR B 1 55 ? -18.406 23.766 -1.784 1 96.75 55 TYR B N 1
ATOM 2479 C CA . TYR B 1 55 ? -18.891 22.969 -0.667 1 96.75 55 TYR B CA 1
ATOM 2480 C C . TYR B 1 55 ? -19.75 23.812 0.277 1 96.75 55 TYR B C 1
ATOM 2482 O O . TYR B 1 55 ? -19.656 25.047 0.267 1 96.75 55 TYR B O 1
ATOM 2490 N N . GLN B 1 56 ? -20.625 23.188 1.045 1 97.5 56 GLN B N 1
ATOM 2491 C CA . GLN B 1 56 ? -21.359 23.781 2.156 1 97.5 56 GLN B CA 1
ATOM 2492 C C . GLN B 1 56 ? -20.594 23.609 3.469 1 97.5 56 GLN B C 1
ATOM 2494 O O . GLN B 1 56 ? -19.719 22.75 3.586 1 97.5 56 GLN B O 1
ATOM 2499 N N . GLY B 1 57 ? -20.906 24.469 4.438 1 97.94 57 GLY B N 1
ATOM 2500 C CA . GLY B 1 57 ? -20.188 24.438 5.703 1 97.94 57 GLY B CA 1
ATOM 2501 C C . GLY B 1 57 ? -19 25.375 5.73 1 97.94 57 GLY B C 1
ATOM 2502 O O . GLY B 1 57 ? -18.906 26.312 4.93 1 97.94 57 GLY B O 1
ATOM 2503 N N . GLU B 1 58 ? -18.125 25.172 6.785 1 97.94 58 GLU B N 1
ATOM 2504 C CA . GLU B 1 58 ? -17 26.078 6.926 1 97.94 58 GLU B CA 1
ATOM 2505 C C . GLU B 1 58 ? -15.719 25.328 7.293 1 97.94 58 GLU B C 1
ATOM 2507 O O . GLU B 1 58 ? -15.781 24.281 7.938 1 97.94 58 GLU B O 1
ATOM 2512 N N . ILE B 1 59 ? -14.703 25.828 6.852 1 98.5 59 ILE B N 1
ATOM 2513 C CA . ILE B 1 59 ? -13.367 25.422 7.262 1 98.5 59 ILE B CA 1
ATOM 2514 C C . ILE B 1 59 ? -12.602 26.609 7.812 1 98.5 59 ILE B C 1
ATOM 2516 O O . ILE B 1 59 ? -12.43 27.625 7.117 1 98.5 59 ILE B O 1
ATOM 2520 N N . LEU B 1 60 ? -12.188 26.469 9.039 1 98.56 60 LEU B N 1
ATOM 2521 C CA . LEU B 1 60 ? -11.547 27.578 9.719 1 98.56 60 LEU B CA 1
ATOM 2522 C C . LEU B 1 60 ? -10.109 27.234 10.102 1 98.56 60 LEU B C 1
ATOM 2524 O O . LEU B 1 60 ? -9.844 26.125 10.586 1 98.56 60 LEU B O 1
ATOM 2528 N N . ILE B 1 61 ? -9.211 28.094 9.844 1 98.25 61 ILE B N 1
ATOM 2529 C CA . ILE B 1 61 ? -7.848 28.047 10.367 1 98.25 61 ILE B CA 1
ATOM 2530 C C . ILE B 1 61 ? -7.59 29.266 11.25 1 98.25 61 ILE B C 1
ATOM 2532 O O . ILE B 1 61 ? -7.707 30.406 10.797 1 98.25 61 ILE B O 1
ATOM 2536 N N . GLU B 1 62 ? -7.332 28.969 12.453 1 96.44 62 GLU B N 1
ATOM 2537 C CA . GLU B 1 62 ? -7.176 30.031 13.438 1 96.44 62 GLU B CA 1
ATOM 2538 C C . GLU B 1 62 ? -8.398 30.953 13.461 1 96.44 62 GLU B C 1
ATOM 2540 O O . GLU B 1 62 ? -8.258 32.188 13.43 1 96.44 62 GLU B O 1
ATOM 2545 N N . GLY B 1 63 ? -9.477 30.328 13.312 1 96.75 63 GLY B N 1
ATOM 2546 C CA . GLY B 1 63 ? -10.734 31.062 13.445 1 96.75 63 GLY B CA 1
ATOM 2547 C C . GLY B 1 63 ? -11.148 31.766 12.172 1 96.75 63 GLY B C 1
ATOM 2548 O O . GLY B 1 63 ? -12.25 32.312 12.094 1 96.75 63 GLY B O 1
ATOM 2549 N N . LYS B 1 64 ? -10.336 31.812 11.211 1 97.5 64 LYS B N 1
ATOM 2550 C CA . LYS B 1 64 ? -10.641 32.469 9.953 1 97.5 64 LYS B CA 1
ATOM 2551 C C . LYS B 1 64 ? -11.094 31.484 8.891 1 97.5 64 LYS B C 1
ATOM 2553 O O . LYS B 1 64 ? -10.461 30.453 8.695 1 97.5 64 LYS B O 1
ATOM 2558 N N . ASN B 1 65 ? -12.148 31.828 8.219 1 97.81 65 ASN B N 1
ATOM 2559 C CA . ASN B 1 65 ? -12.656 31 7.137 1 97.81 65 ASN B CA 1
ATOM 2560 C C . ASN B 1 65 ? -11.703 30.984 5.945 1 97.81 65 ASN B C 1
ATOM 2562 O O . ASN B 1 65 ? -11.289 32.062 5.473 1 97.81 65 ASN B O 1
ATOM 2566 N N . ILE B 1 66 ? -11.422 29.797 5.441 1 97.5 66 ILE B N 1
ATOM 2567 C CA . ILE B 1 66 ? -10.422 29.719 4.383 1 97.5 66 ILE B CA 1
ATOM 2568 C C . ILE B 1 66 ? -10.984 30.312 3.092 1 97.5 66 ILE B C 1
ATOM 2570 O O . ILE B 1 66 ? -10.227 30.688 2.197 1 97.5 66 ILE B O 1
ATOM 2574 N N . LYS B 1 67 ? -12.273 30.453 2.971 1 95.75 67 LYS B N 1
ATOM 2575 C CA . LYS B 1 67 ? -12.891 31.094 1.817 1 95.75 67 LYS B CA 1
ATOM 2576 C C . LYS B 1 67 ? -12.516 32.562 1.74 1 95.75 67 LYS B C 1
ATOM 2578 O O . LYS B 1 67 ? -12.602 33.188 0.674 1 95.75 67 LYS B O 1
ATOM 2583 N N . LYS B 1 68 ? -12.141 33.094 2.838 1 95.62 68 LYS B N 1
ATOM 2584 C CA . LYS B 1 68 ? -11.805 34.5 2.918 1 95.62 68 LYS B CA 1
ATOM 2585 C C . LYS B 1 68 ? -10.297 34.719 2.812 1 95.62 68 LYS B C 1
ATOM 2587 O O . LYS B 1 68 ? -9.812 35.844 2.967 1 95.62 68 LYS B O 1
ATOM 2592 N N . MET B 1 69 ? -9.594 33.719 2.621 1 95.06 69 MET B N 1
ATOM 2593 C CA . MET B 1 69 ? -8.141 33.812 2.494 1 95.06 69 MET B CA 1
ATOM 2594 C C . MET B 1 69 ? -7.723 33.781 1.028 1 95.06 69 MET B C 1
ATOM 2596 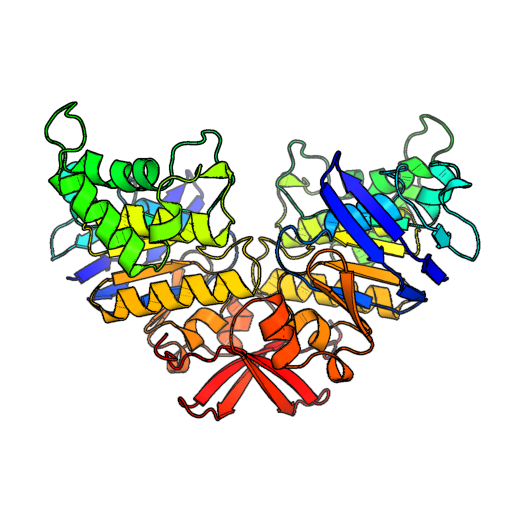O O . MET B 1 69 ? -8.297 33.062 0.222 1 95.06 69 MET B O 1
ATOM 2600 N N . GLY B 1 70 ? -6.75 34.656 0.723 1 92.12 70 GLY B N 1
ATOM 2601 C CA . GLY B 1 70 ? -6.125 34.5 -0.582 1 92.12 70 GLY B CA 1
ATOM 2602 C C . GLY B 1 70 ? -5.297 33.219 -0.709 1 92.12 70 GLY B C 1
ATOM 2603 O O . GLY B 1 70 ? -5 32.562 0.291 1 92.12 70 GLY B O 1
ATOM 2604 N N . ILE B 1 71 ? -4.965 32.875 -1.861 1 90.31 71 ILE B N 1
ATOM 2605 C CA . ILE B 1 71 ? -4.215 31.656 -2.164 1 90.31 71 ILE B CA 1
ATOM 2606 C C . ILE B 1 71 ? -2.879 31.672 -1.428 1 90.31 71 ILE B C 1
ATOM 2608 O O . ILE B 1 71 ? -2.498 30.688 -0.788 1 90.31 71 ILE B O 1
ATOM 2612 N N . ALA B 1 72 ? -2.221 32.781 -1.479 1 91.88 72 ALA B N 1
ATOM 2613 C CA . ALA B 1 72 ? -0.912 32.906 -0.845 1 91.88 72 ALA B CA 1
ATOM 2614 C C . ALA B 1 72 ? -1.022 32.812 0.673 1 91.88 72 ALA B C 1
ATOM 2616 O O . ALA B 1 72 ? -0.184 32.156 1.316 1 91.88 72 ALA B O 1
ATOM 2617 N N . GLU B 1 73 ? -2.029 33.406 1.177 1 94.31 73 GLU B N 1
ATOM 2618 C CA . GLU B 1 73 ? -2.238 33.375 2.621 1 94.31 73 GLU B CA 1
ATOM 2619 C C . GLU B 1 73 ? -2.518 31.938 3.082 1 94.31 73 GLU B C 1
ATOM 2621 O O . GLU B 1 73 ? -1.952 31.484 4.078 1 94.31 73 GLU B O 1
ATOM 2626 N N . LEU B 1 74 ? -3.377 31.266 2.383 1 95.81 74 LEU B N 1
ATOM 2627 C CA . LEU B 1 74 ? -3.719 29.891 2.721 1 95.81 74 LEU B CA 1
ATOM 2628 C C . LEU B 1 74 ? -2.498 28.984 2.604 1 95.81 74 LEU B C 1
ATOM 2630 O O . LEU B 1 74 ? -2.279 28.109 3.453 1 95.81 74 LEU B O 1
ATOM 2634 N N . ALA B 1 75 ? -1.706 29.234 1.609 1 94.06 75 ALA B N 1
ATOM 2635 C CA . ALA B 1 75 ? -0.515 28.438 1.354 1 94.06 75 ALA B CA 1
ATOM 2636 C C . ALA B 1 75 ? 0.485 28.547 2.502 1 94.06 75 ALA B C 1
ATOM 2638 O O . ALA B 1 75 ? 1.255 27.625 2.764 1 94.06 75 ALA B O 1
ATOM 2639 N N . LYS B 1 76 ? 0.454 29.547 3.213 1 94.25 76 LYS B N 1
ATOM 2640 C CA . LYS B 1 76 ? 1.34 29.766 4.352 1 94.25 76 LYS B CA 1
ATOM 2641 C C . LYS B 1 76 ? 0.849 29.016 5.582 1 94.25 76 LYS B C 1
ATOM 2643 O O . LYS B 1 76 ? 1.568 28.891 6.578 1 94.25 76 LYS B O 1
ATOM 2648 N N . LYS B 1 77 ? -0.352 28.531 5.5 1 96.62 77 LYS B N 1
ATOM 2649 C CA . LYS B 1 77 ? -0.948 27.875 6.664 1 96.62 77 LYS B CA 1
ATOM 2650 C C . LYS B 1 77 ? -1.004 26.359 6.484 1 96.62 77 LYS B C 1
ATOM 2652 O O . LYS B 1 77 ? -0.853 25.609 7.449 1 96.62 77 LYS B O 1
ATOM 2657 N N . ILE B 1 78 ? -1.266 25.969 5.258 1 97.81 78 ILE B N 1
ATOM 2658 C CA . ILE B 1 78 ? -1.534 24.547 5.004 1 97.81 78 ILE B CA 1
ATOM 2659 C C . ILE B 1 78 ? -0.742 24.094 3.785 1 97.81 78 ILE B C 1
ATOM 2661 O O . ILE B 1 78 ? -0.691 24.781 2.768 1 97.81 78 ILE B O 1
ATOM 2665 N N . ALA B 1 79 ? -0.015 22.938 3.902 1 97.44 79 ALA B N 1
ATOM 2666 C CA . ALA B 1 79 ? 0.746 22.328 2.816 1 97.44 79 ALA B CA 1
ATOM 2667 C C . ALA B 1 79 ? 0.182 20.953 2.455 1 97.44 79 ALA B C 1
ATOM 2669 O O . ALA B 1 79 ? -0.349 20.25 3.316 1 97.44 79 ALA B O 1
ATOM 2670 N N . TYR B 1 80 ? 0.296 20.688 1.219 1 97.25 80 TYR B N 1
ATOM 2671 C CA . TYR B 1 80 ? -0.191 19.422 0.695 1 97.25 80 TYR B CA 1
ATOM 2672 C C . TYR B 1 80 ? 0.967 18.516 0.294 1 97.25 80 TYR B C 1
ATOM 2674 O O . TYR B 1 80 ? 1.902 18.953 -0.379 1 97.25 80 TYR B O 1
ATOM 2682 N N . ILE B 1 81 ? 0.924 17.281 0.774 1 97.62 81 ILE B N 1
ATOM 2683 C CA . ILE B 1 81 ? 1.885 16.25 0.378 1 97.62 81 ILE B CA 1
ATOM 2684 C C . ILE B 1 81 ? 1.158 15.102 -0.322 1 97.62 81 ILE B C 1
ATOM 2686 O O . ILE B 1 81 ? 0.5 14.289 0.329 1 97.62 81 ILE B O 1
ATOM 2690 N N . PRO B 1 82 ? 1.317 14.961 -1.624 1 95.62 82 PRO B N 1
ATOM 2691 C CA . PRO B 1 82 ? 0.658 13.883 -2.365 1 95.62 82 PRO B CA 1
ATOM 2692 C C . PRO B 1 82 ? 1.388 12.547 -2.238 1 95.62 82 PRO B C 1
ATOM 2694 O O . PRO B 1 82 ? 2.492 12.492 -1.69 1 95.62 82 PRO B O 1
ATOM 2697 N N . GLN B 1 83 ? 0.639 11.547 -2.639 1 92.06 83 GLN B N 1
ATOM 2698 C CA . GLN B 1 83 ? 1.321 10.266 -2.801 1 92.06 83 GLN B CA 1
ATOM 2699 C C . GLN B 1 83 ? 2.496 10.391 -3.766 1 92.06 83 GLN B C 1
ATOM 2701 O O . GLN B 1 83 ? 2.381 11.023 -4.816 1 92.06 83 GLN B O 1
ATOM 2706 N N . SER B 1 84 ? 3.607 9.797 -3.367 1 87.38 84 SER B N 1
ATOM 2707 C CA . SER B 1 84 ? 4.805 9.875 -4.195 1 87.38 84 SER B CA 1
ATOM 2708 C C . SER B 1 84 ? 4.633 9.094 -5.496 1 87.38 84 SER B C 1
ATOM 2710 O O . SER B 1 84 ? 4.078 7.996 -5.492 1 87.38 84 SER B O 1
ATOM 2712 N N . HIS B 1 85 ? 5.062 9.672 -6.652 1 85.75 85 HIS B N 1
ATOM 2713 C CA . HIS B 1 85 ? 5.113 9.023 -7.957 1 85.75 85 HIS B CA 1
ATOM 2714 C C . HIS B 1 85 ? 6.441 9.305 -8.656 1 85.75 85 HIS B C 1
ATOM 2716 O O . HIS B 1 85 ? 7.176 10.211 -8.258 1 85.75 85 HIS B O 1
ATOM 2722 N N . HIS B 1 86 ? 6.723 8.469 -9.562 1 86.06 86 HIS B N 1
ATOM 2723 C CA . HIS B 1 86 ? 7.918 8.734 -10.352 1 86.06 86 HIS B CA 1
ATOM 2724 C C . HIS B 1 86 ? 7.789 10.047 -11.125 1 86.06 86 HIS B C 1
ATOM 2726 O O . HIS B 1 86 ? 6.789 10.266 -11.82 1 86.06 86 HIS B O 1
ATOM 2732 N N . PRO B 1 87 ? 8.836 10.82 -10.961 1 86.44 87 PRO B N 1
ATOM 2733 C CA . PRO B 1 87 ? 8.727 12.148 -11.57 1 86.44 87 PRO B CA 1
ATOM 2734 C C . PRO B 1 87 ? 8.984 12.133 -13.07 1 86.44 87 PRO B C 1
ATOM 2736 O O . PRO B 1 87 ? 9.773 11.32 -13.555 1 86.44 87 PRO B O 1
ATOM 2739 N N . THR B 1 88 ? 8.383 13.062 -13.719 1 83.25 88 THR B N 1
ATOM 2740 C CA . THR B 1 88 ? 8.625 13.281 -15.141 1 83.25 88 THR B CA 1
ATOM 2741 C C . THR B 1 88 ? 9.93 14.047 -15.352 1 83.25 88 THR B C 1
ATOM 2743 O O . THR B 1 88 ? 10.633 13.812 -16.328 1 83.25 88 THR B O 1
ATOM 2746 N N . PHE B 1 89 ? 10.234 14.953 -14.422 1 84.94 89 PHE B N 1
ATOM 2747 C CA . PHE B 1 89 ? 11.438 15.773 -14.484 1 84.94 89 PHE B CA 1
ATOM 2748 C C . PHE B 1 89 ? 12.422 15.375 -13.398 1 84.94 89 PHE B C 1
ATOM 2750 O O . PHE B 1 89 ? 12.023 14.93 -12.32 1 84.94 89 PHE B O 1
ATOM 2757 N N . ASN B 1 90 ? 13.688 15.617 -13.688 1 92.88 90 ASN B N 1
ATOM 2758 C CA . ASN B 1 90 ? 14.727 15.148 -12.773 1 92.88 90 ASN B CA 1
ATOM 2759 C C . ASN B 1 90 ? 15.508 16.312 -12.172 1 92.88 90 ASN B C 1
ATOM 2761 O O . ASN B 1 90 ? 16.734 16.344 -12.242 1 92.88 90 ASN B O 1
ATOM 2765 N N . PHE B 1 91 ? 14.812 17.203 -11.508 1 94.38 91 PHE B N 1
ATOM 2766 C CA . PHE B 1 91 ? 15.461 18.234 -10.711 1 94.38 91 PHE B CA 1
ATOM 2767 C C . PHE B 1 91 ? 16.188 17.641 -9.516 1 94.38 91 PHE B C 1
ATOM 2769 O O . PHE B 1 91 ? 15.875 16.516 -9.102 1 94.38 91 PHE B O 1
ATOM 2776 N N . THR B 1 92 ? 17.125 18.391 -9.078 1 97.56 92 THR B N 1
ATOM 2777 C CA . THR B 1 92 ? 17.781 17.891 -7.879 1 97.56 92 THR B CA 1
ATOM 2778 C C . THR B 1 92 ? 16.828 17.875 -6.695 1 97.56 92 THR B C 1
ATOM 2780 O O . THR B 1 92 ? 15.82 18.594 -6.691 1 97.56 92 THR B O 1
ATOM 2783 N N . VAL B 1 93 ? 17.125 17.062 -5.719 1 97.88 93 VAL B N 1
ATOM 2784 C CA . VAL B 1 93 ? 16.344 17.031 -4.484 1 97.88 93 VAL B CA 1
ATOM 2785 C C . VAL B 1 93 ? 16.266 18.422 -3.879 1 97.88 93 VAL B C 1
ATOM 2787 O O . VAL B 1 93 ? 15.18 18.891 -3.518 1 97.88 93 VAL B O 1
ATOM 2790 N N . LEU B 1 94 ? 17.375 19.094 -3.863 1 97.12 94 LEU B N 1
ATOM 2791 C CA . LEU B 1 94 ? 17.422 20.438 -3.291 1 97.12 94 LEU B CA 1
ATOM 2792 C C . LEU B 1 94 ? 16.516 21.391 -4.059 1 97.12 94 LEU B C 1
ATOM 2794 O O . LEU B 1 94 ? 15.727 22.125 -3.453 1 97.12 94 LEU B O 1
ATOM 2798 N N . ASN B 1 95 ? 16.578 21.359 -5.375 1 95.25 95 ASN B N 1
ATOM 2799 C CA . ASN B 1 95 ? 15.75 22.25 -6.188 1 95.25 95 ASN B CA 1
ATOM 2800 C C . ASN B 1 95 ? 14.273 21.922 -6.039 1 95.25 95 ASN B C 1
ATOM 2802 O O . ASN B 1 95 ? 13.43 22.828 -6.031 1 95.25 95 ASN B O 1
ATOM 2806 N N . THR B 1 96 ? 14.016 20.672 -5.938 1 94.75 96 THR B N 1
ATOM 2807 C CA . THR B 1 96 ? 12.641 20.25 -5.719 1 94.75 96 THR B CA 1
ATOM 2808 C C . THR B 1 96 ? 12.102 20.812 -4.402 1 94.75 96 THR B C 1
ATOM 2810 O O . THR B 1 96 ? 10.992 21.328 -4.352 1 94.75 96 THR B O 1
ATOM 2813 N N . VAL B 1 97 ? 12.867 20.734 -3.363 1 96.5 97 VAL B N 1
ATOM 2814 C CA . VAL B 1 97 ? 12.477 21.219 -2.041 1 96.5 97 VAL B CA 1
ATOM 2815 C C . VAL B 1 97 ? 12.359 22.734 -2.057 1 96.5 97 VAL B C 1
ATOM 2817 O O . VAL B 1 97 ? 11.422 23.297 -1.487 1 96.5 97 VAL B O 1
ATOM 2820 N N . LEU B 1 98 ? 13.227 23.406 -2.795 1 94.62 98 LEU B N 1
ATOM 2821 C CA . LEU B 1 98 ? 13.25 24.875 -2.865 1 94.62 98 LEU B CA 1
ATOM 2822 C C . LEU B 1 98 ? 11.977 25.406 -3.512 1 94.62 98 LEU B C 1
ATOM 2824 O O . LEU B 1 98 ? 11.562 26.531 -3.246 1 94.62 98 LEU B O 1
ATOM 2828 N N . MET B 1 99 ? 11.375 24.578 -4.285 1 91.12 99 MET B N 1
ATOM 2829 C CA . MET B 1 99 ? 10.133 24.984 -4.938 1 91.12 99 MET B CA 1
ATOM 2830 C C . MET B 1 99 ? 9.039 25.25 -3.906 1 91.12 99 MET B C 1
ATOM 2832 O O . MET B 1 99 ? 8.047 25.906 -4.211 1 91.12 99 MET B O 1
ATOM 2836 N N . GLY B 1 100 ? 9.195 24.766 -2.75 1 90.5 100 GLY B N 1
ATOM 2837 C CA . GLY B 1 100 ? 8.25 25.047 -1.68 1 90.5 100 GLY B CA 1
ATOM 2838 C C . GLY B 1 100 ? 8.266 26.484 -1.22 1 90.5 100 GLY B C 1
ATOM 2839 O O . GLY B 1 100 ? 7.324 26.953 -0.573 1 90.5 100 GLY B O 1
ATOM 2840 N N . ARG B 1 101 ? 9.359 27.141 -1.54 1 87.06 101 ARG B N 1
ATOM 2841 C CA . ARG B 1 101 ? 9.5 28.531 -1.12 1 87.06 101 ARG B CA 1
ATOM 2842 C C . ARG B 1 101 ? 8.828 29.484 -2.117 1 87.06 101 ARG B C 1
ATOM 2844 O O . ARG B 1 101 ? 8.688 30.672 -1.852 1 87.06 101 ARG B O 1
ATOM 2851 N N . THR B 1 102 ? 8.43 29.031 -3.248 1 74.12 102 THR B N 1
ATOM 2852 C CA . THR B 1 102 ? 7.949 29.906 -4.32 1 74.12 102 THR B CA 1
ATOM 2853 C C . THR B 1 102 ? 6.695 30.656 -3.887 1 74.12 102 THR B C 1
ATOM 2855 O O . THR B 1 102 ? 6.422 31.75 -4.383 1 74.12 102 THR B O 1
ATOM 2858 N N . ILE B 1 103 ? 5.984 30.125 -3.051 1 65.44 103 ILE B N 1
ATOM 2859 C CA . ILE B 1 103 ? 4.797 30.812 -2.574 1 65.44 103 ILE B CA 1
ATOM 2860 C C . ILE B 1 103 ? 5.207 32.031 -1.746 1 65.44 103 ILE B C 1
ATOM 2862 O O . ILE B 1 103 ? 4.434 32.969 -1.598 1 65.44 103 ILE B O 1
ATOM 2866 N N . HIS B 1 104 ? 6.406 31.984 -1.215 1 58.72 104 HIS B N 1
ATOM 2867 C CA . HIS B 1 104 ? 6.902 33.062 -0.346 1 58.72 104 HIS B CA 1
ATOM 2868 C C . HIS B 1 104 ? 7.656 34.125 -1.145 1 58.72 104 HIS B C 1
ATOM 2870 O O . HIS B 1 104 ? 8.031 35.156 -0.603 1 58.72 104 HIS B O 1
ATOM 2876 N N . LEU B 1 105 ? 7.953 33.719 -2.375 1 55 105 LEU B N 1
ATOM 2877 C CA . LEU B 1 105 ? 8.766 34.625 -3.174 1 55 105 LEU B CA 1
ATOM 2878 C C . LEU B 1 105 ? 7.91 35.719 -3.807 1 55 105 LEU B C 1
ATOM 2880 O O . LEU B 1 105 ? 6.844 35.438 -4.359 1 55 105 LEU B O 1
ATOM 2884 N N . LYS B 1 106 ? 8.078 36.781 -3.201 1 49.62 106 LYS B N 1
ATOM 2885 C CA . LYS B 1 106 ? 7.594 38 -3.844 1 49.62 106 LYS B CA 1
ATOM 2886 C C . LYS B 1 106 ? 8.219 38.188 -5.227 1 49.62 106 LYS B C 1
ATOM 2888 O O . LYS B 1 106 ? 9.43 38.375 -5.344 1 49.62 106 LYS B O 1
ATOM 2893 N N . GLY B 1 107 ? 7.605 37.906 -6.344 1 51.41 107 GLY B N 1
ATOM 2894 C CA . GLY B 1 107 ? 8.031 38.094 -7.719 1 51.41 107 GLY B CA 1
ATOM 2895 C C . GLY B 1 107 ? 8.922 36.969 -8.234 1 51.41 107 GLY B C 1
ATOM 2896 O O . GLY B 1 107 ? 9.18 36 -7.516 1 51.41 107 GLY B O 1
ATOM 2897 N N . VAL B 1 108 ? 9.188 36.719 -9.531 1 51.19 108 VAL B N 1
ATOM 2898 C CA . VAL B 1 108 ? 10.008 35.781 -10.273 1 51.19 108 VAL B CA 1
ATOM 2899 C C . VAL B 1 108 ? 11.422 35.75 -9.688 1 51.19 108 VAL B C 1
ATOM 2901 O O . VAL B 1 108 ? 12.344 36.344 -10.25 1 51.19 108 VAL B O 1
ATOM 2904 N N . SER B 1 109 ? 11.625 35.938 -8.398 1 56.41 109 SER B N 1
ATOM 2905 C CA . SER B 1 109 ? 13.016 36 -7.984 1 56.41 109 SER B CA 1
ATOM 2906 C C . SER B 1 109 ? 13.578 34.625 -7.664 1 56.41 109 SER B C 1
ATOM 2908 O O . SER B 1 109 ? 12.836 33.719 -7.262 1 56.41 109 SER B O 1
ATOM 2910 N N . ASN B 1 110 ? 14.797 34.281 -8.109 1 62.19 110 ASN B N 1
ATOM 2911 C CA . ASN B 1 110 ? 15.625 33.125 -7.777 1 62.19 110 ASN B CA 1
ATOM 2912 C C . ASN B 1 110 ? 15.727 32.906 -6.266 1 62.19 110 ASN B C 1
ATOM 2914 O O . ASN B 1 110 ? 15.742 33.875 -5.504 1 62.19 110 ASN B O 1
ATOM 2918 N N . PRO B 1 111 ? 15.523 31.656 -5.848 1 62.72 111 PRO B N 1
ATOM 2919 C CA . PRO B 1 111 ? 15.727 31.422 -4.418 1 62.72 111 PRO B CA 1
ATOM 2920 C C . PRO B 1 111 ? 16.969 32.125 -3.881 1 62.72 111 PRO B C 1
ATOM 2922 O O . PRO B 1 111 ? 18.016 32.156 -4.551 1 62.72 111 PRO B O 1
ATOM 2925 N N . ASN B 1 112 ? 16.781 32.906 -2.852 1 79.75 112 ASN B N 1
ATOM 2926 C CA . ASN B 1 112 ? 17.906 33.562 -2.207 1 79.75 112 ASN B CA 1
ATOM 2927 C C . ASN B 1 112 ? 18.656 32.625 -1.258 1 79.75 112 ASN B C 1
ATOM 2929 O O . ASN B 1 112 ? 18.312 31.453 -1.155 1 79.75 112 ASN B O 1
ATOM 2933 N N . ILE B 1 113 ? 19.734 33.031 -0.738 1 80.69 113 ILE B N 1
ATOM 2934 C CA . ILE B 1 113 ? 20.625 32.281 0.139 1 80.69 113 ILE B CA 1
ATOM 2935 C C . ILE B 1 113 ? 19.844 31.766 1.347 1 80.69 113 ILE B C 1
ATOM 2937 O O . ILE B 1 113 ? 20.047 30.625 1.792 1 80.69 113 ILE B O 1
ATOM 2941 N N . GLU B 1 114 ? 18.906 32.469 1.739 1 86.62 114 GLU B N 1
ATOM 2942 C CA . GLU B 1 114 ? 18.109 32.094 2.902 1 86.62 114 GLU B CA 1
ATOM 2943 C C . GLU B 1 114 ? 17.188 30.906 2.58 1 86.62 114 GLU B C 1
ATOM 2945 O O . GLU B 1 114 ? 17.016 30 3.396 1 86.62 114 GLU B O 1
ATOM 2950 N N . ASP B 1 115 ? 16.703 30.953 1.426 1 89.38 115 ASP B N 1
ATOM 2951 C CA . ASP B 1 115 ? 15.82 29.875 0.991 1 89.38 115 ASP B CA 1
ATOM 2952 C C . ASP B 1 115 ? 16.578 28.547 0.914 1 89.38 115 ASP B C 1
ATOM 2954 O O . ASP B 1 115 ? 16.047 27.516 1.31 1 89.38 115 ASP B O 1
ATOM 2958 N N . GLU B 1 116 ? 17.75 28.734 0.45 1 93.19 116 GLU B N 1
ATOM 2959 C CA . GLU B 1 116 ? 18.562 27.516 0.351 1 93.19 116 GLU B CA 1
ATOM 2960 C C . GLU B 1 116 ? 18.891 26.953 1.732 1 93.19 116 GLU B C 1
ATOM 2962 O O . GLU B 1 116 ? 18.875 25.75 1.933 1 93.19 116 GLU B O 1
ATOM 2967 N N . LYS B 1 117 ? 19.188 27.812 2.65 1 94.19 117 LYS B N 1
ATOM 2968 C CA . LYS B 1 117 ? 19.469 27.391 4.016 1 94.19 117 LYS B CA 1
ATOM 2969 C C . LYS B 1 117 ? 18.266 26.672 4.633 1 94.19 117 LYS B C 1
ATOM 2971 O O . LYS B 1 117 ? 18.422 25.656 5.305 1 94.19 117 LYS B O 1
ATOM 2976 N N . GLU B 1 118 ? 17.141 27.203 4.406 1 94.38 118 GLU B N 1
ATOM 2977 C CA . GLU B 1 118 ? 15.914 26.609 4.926 1 94.38 118 GLU B CA 1
ATOM 2978 C C . GLU B 1 118 ? 15.68 25.219 4.312 1 94.38 118 GLU B C 1
ATOM 2980 O O . GLU B 1 118 ? 15.281 24.281 5.008 1 94.38 118 GLU B O 1
ATOM 2985 N N . ALA B 1 119 ? 15.938 25.156 3.055 1 96.25 119 ALA B N 1
ATOM 2986 C CA . ALA B 1 119 ? 15.781 23.891 2.359 1 96.25 119 ALA B CA 1
ATOM 2987 C C . ALA B 1 119 ? 16.75 22.844 2.904 1 96.25 119 ALA B C 1
ATOM 2989 O O . ALA B 1 119 ? 16.359 21.703 3.158 1 96.25 119 ALA B O 1
ATOM 2990 N N . LEU B 1 120 ? 17.969 23.297 3.084 1 96.62 120 LEU B N 1
ATOM 2991 C CA . LEU B 1 120 ? 18.984 22.391 3.617 1 96.62 120 LEU B CA 1
ATOM 2992 C C . LEU B 1 120 ? 18.625 21.969 5.039 1 96.62 120 LEU B C 1
ATOM 2994 O O . LEU B 1 120 ? 18.844 20.812 5.41 1 96.62 120 LEU B O 1
ATOM 2998 N N . HIS B 1 121 ? 18.078 22.844 5.781 1 96.38 121 HIS B N 1
ATOM 2999 C CA . HIS B 1 121 ? 17.641 22.516 7.133 1 96.38 121 HIS B CA 1
ATOM 3000 C C . HIS B 1 121 ? 16.531 21.484 7.121 1 96.38 121 HIS B C 1
ATOM 3002 O O . HIS B 1 121 ? 16.547 20.531 7.914 1 96.38 121 HIS B O 1
ATOM 3008 N N . ALA B 1 122 ? 15.586 21.656 6.27 1 97 122 ALA B N 1
ATOM 3009 C CA . ALA B 1 122 ? 14.484 20.703 6.145 1 97 122 ALA B CA 1
ATOM 3010 C C . ALA B 1 122 ? 15 19.312 5.77 1 97 122 ALA B C 1
ATOM 3012 O O . ALA B 1 122 ? 14.555 18.312 6.332 1 97 122 ALA B O 1
ATOM 3013 N N . LEU B 1 123 ? 15.945 19.281 4.84 1 98.19 123 LEU B N 1
ATOM 3014 C CA . LEU B 1 123 ? 16.547 18.016 4.438 1 98.19 123 LEU B CA 1
ATOM 3015 C C . LEU B 1 123 ? 17.266 17.359 5.613 1 98.19 123 LEU B C 1
ATOM 3017 O O . LEU B 1 123 ? 17.188 16.141 5.805 1 98.19 123 LEU B O 1
ATOM 3021 N N . ASP B 1 124 ? 17.891 18.156 6.383 1 97.38 124 ASP B N 1
ATOM 3022 C CA . ASP B 1 124 ? 18.641 17.672 7.543 1 97.38 124 ASP B CA 1
ATOM 3023 C C . ASP B 1 124 ? 17.688 17.109 8.602 1 97.38 124 ASP B C 1
ATOM 3025 O O . ASP B 1 124 ? 17.953 16.062 9.188 1 97.38 124 ASP B O 1
ATOM 3029 N N . MET B 1 125 ? 16.609 17.781 8.812 1 95.44 125 MET B N 1
ATOM 3030 C CA . MET B 1 125 ? 15.594 17.344 9.766 1 95.44 125 MET B CA 1
ATOM 3031 C C . MET B 1 125 ? 15.086 15.953 9.43 1 95.44 125 MET B C 1
ATOM 3033 O O . MET B 1 125 ? 14.727 15.18 10.32 1 95.44 125 MET B O 1
ATOM 3037 N N . LEU B 1 126 ? 15.117 15.656 8.172 1 97.12 126 LEU B N 1
ATOM 3038 C CA . LEU B 1 126 ? 14.555 14.391 7.715 1 97.12 126 LEU B CA 1
ATOM 3039 C C . LEU B 1 126 ? 15.664 13.375 7.43 1 97.12 126 LEU B C 1
ATOM 3041 O O . LEU B 1 126 ? 15.391 12.266 6.969 1 97.12 126 LEU B O 1
ATOM 3045 N N . GLY B 1 127 ? 16.906 13.75 7.652 1 96.06 127 GLY B N 1
ATOM 3046 C CA . GLY B 1 127 ? 18.047 12.859 7.531 1 96.06 127 GLY B CA 1
ATOM 3047 C C . GLY B 1 127 ? 18.406 12.555 6.094 1 96.06 127 GLY B C 1
ATOM 3048 O O . GLY B 1 127 ? 18.953 11.484 5.797 1 96.06 127 GLY B O 1
ATOM 3049 N N . ILE B 1 128 ? 18.062 13.516 5.156 1 97.88 128 ILE B N 1
ATOM 3050 C CA . ILE B 1 128 ? 18.328 13.188 3.76 1 97.88 128 ILE B CA 1
ATOM 3051 C C . ILE B 1 128 ? 19.141 14.305 3.107 1 97.88 128 ILE B C 1
ATOM 3053 O O . ILE B 1 128 ? 19.047 14.508 1.896 1 97.88 128 ILE B O 1
ATOM 3057 N N . SER B 1 129 ? 19.875 15.047 3.896 1 97.69 129 SER B N 1
ATOM 3058 C CA . SER B 1 129 ? 20.703 16.125 3.385 1 97.69 129 SER B CA 1
ATOM 3059 C C . SER B 1 129 ? 21.734 15.617 2.377 1 97.69 129 SER B C 1
ATOM 3061 O O . SER B 1 129 ? 22.094 16.328 1.44 1 97.69 129 SER B O 1
ATOM 3063 N N . HIS B 1 130 ? 22.188 14.414 2.574 1 97.62 130 HIS B N 1
ATOM 3064 C CA . HIS B 1 130 ? 23.203 13.82 1.708 1 97.62 130 HIS B CA 1
ATOM 3065 C C . HIS B 1 130 ? 22.672 13.641 0.29 1 97.62 130 HIS B C 1
ATOM 3067 O O . HIS B 1 130 ? 23.453 13.422 -0.644 1 97.62 130 HIS B O 1
ATOM 3073 N N . LEU B 1 131 ? 21.375 13.758 0.063 1 98.25 131 LEU B N 1
ATOM 3074 C CA . LEU B 1 131 ? 20.75 13.523 -1.236 1 98.25 131 LEU B CA 1
ATOM 3075 C C . LEU B 1 131 ? 20.562 14.828 -1.996 1 98.25 131 LEU B C 1
ATOM 3077 O O . LEU B 1 131 ? 20.078 14.828 -3.129 1 98.25 131 LEU B O 1
ATOM 3081 N N . ARG B 1 132 ? 20.969 15.938 -1.454 1 98 132 ARG B N 1
ATOM 3082 C CA . ARG B 1 132 ? 20.578 17.266 -1.92 1 98 132 ARG B CA 1
ATOM 3083 C C . ARG B 1 132 ? 20.938 17.453 -3.393 1 98 132 ARG B C 1
ATOM 3085 O O . ARG B 1 132 ? 20.203 18.109 -4.133 1 98 132 ARG B O 1
ATOM 3092 N N . ASN B 1 133 ? 22 16.828 -3.859 1 97.94 133 ASN B N 1
ATOM 3093 C CA . ASN B 1 133 ? 22.453 17.062 -5.223 1 97.94 133 ASN B CA 1
ATOM 3094 C C . ASN B 1 133 ? 22.031 15.93 -6.16 1 97.94 133 ASN B C 1
ATOM 3096 O O . ASN B 1 133 ? 22.312 15.984 -7.359 1 97.94 133 ASN B O 1
ATOM 3100 N N . ARG B 1 134 ? 21.406 14.93 -5.66 1 97.62 134 ARG B N 1
ATOM 3101 C CA . ARG B 1 134 ? 20.938 13.812 -6.484 1 97.62 134 ARG B CA 1
ATOM 3102 C C . ARG B 1 134 ? 19.688 14.203 -7.27 1 97.62 134 ARG B C 1
ATOM 3104 O O . ARG B 1 134 ? 18.938 15.094 -6.855 1 97.62 134 ARG B O 1
ATOM 3111 N N . GLY B 1 135 ? 19.609 13.578 -8.422 1 97.12 135 GLY B N 1
ATOM 3112 C CA . GLY B 1 135 ? 18.375 13.742 -9.172 1 97.12 135 GLY B CA 1
ATOM 3113 C C . GLY B 1 135 ? 17.172 13.117 -8.477 1 97.12 135 GLY B C 1
ATOM 3114 O O . GLY B 1 135 ? 17.266 12.031 -7.906 1 97.12 135 GLY B O 1
ATOM 3115 N N . TYR B 1 136 ? 16.062 13.859 -8.477 1 95.12 136 TYR B N 1
ATOM 3116 C CA . TYR B 1 136 ? 14.82 13.414 -7.844 1 95.12 136 TYR B CA 1
ATOM 3117 C C . TYR B 1 136 ? 14.367 12.078 -8.414 1 95.12 136 TYR B C 1
ATOM 3119 O O . TYR B 1 136 ? 13.82 11.242 -7.688 1 95.12 136 TYR B O 1
ATOM 3127 N N . ALA B 1 137 ? 14.617 11.812 -9.594 1 94.31 137 ALA B N 1
ATOM 3128 C CA . ALA B 1 137 ? 14.219 10.578 -10.258 1 94.31 137 ALA B CA 1
ATOM 3129 C C . ALA B 1 137 ? 15.18 9.438 -9.938 1 94.31 137 ALA B C 1
ATOM 3131 O O . ALA B 1 137 ? 14.898 8.281 -10.258 1 94.31 137 ALA B O 1
ATOM 3132 N N . GLU B 1 138 ? 16.266 9.742 -9.266 1 94.44 138 GLU B N 1
ATOM 3133 C CA . GLU B 1 138 ? 17.344 8.781 -9.055 1 94.44 138 GLU B CA 1
ATOM 3134 C C . GLU B 1 138 ? 17.328 8.234 -7.625 1 94.44 138 GLU B C 1
ATOM 3136 O O . GLU B 1 138 ? 18.078 7.32 -7.293 1 94.44 138 GLU B O 1
ATOM 3141 N N . ILE B 1 139 ? 16.5 8.836 -6.836 1 94.94 139 ILE B N 1
ATOM 3142 C CA . ILE B 1 139 ? 16.469 8.406 -5.441 1 94.94 139 ILE B CA 1
ATOM 3143 C C . ILE B 1 139 ? 15.305 7.453 -5.227 1 94.94 139 ILE B C 1
ATOM 3145 O O . ILE B 1 139 ? 14.445 7.305 -6.098 1 94.94 139 ILE B O 1
ATOM 3149 N N . SER B 1 140 ? 15.258 6.734 -4.066 1 93.75 140 SER B N 1
ATOM 3150 C CA . SER B 1 140 ? 14.242 5.73 -3.771 1 93.75 140 SER B CA 1
ATOM 3151 C C . SER B 1 140 ? 12.883 6.371 -3.529 1 93.75 140 SER B C 1
ATOM 3153 O O . SER B 1 140 ? 12.789 7.582 -3.324 1 93.75 140 SER B O 1
ATOM 3155 N N . GLY B 1 141 ? 11.781 5.578 -3.59 1 94.19 141 GLY B N 1
ATOM 3156 C CA . GLY B 1 141 ? 10.438 6.074 -3.309 1 94.19 141 GLY B CA 1
ATOM 3157 C C . GLY B 1 141 ? 10.32 6.715 -1.939 1 94.19 141 GLY B C 1
ATOM 3158 O O . GLY B 1 141 ? 9.68 7.762 -1.794 1 94.19 141 GLY B O 1
ATOM 3159 N N . GLY B 1 142 ? 10.922 6.055 -0.9 1 96.94 142 GLY B N 1
ATOM 3160 C CA . GLY B 1 142 ? 10.93 6.629 0.438 1 96.94 142 GLY B CA 1
ATOM 3161 C C . GLY B 1 142 ? 11.633 7.965 0.512 1 96.94 142 GLY B C 1
ATOM 3162 O O . GLY B 1 142 ? 11.148 8.898 1.16 1 96.94 142 GLY B O 1
ATOM 3163 N N . GLU B 1 143 ? 12.742 8.047 -0.183 1 97.25 143 GLU B N 1
ATOM 3164 C CA . GLU B 1 143 ? 13.508 9.289 -0.224 1 97.25 143 GLU B CA 1
ATOM 3165 C C . GLU B 1 143 ? 12.734 10.391 -0.951 1 97.25 143 GLU B C 1
ATOM 3167 O O . GLU B 1 143 ? 12.75 11.547 -0.527 1 97.25 143 GLU B O 1
ATOM 3172 N N . ARG B 1 144 ? 12.117 10.008 -1.959 1 97.44 144 ARG B N 1
ATOM 3173 C CA . ARG B 1 144 ? 11.297 10.977 -2.682 1 97.44 144 ARG B CA 1
ATOM 3174 C C . ARG B 1 144 ? 10.18 11.523 -1.796 1 97.44 144 ARG B C 1
ATOM 3176 O O . ARG B 1 144 ? 9.906 12.719 -1.803 1 97.44 144 ARG B O 1
ATOM 3183 N N . GLN B 1 145 ? 9.57 10.602 -1.089 1 97.88 145 GLN B N 1
ATOM 3184 C CA . GLN B 1 145 ? 8.508 11.039 -0.191 1 97.88 145 GLN B CA 1
ATOM 3185 C C . GLN B 1 145 ? 9.039 12.008 0.864 1 97.88 145 GLN B C 1
ATOM 3187 O O . GLN B 1 145 ? 8.398 13.016 1.171 1 97.88 145 GLN B O 1
ATOM 3192 N N . LEU B 1 146 ? 10.172 11.688 1.408 1 98.25 146 LEU B N 1
ATOM 3193 C CA . LEU B 1 146 ? 10.781 12.562 2.398 1 98.25 146 LEU B CA 1
ATOM 3194 C C . LEU B 1 146 ? 11.133 13.914 1.785 1 98.25 146 LEU B C 1
ATOM 3196 O O . LEU B 1 146 ? 11.016 14.953 2.443 1 98.25 146 LEU B O 1
ATOM 3200 N N . ALA B 1 147 ? 11.562 13.93 0.535 1 97.69 147 ALA B N 1
ATOM 3201 C CA . ALA B 1 147 ? 11.828 15.188 -0.159 1 97.69 147 ALA B CA 1
ATOM 3202 C C . ALA B 1 147 ? 10.555 16.016 -0.28 1 97.69 147 ALA B C 1
ATOM 3204 O O . ALA B 1 147 ? 10.586 17.234 -0.102 1 97.69 147 ALA B O 1
ATOM 3205 N N . LEU B 1 148 ? 9.445 15.367 -0.607 1 97.44 148 LEU B N 1
ATOM 3206 C CA . LEU B 1 148 ? 8.172 16.062 -0.685 1 97.44 148 LEU B CA 1
ATOM 3207 C C . LEU B 1 148 ? 7.781 16.641 0.673 1 97.44 148 LEU B C 1
ATOM 3209 O O . LEU B 1 148 ? 7.234 17.75 0.753 1 97.44 148 LEU B O 1
ATOM 3213 N N . ILE B 1 149 ? 8.031 15.883 1.703 1 98.25 149 ILE B N 1
ATOM 3214 C CA . ILE B 1 149 ? 7.766 16.359 3.055 1 98.25 149 ILE B CA 1
ATOM 3215 C C . ILE B 1 149 ? 8.664 17.562 3.357 1 98.25 149 ILE B C 1
ATOM 3217 O O . ILE B 1 149 ? 8.203 18.562 3.9 1 98.25 149 ILE B O 1
ATOM 3221 N N . ALA B 1 150 ? 9.914 17.469 2.938 1 98.06 150 ALA B N 1
ATOM 3222 C CA . ALA B 1 150 ? 10.836 18.594 3.113 1 98.06 150 ALA B CA 1
ATOM 3223 C C . ALA B 1 150 ? 10.32 19.844 2.402 1 98.06 150 ALA B C 1
ATOM 3225 O O . ALA B 1 150 ? 10.391 20.938 2.947 1 98.06 150 ALA B O 1
ATOM 3226 N N . ARG B 1 151 ? 9.875 19.656 1.244 1 96.44 151 ARG B N 1
ATOM 3227 C CA . ARG B 1 151 ? 9.305 20.766 0.479 1 96.44 151 ARG B CA 1
ATOM 3228 C C . ARG B 1 151 ? 8.164 21.422 1.243 1 96.44 151 ARG B C 1
ATOM 3230 O O . ARG B 1 151 ? 8.062 22.656 1.276 1 96.44 151 ARG B O 1
ATOM 3237 N N . ALA B 1 152 ? 7.316 20.578 1.826 1 96.19 152 ALA B N 1
ATOM 3238 C CA . ALA B 1 152 ? 6.207 21.094 2.621 1 96.19 152 ALA B CA 1
ATOM 3239 C C . ALA B 1 152 ? 6.711 21.875 3.838 1 96.19 152 ALA B C 1
ATOM 3241 O O . ALA B 1 152 ? 6.152 22.906 4.203 1 96.19 152 ALA B O 1
ATOM 3242 N N . ILE B 1 153 ? 7.738 21.391 4.473 1 96.44 153 ILE B N 1
ATOM 3243 C CA . ILE B 1 153 ? 8.32 22.031 5.648 1 96.44 153 ILE B CA 1
ATOM 3244 C C . ILE B 1 153 ? 8.844 23.406 5.277 1 96.44 153 ILE B C 1
ATOM 3246 O O . ILE B 1 153 ? 8.625 24.375 6.008 1 96.44 153 ILE B O 1
ATOM 3250 N N . VAL B 1 154 ? 9.492 23.516 4.133 1 95.81 154 VAL B N 1
ATOM 3251 C CA . VAL B 1 154 ? 10.102 24.766 3.686 1 95.81 154 VAL B CA 1
ATOM 3252 C C . VAL B 1 154 ? 9.016 25.797 3.398 1 95.81 154 VAL B C 1
ATOM 3254 O O . VAL B 1 154 ? 9.258 27.016 3.494 1 95.81 154 VAL B O 1
ATOM 3257 N N . GLN B 1 155 ? 7.887 25.312 3.061 1 94.44 155 GLN B N 1
ATOM 3258 C CA . GLN B 1 155 ? 6.738 26.188 2.852 1 94.44 155 GLN B CA 1
ATOM 3259 C C . GLN B 1 155 ? 6.355 26.906 4.137 1 94.44 155 GLN B C 1
ATOM 3261 O O . GLN B 1 155 ? 5.688 27.938 4.098 1 94.44 155 GLN B O 1
ATOM 3266 N N . LYS B 1 156 ? 6.789 26.297 5.297 1 93.38 156 LYS B N 1
ATOM 3267 C CA . LYS B 1 156 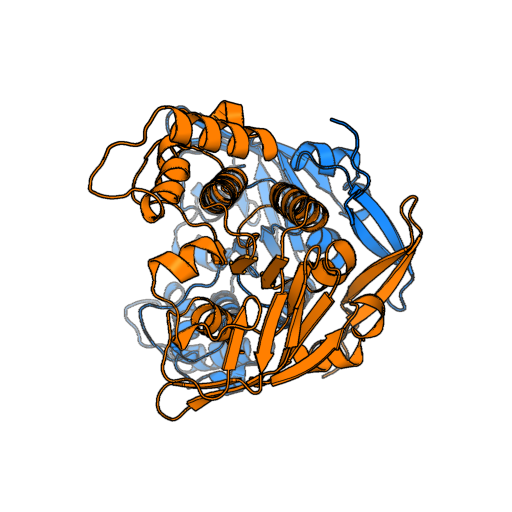? 6.613 26.859 6.637 1 93.38 156 LYS B CA 1
ATOM 3268 C C . LYS B 1 156 ? 5.148 26.828 7.059 1 93.38 156 LYS B C 1
ATOM 3270 O O . LYS B 1 156 ? 4.715 27.641 7.879 1 93.38 156 LYS B O 1
ATOM 3275 N N . ALA B 1 157 ? 4.375 26.047 6.375 1 95.06 157 ALA B N 1
ATOM 3276 C CA . ALA B 1 157 ? 3.006 25.812 6.816 1 95.06 157 ALA B CA 1
ATOM 3277 C C . ALA B 1 157 ? 2.971 24.875 8.023 1 95.06 157 ALA B C 1
ATOM 3279 O O . ALA B 1 157 ? 3.742 23.906 8.094 1 95.06 157 ALA B O 1
ATOM 3280 N N . LYS B 1 158 ? 2.07 25.141 8.891 1 96.94 158 LYS B N 1
ATOM 3281 C CA . LYS B 1 158 ? 2.025 24.359 10.125 1 96.94 158 LYS B CA 1
ATOM 3282 C C . LYS B 1 158 ? 1.025 23.219 10.016 1 96.94 158 LYS B C 1
ATOM 3284 O O . LYS B 1 158 ? 1.014 22.312 10.859 1 96.94 158 LYS B O 1
ATOM 3289 N N . ILE B 1 159 ? 0.158 23.25 9.047 1 98.62 159 ILE B N 1
ATOM 3290 C CA . ILE B 1 159 ? -0.792 22.172 8.797 1 98.62 159 ILE B CA 1
ATOM 3291 C C . ILE B 1 159 ? -0.333 21.359 7.586 1 98.62 159 ILE B C 1
ATOM 3293 O O . ILE B 1 159 ? -0.163 21.891 6.492 1 98.62 159 ILE B O 1
ATOM 3297 N N . LEU B 1 160 ? -0.064 20.094 7.773 1 98.62 160 LEU B N 1
ATOM 3298 C CA . LEU B 1 160 ? 0.347 19.188 6.711 1 98.62 160 LEU B CA 1
ATOM 3299 C C . LEU B 1 160 ? -0.765 18.203 6.379 1 98.62 160 LEU B C 1
ATOM 3301 O O . LEU B 1 160 ? -1.207 17.438 7.25 1 98.62 160 LEU B O 1
ATOM 3305 N N . VAL B 1 161 ? -1.259 18.266 5.199 1 98.75 161 VAL B N 1
ATOM 3306 C CA . VAL B 1 161 ? -2.236 17.312 4.688 1 98.75 161 VAL B CA 1
ATOM 3307 C C . VAL B 1 161 ? -1.547 16.312 3.756 1 98.75 161 VAL B C 1
ATOM 3309 O O . VAL B 1 161 ? -0.956 16.703 2.748 1 98.75 161 VAL B O 1
ATOM 3312 N N . MET B 1 162 ? -1.581 15.047 4.129 1 98.62 162 MET B N 1
ATOM 3313 C CA . MET B 1 162 ? -0.868 14.023 3.365 1 98.62 162 MET B CA 1
ATOM 3314 C C . MET B 1 162 ? -1.836 12.984 2.812 1 98.62 162 MET B C 1
ATOM 3316 O O . MET B 1 162 ? -2.609 12.391 3.566 1 98.62 162 MET B O 1
ATOM 3320 N N . ASP B 1 163 ? -1.797 12.797 1.57 1 97.88 163 ASP B N 1
ATOM 3321 C CA . ASP B 1 163 ? -2.66 11.82 0.911 1 97.88 163 ASP B CA 1
ATOM 3322 C C . ASP B 1 163 ? -1.912 10.516 0.649 1 97.88 163 ASP B C 1
ATOM 3324 O O . ASP B 1 163 ? -1.173 10.406 -0.331 1 97.88 163 ASP B O 1
ATOM 3328 N N . GLU B 1 164 ? -2.113 9.508 1.55 1 97.56 164 GLU B N 1
ATOM 3329 C CA . GLU B 1 164 ? -1.498 8.18 1.495 1 97.56 164 GLU B CA 1
ATOM 3330 C C . GLU B 1 164 ? 0.016 8.281 1.335 1 97.56 164 GLU B C 1
ATOM 3332 O O . GLU B 1 164 ? 0.584 7.73 0.392 1 97.56 164 GLU B O 1
ATOM 3337 N N . PRO B 1 165 ? 0.682 8.773 2.301 1 97.94 165 PRO B N 1
ATOM 3338 C CA . PRO B 1 165 ? 2.1 9.117 2.17 1 97.94 165 PRO B CA 1
ATOM 3339 C C . PRO B 1 165 ? 2.998 7.891 2.033 1 97.94 165 PRO B C 1
ATOM 3341 O O . PRO B 1 165 ? 4.164 8.016 1.648 1 97.94 165 PRO B O 1
ATOM 3344 N N . THR B 1 166 ? 2.473 6.73 2.348 1 97.38 166 THR B N 1
ATOM 3345 C CA . THR B 1 166 ? 3.359 5.57 2.311 1 97.38 166 THR B CA 1
ATOM 3346 C C . THR B 1 166 ? 2.896 4.57 1.257 1 97.38 166 THR B C 1
ATOM 3348 O O . THR B 1 166 ? 3.391 3.441 1.207 1 97.38 166 THR B O 1
ATOM 3351 N N . ALA B 1 167 ? 1.964 5.004 0.468 1 94.31 167 ALA B N 1
ATOM 3352 C CA . ALA B 1 167 ? 1.525 4.113 -0.606 1 94.31 167 ALA B CA 1
ATOM 3353 C C . ALA B 1 167 ? 2.686 3.762 -1.532 1 94.31 167 ALA B C 1
ATOM 3355 O O . ALA B 1 167 ? 3.555 4.594 -1.794 1 94.31 167 ALA B O 1
ATOM 3356 N N . ASN B 1 168 ? 2.836 2.52 -1.983 1 90.31 168 ASN B N 1
ATOM 3357 C CA . ASN B 1 168 ? 3.779 1.985 -2.959 1 90.31 168 ASN B CA 1
ATOM 3358 C C . ASN B 1 168 ? 5.195 1.923 -2.395 1 90.31 168 ASN B C 1
ATOM 3360 O O . ASN B 1 168 ? 6.152 1.659 -3.129 1 90.31 168 ASN B O 1
ATOM 3364 N N . LEU B 1 169 ? 5.352 2.324 -1.113 1 96.62 169 LEU B N 1
ATOM 3365 C CA . LEU B 1 169 ? 6.652 2.188 -0.465 1 96.62 169 LEU B CA 1
ATOM 3366 C C . LEU B 1 169 ? 6.844 0.775 0.075 1 96.62 169 LEU B C 1
ATOM 3368 O O . LEU B 1 169 ? 5.871 0.1 0.42 1 96.62 169 LEU B O 1
ATOM 3372 N N . ASP B 1 170 ? 8.133 0.317 0.107 1 96.94 170 ASP B N 1
ATOM 3373 C CA . ASP B 1 170 ? 8.383 -0.96 0.768 1 96.94 170 ASP B CA 1
ATOM 3374 C C . ASP B 1 170 ? 8.266 -0.824 2.285 1 96.94 170 ASP B C 1
ATOM 3376 O O . ASP B 1 170 ? 8.094 0.28 2.803 1 96.94 170 ASP B O 1
ATOM 3380 N N . TYR B 1 171 ? 8.367 -1.877 2.938 1 97.81 171 TYR B N 1
ATOM 3381 C CA . TYR B 1 171 ? 8.102 -1.955 4.371 1 97.81 171 TYR B CA 1
ATOM 3382 C C . TYR B 1 171 ? 9 -0.998 5.145 1 97.81 171 TYR B C 1
ATOM 3384 O O . TYR B 1 171 ? 8.516 -0.225 5.977 1 97.81 171 TYR B O 1
ATOM 3392 N N . GLY B 1 172 ? 10.289 -1.029 4.918 1 97.38 172 GLY B N 1
ATOM 3393 C CA . GLY B 1 172 ? 11.227 -0.172 5.621 1 97.38 172 GLY B CA 1
ATOM 3394 C C . GLY B 1 172 ? 10.953 1.306 5.422 1 97.38 172 GLY B C 1
ATOM 3395 O O . GLY B 1 172 ? 10.953 2.078 6.383 1 97.38 172 GLY B O 1
ATOM 3396 N N . ASN B 1 173 ? 10.758 1.647 4.254 1 97.06 173 ASN B N 1
ATOM 3397 C CA . ASN B 1 173 ? 10.508 3.049 3.93 1 97.06 173 ASN B CA 1
ATOM 3398 C C . ASN B 1 173 ? 9.188 3.535 4.527 1 97.06 173 ASN B C 1
ATOM 3400 O O . ASN B 1 173 ? 9.07 4.699 4.918 1 97.06 173 ASN B O 1
ATOM 3404 N N . GLN B 1 174 ? 8.195 2.66 4.582 1 97.56 174 GLN B N 1
ATOM 3405 C CA . GLN B 1 174 ? 6.945 3.031 5.23 1 97.56 174 GLN B CA 1
ATOM 3406 C C . GLN B 1 174 ? 7.176 3.432 6.684 1 97.56 174 GLN B C 1
ATOM 3408 O O . GLN B 1 174 ? 6.691 4.473 7.133 1 97.56 174 GLN B O 1
ATOM 3413 N N . ILE B 1 175 ? 7.918 2.625 7.352 1 97.06 175 ILE B N 1
ATOM 3414 C CA . ILE B 1 175 ? 8.188 2.875 8.758 1 97.06 175 ILE B CA 1
ATOM 3415 C C . ILE B 1 175 ? 8.984 4.168 8.914 1 97.06 175 ILE B C 1
ATOM 3417 O O . ILE B 1 175 ? 8.641 5.027 9.727 1 97.06 175 ILE B O 1
ATOM 3421 N N . ARG B 1 176 ? 9.984 4.344 8.109 1 96.5 176 ARG B N 1
ATOM 3422 C CA . ARG B 1 176 ? 10.844 5.52 8.195 1 96.5 176 ARG B CA 1
ATOM 3423 C C . ARG B 1 176 ? 10.047 6.801 7.961 1 96.5 176 ARG B C 1
ATOM 3425 O O . ARG B 1 176 ? 10.141 7.746 8.742 1 96.5 176 ARG B O 1
ATOM 3432 N N . VAL B 1 177 ? 9.289 6.805 6.941 1 97.75 177 VAL B N 1
ATOM 3433 C CA . VAL B 1 177 ? 8.492 7.98 6.609 1 97.75 177 VAL B CA 1
ATOM 3434 C C . VAL B 1 177 ? 7.52 8.281 7.746 1 97.75 177 VAL B C 1
ATOM 3436 O O . VAL B 1 177 ? 7.434 9.422 8.219 1 97.75 177 VAL B O 1
ATOM 3439 N N . MET B 1 178 ? 6.82 7.297 8.258 1 97.94 178 MET B N 1
ATOM 3440 C CA . MET B 1 178 ? 5.812 7.512 9.297 1 97.94 178 MET B CA 1
ATOM 3441 C C . MET B 1 178 ? 6.457 7.969 10.602 1 97.94 178 MET B C 1
ATOM 3443 O O . MET B 1 178 ? 5.871 8.758 11.344 1 97.94 178 MET B O 1
ATOM 3447 N N . MET B 1 179 ? 7.652 7.516 10.82 1 97 179 MET B N 1
ATOM 3448 C CA . MET B 1 179 ? 8.367 7.965 12.016 1 97 179 MET B CA 1
ATOM 3449 C C . MET B 1 179 ? 8.695 9.453 11.922 1 97 179 MET B C 1
ATOM 3451 O O . MET B 1 179 ? 8.586 10.18 12.914 1 97 179 MET B O 1
ATOM 3455 N N . HIS B 1 180 ? 9.086 9.852 10.773 1 97.44 180 HIS B N 1
ATOM 3456 C CA . HIS B 1 180 ? 9.344 11.273 10.57 1 97.44 180 HIS B CA 1
ATOM 3457 C C . HIS B 1 180 ? 8.062 12.094 10.711 1 97.44 180 HIS B C 1
ATOM 3459 O O . HIS B 1 180 ? 8.07 13.172 11.312 1 97.44 180 HIS B O 1
ATOM 3465 N N . VAL B 1 181 ? 7.008 11.578 10.188 1 98.06 181 VAL B N 1
ATOM 3466 C CA . VAL B 1 181 ? 5.715 12.25 10.266 1 98.06 181 VAL B CA 1
ATOM 3467 C C . VAL B 1 181 ? 5.297 12.398 11.727 1 98.06 181 VAL B C 1
ATOM 3469 O O . VAL B 1 181 ? 4.863 13.469 12.148 1 98.06 181 VAL B O 1
ATOM 3472 N N . LYS B 1 182 ? 5.434 11.359 12.461 1 97.62 182 LYS B N 1
ATOM 3473 C CA . LYS B 1 182 ? 5.129 11.383 13.891 1 97.62 182 LYS B CA 1
ATOM 3474 C C . LYS B 1 182 ? 5.961 12.43 14.617 1 97.62 182 LYS B C 1
ATOM 3476 O O . LYS B 1 182 ? 5.445 13.18 15.453 1 97.62 182 LYS B O 1
ATOM 3481 N N . LYS B 1 183 ? 7.227 12.469 14.273 1 96.88 183 LYS B N 1
ATOM 3482 C CA . LYS B 1 183 ? 8.125 13.445 14.891 1 96.88 183 LYS B CA 1
ATOM 3483 C C . LYS B 1 183 ? 7.688 14.867 14.578 1 96.88 183 LYS B C 1
ATOM 3485 O O . LYS B 1 183 ? 7.711 15.734 15.453 1 96.88 183 LYS B O 1
ATOM 3490 N N . LEU B 1 184 ? 7.316 15.102 13.367 1 97.31 184 LEU B N 1
ATOM 3491 C CA . LEU B 1 184 ? 6.855 16.422 12.977 1 97.31 184 LEU B CA 1
ATOM 3492 C C . LEU B 1 184 ? 5.637 16.844 13.797 1 97.31 184 LEU B C 1
ATOM 3494 O O . LEU B 1 184 ? 5.555 17.984 14.258 1 97.31 184 LEU B O 1
ATOM 3498 N N . ALA B 1 185 ? 4.691 15.945 13.984 1 98 185 ALA B N 1
ATOM 3499 C CA . ALA B 1 185 ? 3.525 16.234 14.82 1 98 185 ALA B CA 1
ATOM 3500 C C . ALA B 1 185 ? 3.945 16.594 16.234 1 98 185 ALA B C 1
ATOM 3502 O O . ALA B 1 185 ? 3.477 17.594 16.797 1 98 185 ALA B O 1
ATOM 3503 N N . LYS B 1 186 ? 4.871 15.875 16.75 1 96.69 186 LYS B N 1
ATOM 3504 C CA . LYS B 1 186 ? 5.359 16.125 18.109 1 96.69 186 LYS B CA 1
ATOM 3505 C C . LYS B 1 186 ? 6.02 17.5 18.219 1 96.69 186 LYS B C 1
ATOM 3507 O O . LYS B 1 186 ? 5.996 18.125 19.266 1 96.69 186 LYS B O 1
ATOM 3512 N N . GLU B 1 187 ? 6.531 17.891 17.094 1 96.06 187 GLU B N 1
ATOM 3513 C CA . GLU B 1 187 ? 7.238 19.172 17.062 1 96.06 187 GLU B CA 1
ATOM 3514 C C . GLU B 1 187 ? 6.266 20.328 16.859 1 96.06 187 GLU B C 1
ATOM 3516 O O . GLU B 1 187 ? 6.684 21.484 16.75 1 96.06 187 GLU B O 1
ATOM 3521 N N . GLY B 1 188 ? 5.023 20.047 16.75 1 97.44 188 GLY B N 1
ATOM 3522 C CA . GLY B 1 188 ? 4.051 21.125 16.797 1 97.44 188 GLY B CA 1
ATOM 3523 C C . GLY B 1 188 ? 3.209 21.219 15.531 1 97.44 188 GLY B C 1
ATOM 3524 O O . GLY B 1 188 ? 2.268 22.016 15.469 1 97.44 188 GLY B O 1
ATOM 3525 N N . TYR B 1 189 ? 3.479 20.438 14.516 1 98 189 TYR B N 1
ATOM 3526 C CA . TYR B 1 189 ? 2.678 20.438 13.297 1 98 189 TYR B CA 1
ATOM 3527 C C . TYR B 1 189 ? 1.325 19.781 13.531 1 98 189 TYR B C 1
ATOM 3529 O O . TYR B 1 189 ? 1.188 18.922 14.406 1 98 189 TYR B O 1
ATOM 3537 N N . ILE B 1 190 ? 0.34 20.266 12.805 1 98.75 190 ILE B N 1
ATOM 3538 C CA . ILE B 1 190 ? -0.89 19.5 12.602 1 98.75 190 ILE B CA 1
ATOM 3539 C C . ILE B 1 190 ? -0.755 18.609 11.375 1 98.75 190 ILE B C 1
ATOM 3541 O O . ILE B 1 190 ? -0.51 19.094 10.266 1 98.75 190 ILE B O 1
ATOM 3545 N N . VAL B 1 191 ? -0.849 17.359 11.578 1 98.81 191 VAL B N 1
ATOM 3546 C CA . VAL B 1 191 ? -0.75 16.438 10.453 1 98.81 191 VAL B CA 1
ATOM 3547 C C . VAL B 1 191 ? -2.076 15.703 10.258 1 98.81 191 VAL B C 1
ATOM 3549 O O . VAL B 1 191 ? -2.629 15.148 11.219 1 98.81 191 VAL B O 1
ATOM 3552 N N . ILE B 1 192 ? -2.617 15.766 9.125 1 98.88 192 ILE B N 1
ATOM 3553 C CA . ILE B 1 192 ? -3.795 15.008 8.719 1 98.88 192 ILE B CA 1
ATOM 3554 C C . ILE B 1 192 ? -3.451 14.117 7.523 1 98.88 192 ILE B C 1
ATOM 3556 O O . ILE B 1 192 ? -3.168 14.617 6.43 1 98.88 192 ILE B O 1
ATOM 3560 N N . LEU B 1 193 ? -3.443 12.828 7.73 1 98.81 193 LEU B N 1
ATOM 3561 C CA . LEU B 1 193 ? -3.027 11.953 6.641 1 98.81 193 LEU B CA 1
ATOM 3562 C C . LEU B 1 193 ? -4.043 10.828 6.426 1 98.81 193 LEU B C 1
ATOM 3564 O O . LEU B 1 193 ? -4.68 10.375 7.379 1 98.81 193 LEU B O 1
ATOM 3568 N N . SER B 1 194 ? -4.277 10.492 5.199 1 98.56 194 SER B N 1
ATOM 3569 C CA . SER B 1 194 ? -5.043 9.297 4.871 1 98.56 194 SER B CA 1
ATOM 3570 C C . SER B 1 194 ? -4.141 8.07 4.758 1 98.56 194 SER B C 1
ATOM 3572 O O . SER B 1 194 ? -2.977 8.188 4.371 1 98.56 194 SER B O 1
ATOM 3574 N N . THR B 1 195 ? -4.645 6.898 5.133 1 97.75 195 THR B N 1
ATOM 3575 C CA . THR B 1 195 ? -3.896 5.648 5.023 1 97.75 195 THR B CA 1
ATOM 3576 C C . THR B 1 195 ? -4.844 4.469 4.812 1 97.75 195 THR B C 1
ATOM 3578 O O . THR B 1 195 ? -5.965 4.469 5.324 1 97.75 195 THR B O 1
ATOM 3581 N N . HIS B 1 196 ? -4.332 3.525 4.109 1 96.75 196 HIS B N 1
ATOM 3582 C CA . HIS B 1 196 ? -5.094 2.295 3.924 1 96.75 196 HIS B CA 1
ATOM 3583 C C . HIS B 1 196 ? -4.812 1.3 5.047 1 96.75 196 HIS B C 1
ATOM 3585 O O . HIS B 1 196 ? -5.445 0.244 5.117 1 96.75 196 HIS B O 1
ATOM 3591 N N . ASN B 1 197 ? -3.939 1.574 5.941 1 96.81 197 ASN B N 1
ATOM 3592 C CA . ASN B 1 197 ? -3.57 0.705 7.051 1 96.81 197 ASN B CA 1
ATOM 3593 C C . ASN B 1 197 ? -4.098 1.238 8.383 1 96.81 197 ASN B C 1
ATOM 3595 O O . ASN B 1 197 ? -3.5 2.135 8.977 1 96.81 197 ASN B O 1
ATOM 3599 N N . PRO B 1 198 ? -5.102 0.647 8.891 1 97.88 198 PRO B N 1
ATOM 3600 C CA . PRO B 1 198 ? -5.688 1.162 10.125 1 97.88 198 PRO B CA 1
ATOM 3601 C C . PRO B 1 198 ? -4.723 1.098 11.312 1 97.88 198 PRO B C 1
ATOM 3603 O O . PRO B 1 198 ? -4.879 1.842 12.281 1 97.88 198 PRO B O 1
ATOM 3606 N N . GLU B 1 199 ? -3.725 0.279 11.266 1 97.25 199 GLU B N 1
ATOM 3607 C CA . GLU B 1 199 ? -2.773 0.161 12.367 1 97.25 199 GLU B CA 1
ATOM 3608 C C . GLU B 1 199 ? -1.955 1.438 12.523 1 97.25 199 GLU B C 1
ATOM 3610 O O . GLU B 1 199 ? -1.387 1.688 13.594 1 97.25 199 GLU B O 1
ATOM 3615 N N . HIS B 1 200 ? -1.844 2.158 11.469 1 97.88 200 HIS B N 1
ATOM 3616 C CA . HIS B 1 200 ? -1.136 3.432 11.555 1 97.88 200 HIS B CA 1
ATOM 3617 C C . HIS B 1 200 ? -1.766 4.344 12.602 1 97.88 200 HIS B C 1
ATOM 3619 O O . HIS B 1 200 ? -1.064 5.113 13.258 1 97.88 200 HIS B O 1
ATOM 3625 N N . ALA B 1 201 ? -3.1 4.258 12.734 1 98.06 201 ALA B N 1
ATOM 3626 C CA . ALA B 1 201 ? -3.779 5.074 13.734 1 98.06 201 ALA B CA 1
ATOM 3627 C C . ALA B 1 201 ? -3.311 4.711 15.148 1 98.06 201 ALA B C 1
ATOM 3629 O O . ALA B 1 201 ? -3.131 5.594 15.992 1 98.06 201 ALA B O 1
ATOM 3630 N N . PHE B 1 202 ? -3.07 3.416 15.352 1 97.06 202 PHE B N 1
ATOM 3631 C CA . PHE B 1 202 ? -2.635 2.957 16.672 1 97.06 202 PHE B CA 1
ATOM 3632 C C . PHE B 1 202 ? -1.166 3.291 16.891 1 97.06 202 PHE B C 1
ATOM 3634 O O . PHE B 1 202 ? -0.782 3.697 18 1 97.06 202 PHE B O 1
ATOM 3641 N N . LEU B 1 203 ? -0.408 3.125 15.891 1 95.62 203 LEU B N 1
ATOM 3642 C CA . LEU B 1 203 ? 1.043 3.213 16.016 1 95.62 203 LEU B CA 1
ATOM 3643 C C . LEU B 1 203 ? 1.495 4.668 16.094 1 95.62 203 LEU B C 1
ATOM 3645 O O . LEU B 1 203 ? 2.43 4.996 16.828 1 95.62 203 LEU B O 1
ATOM 3649 N N . TYR B 1 204 ? 0.785 5.508 15.328 1 96.69 204 TYR B N 1
ATOM 3650 C CA . TYR B 1 204 ? 1.365 6.832 15.133 1 96.69 204 TYR B CA 1
ATOM 3651 C C . TYR B 1 204 ? 0.362 7.926 15.477 1 96.69 204 TYR B C 1
ATOM 3653 O O . TYR B 1 204 ? 0.748 9.047 15.812 1 96.69 204 TYR B O 1
ATOM 3661 N N . GLY B 1 205 ? -0.904 7.672 15.406 1 97.25 205 GLY B N 1
ATOM 3662 C CA . GLY B 1 205 ? -1.922 8.711 15.445 1 97.25 205 GLY B CA 1
ATOM 3663 C C . GLY B 1 205 ? -2.277 9.141 16.859 1 97.25 205 GLY B C 1
ATOM 3664 O O . GLY B 1 205 ? -2.287 8.328 17.781 1 97.25 205 GLY B O 1
ATOM 3665 N N . THR B 1 206 ? -2.58 10.438 17.031 1 98.19 206 THR B N 1
ATOM 3666 C CA . THR B 1 206 ? -3.199 10.93 18.25 1 98.19 206 THR B CA 1
ATOM 3667 C C . THR B 1 206 ? -4.719 10.898 18.141 1 98.19 206 THR B C 1
ATOM 3669 O O . THR B 1 206 ? -5.422 10.828 19.156 1 98.19 206 THR B O 1
ATOM 3672 N N . LYS B 1 207 ? -5.18 11.031 16.938 1 98.44 207 LYS B N 1
ATOM 3673 C CA . LYS B 1 207 ? -6.605 11.023 16.625 1 98.44 207 LYS B CA 1
ATOM 3674 C C . LYS B 1 207 ? -6.879 10.25 15.336 1 98.44 207 LYS B C 1
ATOM 3676 O O . LYS B 1 207 ? -6 10.117 14.484 1 98.44 207 LYS B O 1
ATOM 3681 N N . VAL B 1 208 ? -8.102 9.695 15.219 1 98.69 208 VAL B N 1
ATOM 3682 C CA . VAL B 1 208 ? -8.523 9 14.008 1 98.69 208 VAL B CA 1
ATOM 3683 C C . VAL B 1 208 ? -9.898 9.508 13.57 1 98.69 208 VAL B C 1
ATOM 3685 O O . VAL B 1 208 ? -10.75 9.805 14.406 1 98.69 208 VAL B O 1
ATOM 3688 N N . LEU B 1 209 ? -10.047 9.734 12.297 1 98.81 209 LEU B N 1
ATOM 3689 C CA . LEU B 1 209 ? -11.328 9.977 11.648 1 98.81 209 LEU B CA 1
ATOM 3690 C C . LEU B 1 209 ? -11.766 8.766 10.828 1 98.81 209 LEU B C 1
ATOM 3692 O O . LEU B 1 209 ? -11.117 8.414 9.836 1 98.81 209 LEU B O 1
ATOM 3696 N N . MET B 1 210 ? -12.844 8.164 11.203 1 98.75 210 MET B N 1
ATOM 3697 C CA . MET B 1 210 ? -13.359 7.016 10.469 1 98.75 210 MET B CA 1
ATOM 3698 C C . MET B 1 210 ? -14.492 7.434 9.539 1 98.75 210 MET B C 1
ATOM 3700 O O . MET B 1 210 ? -15.578 7.797 9.992 1 98.75 210 MET B O 1
ATOM 3704 N N . MET B 1 211 ? -14.211 7.309 8.289 1 98.62 211 MET B N 1
ATOM 3705 C CA . MET B 1 211 ? -15.156 7.781 7.285 1 98.62 211 MET B CA 1
ATOM 3706 C C . MET B 1 211 ? -15.867 6.609 6.617 1 98.62 211 MET B C 1
ATOM 3708 O O . MET B 1 211 ? -15.227 5.633 6.227 1 98.62 211 MET B O 1
ATOM 3712 N N . PHE B 1 212 ? -17.109 6.746 6.512 1 98.19 212 PHE B N 1
ATOM 3713 C CA . PHE B 1 212 ? -17.969 5.766 5.844 1 98.19 212 PHE B CA 1
ATOM 3714 C C . PHE B 1 212 ? -19.156 6.449 5.176 1 98.19 212 PHE B C 1
ATOM 3716 O O . PHE B 1 212 ? -19.828 7.273 5.789 1 98.19 212 PHE B O 1
ATOM 3723 N N . ASN B 1 213 ? -19.328 6.152 3.896 1 96.31 213 ASN B N 1
ATOM 3724 C CA . ASN B 1 213 ? -20.422 6.707 3.111 1 96.31 213 ASN B CA 1
ATOM 3725 C C . ASN B 1 213 ? -20.453 8.227 3.188 1 96.31 213 ASN B C 1
ATOM 3727 O O . ASN B 1 213 ? -21.516 8.82 3.418 1 96.31 213 ASN B O 1
ATOM 3731 N N . GLY B 1 214 ? -19.266 8.781 3.18 1 97.12 214 GLY B N 1
ATOM 3732 C CA . GLY B 1 214 ? -19.141 10.227 3.07 1 97.12 214 GLY B CA 1
ATOM 3733 C C . GLY B 1 214 ? -19.281 10.945 4.402 1 97.12 214 GLY B C 1
ATOM 3734 O O . GLY B 1 214 ? -19.281 12.172 4.453 1 97.12 214 GLY B O 1
ATOM 3735 N N . LYS B 1 215 ? -19.375 10.172 5.496 1 98.19 215 LYS B N 1
ATOM 3736 C CA . LYS B 1 215 ? -19.547 10.734 6.836 1 98.19 215 LYS B CA 1
ATOM 3737 C C . LYS B 1 215 ? -18.422 10.297 7.762 1 98.19 215 LYS B C 1
ATOM 3739 O O . LYS B 1 215 ? -17.75 9.297 7.508 1 98.19 215 LYS B O 1
ATOM 3744 N N . ILE B 1 216 ? -18.203 11.109 8.742 1 98.44 216 ILE B N 1
ATOM 3745 C CA . ILE B 1 216 ? -17.406 10.641 9.867 1 98.44 216 ILE B CA 1
ATOM 3746 C C . ILE B 1 216 ? -18.281 9.883 10.852 1 98.44 216 ILE B C 1
ATOM 3748 O O . ILE B 1 216 ? -19.141 10.477 11.516 1 98.44 216 ILE B O 1
ATOM 3752 N N . ILE B 1 217 ? -18.062 8.656 10.969 1 98.06 217 ILE B N 1
ATOM 3753 C CA . ILE B 1 217 ? -18.922 7.855 11.828 1 98.06 217 ILE B CA 1
ATOM 3754 C C . ILE B 1 217 ? -18.375 7.852 13.258 1 98.06 217 ILE B C 1
ATOM 3756 O O . ILE B 1 217 ? -19.141 7.68 14.219 1 98.06 217 ILE B O 1
ATOM 3760 N N . GLN B 1 218 ? -17.125 7.953 13.398 1 98 218 GLN B N 1
ATOM 3761 C CA . GLN B 1 218 ? -16.469 8.086 14.695 1 98 218 GLN B CA 1
ATOM 3762 C C . GLN B 1 218 ? -15.148 8.859 14.57 1 98 218 GLN B C 1
ATOM 3764 O O . GLN B 1 218 ? -14.469 8.781 13.547 1 98 218 GLN B O 1
ATOM 3769 N N . SER B 1 219 ? -14.875 9.609 15.602 1 98.06 219 SER B N 1
ATOM 3770 C CA . SER B 1 219 ? -13.609 10.328 15.664 1 98.06 219 SER B CA 1
ATOM 3771 C C . SER B 1 219 ? -13.109 10.453 17.094 1 98.06 219 SER B C 1
ATOM 3773 O O . SER B 1 219 ? -13.906 10.641 18.031 1 98.06 219 SER B O 1
ATOM 3775 N N . GLY B 1 220 ? -11.867 10.289 17.328 1 98.06 220 GLY B N 1
ATOM 3776 C CA . GLY B 1 220 ? -11.273 10.375 18.656 1 98.06 220 GLY B CA 1
ATOM 3777 C C . GLY B 1 220 ? -9.961 9.625 18.766 1 98.06 220 GLY B C 1
ATOM 3778 O O . GLY B 1 220 ? -9.266 9.414 17.781 1 98.06 220 GLY B O 1
ATOM 3779 N N . CYS B 1 221 ? -9.57 9.383 19.938 1 98 221 CYS B N 1
ATOM 3780 C CA . CYS B 1 221 ? -8.352 8.609 20.188 1 98 221 CYS B CA 1
ATOM 3781 C C . CYS B 1 221 ? -8.469 7.211 19.609 1 98 221 CYS B C 1
ATOM 3783 O O . CYS B 1 221 ? -9.445 6.504 19.859 1 98 221 CYS B O 1
ATOM 3785 N N . PRO B 1 222 ? -7.496 6.773 18.828 1 97.94 222 PRO B N 1
ATOM 3786 C CA . PRO B 1 222 ? -7.598 5.48 18.141 1 97.94 222 PRO B CA 1
ATOM 3787 C C . PRO B 1 222 ? -7.887 4.332 19.109 1 97.94 222 PRO B C 1
ATOM 3789 O O . PRO B 1 222 ? -8.773 3.512 18.844 1 97.94 222 PRO B O 1
ATOM 3792 N N . LYS B 1 223 ? -7.25 4.258 20.172 1 96.31 223 LYS B N 1
ATOM 3793 C CA . LYS B 1 223 ? -7.387 3.146 21.109 1 96.31 223 LYS B CA 1
ATOM 3794 C C . LYS B 1 223 ? -8.789 3.115 21.719 1 96.31 223 LYS B C 1
ATOM 3796 O O . LYS B 1 223 ? -9.266 2.057 22.125 1 96.31 223 LYS B O 1
ATOM 3801 N N . GLU B 1 224 ? -9.445 4.254 21.719 1 97.06 224 GLU B N 1
ATOM 3802 C CA . GLU B 1 224 ? -10.758 4.371 22.359 1 97.06 224 GLU B CA 1
ATOM 3803 C C . GLU B 1 224 ? -11.883 4.121 21.375 1 97.06 224 GLU B C 1
ATOM 3805 O O . GLU B 1 224 ? -12.906 3.527 21.719 1 97.06 224 GLU B O 1
ATOM 3810 N N . ILE B 1 225 ? -11.648 4.547 20.141 1 96.75 225 ILE B N 1
ATOM 3811 C CA . ILE B 1 225 ? -12.82 4.617 19.266 1 96.75 225 ILE B CA 1
ATOM 3812 C C . ILE B 1 225 ? -12.797 3.459 18.266 1 96.75 225 ILE B C 1
ATOM 3814 O O . ILE B 1 225 ? -13.852 2.994 17.828 1 96.75 225 ILE B O 1
ATOM 3818 N N . VAL B 1 226 ? -11.609 2.977 17.906 1 97.88 226 VAL B N 1
ATOM 3819 C CA . VAL B 1 226 ? -11.539 1.946 16.875 1 97.88 226 VAL B CA 1
ATOM 3820 C C . VAL B 1 226 ? -11.883 0.587 17.469 1 97.88 226 VAL B C 1
ATOM 3822 O O . VAL B 1 226 ? -11.227 0.129 18.422 1 97.88 226 VAL B O 1
ATOM 3825 N N . THR B 1 227 ? -12.891 0.022 17 1 98.06 227 THR B N 1
ATOM 3826 C CA . THR B 1 227 ? -13.336 -1.294 17.438 1 98.06 227 THR B CA 1
ATOM 3827 C C . THR B 1 227 ? -13.406 -2.264 16.266 1 98.06 227 THR B C 1
ATOM 3829 O O . THR B 1 227 ? -13.367 -1.846 15.102 1 98.06 227 THR B O 1
ATOM 3832 N N . GLU B 1 228 ? -13.5 -3.559 16.625 1 97.44 228 GLU B N 1
ATOM 3833 C CA . GLU B 1 228 ? -13.664 -4.574 15.586 1 97.44 228 GLU B CA 1
ATOM 3834 C C . GLU B 1 228 ? -14.938 -4.328 14.773 1 97.44 228 GLU B C 1
ATOM 3836 O O . GLU B 1 228 ? -14.93 -4.461 13.547 1 97.44 228 GLU B O 1
ATOM 3841 N N . ALA B 1 229 ? -15.961 -3.936 15.445 1 97.88 229 ALA B N 1
ATOM 3842 C CA . ALA B 1 229 ? -17.25 -3.684 14.797 1 97.88 229 ALA B CA 1
ATOM 3843 C C . ALA B 1 229 ? -17.141 -2.52 13.812 1 97.88 229 ALA B C 1
ATOM 3845 O O . ALA B 1 229 ? -17.688 -2.582 12.703 1 97.88 229 ALA B O 1
ATOM 3846 N N . LEU B 1 230 ? -16.484 -1.488 14.195 1 98.12 230 LEU B N 1
ATOM 3847 C CA . LEU B 1 230 ? -16.328 -0.326 13.328 1 98.12 230 LEU B CA 1
ATOM 3848 C C . LEU B 1 230 ? -15.461 -0.665 12.117 1 98.12 230 LEU B C 1
ATOM 3850 O O . LEU B 1 230 ? -15.75 -0.226 11 1 98.12 230 LEU B O 1
ATOM 3854 N N . LEU B 1 231 ? -14.375 -1.446 12.352 1 98.19 231 LEU B N 1
ATOM 3855 C CA . LEU B 1 231 ? -13.539 -1.867 11.234 1 98.19 231 LEU B CA 1
ATOM 3856 C C . LEU B 1 231 ? -14.328 -2.732 10.258 1 98.19 231 LEU B C 1
ATOM 3858 O O . LEU B 1 231 ? -14.156 -2.613 9.039 1 98.19 231 LEU B O 1
ATOM 3862 N N . GLU B 1 232 ? -15.148 -3.57 10.805 1 97.75 232 GLU B N 1
ATOM 3863 C CA . GLU B 1 232 ? -16 -4.379 9.945 1 97.75 232 GLU B CA 1
ATOM 3864 C C . GLU B 1 232 ? -16.969 -3.506 9.148 1 97.75 232 GLU B C 1
ATOM 3866 O O . GLU B 1 232 ? -17.219 -3.758 7.969 1 97.75 232 GLU B O 1
ATOM 3871 N N . GLN B 1 233 ? -17.531 -2.576 9.82 1 97.81 233 GLN B N 1
ATOM 3872 C CA . GLN B 1 233 ? -18.422 -1.653 9.141 1 97.81 233 GLN B CA 1
ATOM 3873 C C . GLN B 1 233 ? -17.719 -0.918 8.016 1 97.81 233 GLN B C 1
ATOM 3875 O O . GLN B 1 233 ? -18.25 -0.772 6.918 1 97.81 233 GLN B O 1
ATOM 3880 N N . LEU B 1 234 ? -16.5 -0.475 8.227 1 97.88 234 LEU B N 1
ATOM 3881 C CA . LEU B 1 234 ? -15.742 0.304 7.25 1 97.88 234 LEU B CA 1
ATOM 3882 C C . LEU B 1 234 ? -15.312 -0.567 6.074 1 97.88 234 LEU B C 1
ATOM 3884 O O . LEU B 1 234 ? -15.406 -0.146 4.918 1 97.88 234 LEU B O 1
ATOM 3888 N N . TYR B 1 235 ? -14.844 -1.813 6.465 1 97.31 235 TYR B N 1
ATOM 3889 C CA . TYR B 1 235 ? -14.062 -2.51 5.449 1 97.31 235 TYR B CA 1
ATOM 3890 C C . TYR B 1 235 ? -14.719 -3.83 5.066 1 97.31 235 TYR B C 1
ATOM 3892 O O . TYR B 1 235 ? -14.258 -4.516 4.152 1 97.31 235 TYR B O 1
ATOM 3900 N N . GLY B 1 236 ? -15.727 -4.289 5.738 1 95.69 236 GLY B N 1
ATOM 3901 C CA . GLY B 1 236 ? -16.516 -5.457 5.379 1 95.69 236 GLY B CA 1
ATOM 3902 C C . GLY B 1 236 ? -15.797 -6.766 5.648 1 95.69 236 GLY B C 1
ATOM 3903 O O . GLY B 1 236 ? -16.047 -7.766 4.969 1 95.69 236 GLY B O 1
ATOM 3904 N N . VAL B 1 237 ? -14.836 -6.699 6.582 1 95.12 237 VAL B N 1
ATOM 3905 C CA . VAL B 1 237 ? -14.086 -7.906 6.922 1 95.12 237 VAL B CA 1
ATOM 3906 C C . VAL B 1 237 ? -14.016 -8.062 8.438 1 95.12 237 VAL B C 1
ATOM 3908 O O . VAL B 1 237 ? -14.062 -7.07 9.172 1 95.12 237 VAL B O 1
ATOM 3911 N N . HIS B 1 238 ? -13.891 -9.305 8.875 1 94.44 238 HIS B N 1
ATOM 3912 C CA . HIS B 1 238 ? -13.773 -9.586 10.297 1 94.44 238 HIS B CA 1
ATOM 3913 C C . HIS B 1 238 ? -12.312 -9.609 10.742 1 94.44 238 HIS B C 1
ATOM 3915 O O . HIS B 1 238 ? -11.484 -10.289 10.133 1 94.44 238 HIS B O 1
ATOM 3921 N N . VAL B 1 239 ? -12.07 -8.82 11.773 1 95.62 239 VAL B N 1
ATOM 3922 C CA . VAL B 1 239 ? -10.711 -8.773 12.312 1 95.62 239 VAL B CA 1
ATOM 3923 C C . VAL B 1 239 ? -10.758 -8.859 13.836 1 95.62 239 VAL B C 1
ATOM 3925 O O . VAL B 1 239 ? -11.828 -8.758 14.438 1 95.62 239 VAL B O 1
ATOM 3928 N N . LYS B 1 240 ? -9.664 -9.086 14.422 1 94.62 240 LYS B N 1
ATOM 3929 C CA . LYS B 1 240 ? -9.484 -9.086 15.867 1 94.62 240 LYS B CA 1
ATOM 3930 C C . LYS B 1 240 ? -8.461 -8.039 16.297 1 94.62 240 LYS B C 1
ATOM 3932 O O . LYS B 1 240 ? -7.43 -7.867 15.641 1 94.62 240 LYS B O 1
ATOM 3937 N N . LEU B 1 241 ? -8.812 -7.352 17.328 1 95.94 241 LEU B N 1
ATOM 3938 C CA . LEU B 1 241 ? -7.871 -6.426 17.953 1 95.94 241 LEU B CA 1
ATOM 3939 C C . LEU B 1 241 ? -7.188 -7.066 19.156 1 95.94 241 LEU B C 1
ATOM 3941 O O . LEU B 1 241 ? -7.852 -7.684 19.984 1 95.94 241 LEU B O 1
ATOM 3945 N N . GLU B 1 242 ? -5.844 -6.949 19.156 1 93.75 242 GLU B N 1
ATOM 3946 C CA . GLU B 1 242 ? -5.062 -7.516 20.25 1 93.75 242 GLU B CA 1
ATOM 3947 C C . GLU B 1 242 ? -4.012 -6.527 20.75 1 93.75 242 GLU B C 1
ATOM 3949 O O . GLU B 1 242 ? -3.387 -5.824 19.953 1 93.75 242 GLU B O 1
ATOM 3954 N N . ASP B 1 243 ? -3.846 -6.473 22.047 1 93.69 243 ASP B N 1
ATOM 3955 C CA . ASP B 1 243 ? -2.805 -5.633 22.625 1 93.69 243 ASP B CA 1
ATOM 3956 C C . ASP B 1 243 ? -1.54 -6.445 22.906 1 93.69 243 ASP B C 1
ATOM 3958 O O . ASP B 1 243 ? -1.609 -7.539 23.484 1 93.69 243 ASP B O 1
ATOM 3962 N N . ILE B 1 244 ? -0.485 -5.895 22.469 1 91 244 ILE B N 1
ATOM 3963 C CA . ILE B 1 244 ? 0.823 -6.488 22.734 1 91 244 ILE B CA 1
ATOM 3964 C C . ILE B 1 244 ? 1.615 -5.598 23.688 1 91 244 ILE B C 1
ATOM 3966 O O . ILE B 1 244 ? 1.703 -4.383 23.469 1 91 244 ILE B O 1
ATOM 3970 N N . LYS B 1 245 ? 2.154 -6.242 24.672 1 87.75 245 LYS B N 1
ATOM 3971 C CA . LYS B 1 245 ? 2.994 -5.5 25.594 1 87.75 245 LYS B CA 1
ATOM 3972 C C . LYS B 1 245 ? 4.387 -5.262 25.016 1 87.75 245 LYS B C 1
ATOM 3974 O O . LYS B 1 245 ? 5.027 -6.195 24.531 1 87.75 245 LYS B O 1
ATOM 3979 N N . THR B 1 246 ? 4.746 -4.039 24.938 1 83.31 246 THR B N 1
ATOM 3980 C CA . THR B 1 246 ? 6.086 -3.676 24.484 1 83.31 246 THR B CA 1
ATOM 3981 C C . THR B 1 246 ? 6.785 -2.805 25.516 1 83.31 246 THR B C 1
ATOM 3983 O O . THR B 1 246 ? 6.172 -2.379 26.5 1 83.31 246 THR B O 1
ATOM 3986 N N . GLU B 1 247 ? 8.062 -2.582 25.328 1 79.44 247 GLU B N 1
ATOM 3987 C CA . GLU B 1 247 ? 8.82 -1.716 26.234 1 79.44 247 GLU B CA 1
ATOM 3988 C C . GLU B 1 247 ? 8.297 -0.281 26.188 1 79.44 247 GLU B C 1
ATOM 3990 O O . GLU B 1 247 ? 8.352 0.438 27.188 1 79.44 247 GLU B O 1
ATOM 3995 N N . ALA B 1 248 ? 7.777 0.046 25.078 1 75.5 248 ALA B N 1
ATOM 3996 C CA . ALA B 1 248 ? 7.305 1.414 24.875 1 75.5 248 ALA B CA 1
ATOM 3997 C C . ALA B 1 248 ? 5.84 1.553 25.281 1 75.5 248 ALA B C 1
ATOM 3999 O O . ALA B 1 248 ? 5.266 2.641 25.203 1 75.5 248 ALA B O 1
ATOM 4000 N N . GLY B 1 249 ? 5.258 0.46 25.719 1 82.75 249 GLY B N 1
ATOM 4001 C CA . GLY B 1 249 ? 3.842 0.446 26.047 1 82.75 249 GLY B CA 1
ATOM 4002 C C . GLY B 1 249 ? 3.057 -0.573 25.234 1 82.75 249 GLY B C 1
ATOM 4003 O O . GLY B 1 249 ? 3.619 -1.274 24.391 1 82.75 249 GLY B O 1
ATOM 4004 N N . ASP B 1 250 ? 1.796 -0.57 25.516 1 90.06 250 ASP B N 1
ATOM 4005 C CA . ASP B 1 250 ? 0.938 -1.51 24.797 1 90.06 250 ASP B CA 1
ATOM 4006 C C . ASP B 1 250 ? 0.609 -0.998 23.391 1 90.06 250 ASP B C 1
ATOM 4008 O O . ASP B 1 250 ? 0.298 0.182 23.219 1 90.06 250 ASP B O 1
ATOM 4012 N N . ILE B 1 251 ? 0.8 -1.86 22.547 1 90.88 251 ILE B N 1
ATOM 4013 C CA . ILE B 1 251 ? 0.454 -1.533 21.156 1 90.88 251 ILE B CA 1
ATOM 4014 C C . ILE B 1 251 ? -0.699 -2.42 20.688 1 90.88 251 ILE B C 1
ATOM 4016 O O . ILE B 1 251 ? -0.67 -3.637 20.891 1 90.88 251 ILE B O 1
ATOM 4020 N N . ARG B 1 252 ? -1.662 -1.77 20.188 1 95.81 252 ARG B N 1
ATOM 4021 C CA . ARG B 1 252 ? -2.783 -2.518 19.641 1 95.81 252 ARG B CA 1
ATOM 4022 C C . ARG B 1 252 ? -2.506 -2.93 18.188 1 95.81 252 ARG B C 1
ATOM 4024 O O . ARG B 1 252 ? -2.018 -2.127 17.391 1 95.81 252 ARG B O 1
ATOM 4031 N N . VAL B 1 253 ? -2.732 -4.227 17.828 1 95.81 253 VAL B N 1
ATOM 4032 C CA . VAL B 1 253 ? -2.533 -4.738 16.469 1 95.81 253 VAL B CA 1
ATOM 4033 C C . VAL B 1 253 ? -3.84 -5.324 15.945 1 95.81 253 VAL B C 1
ATOM 4035 O O . VAL B 1 253 ? -4.777 -5.562 16.719 1 95.81 253 VAL B O 1
ATOM 4038 N N . ILE B 1 254 ? -3.926 -5.434 14.641 1 96.25 254 ILE B N 1
ATOM 4039 C CA . ILE B 1 254 ? -5.105 -5.973 13.969 1 96.25 254 ILE B CA 1
ATOM 4040 C C . ILE B 1 254 ? -4.754 -7.297 13.297 1 96.25 254 ILE B C 1
ATOM 4042 O O . ILE B 1 254 ? -3.789 -7.379 12.539 1 96.25 254 ILE B O 1
ATOM 4046 N N . VAL B 1 255 ? -5.516 -8.336 13.547 1 93.69 255 VAL B N 1
ATOM 4047 C CA . VAL B 1 255 ? -5.32 -9.648 12.945 1 93.69 255 VAL B CA 1
ATOM 4048 C C . VAL B 1 255 ? -6.574 -10.062 12.18 1 93.69 255 VAL B C 1
ATOM 4050 O O . VAL B 1 255 ? -7.672 -10.094 12.742 1 93.69 255 VAL B O 1
ATOM 4053 N N . PRO B 1 256 ? -6.422 -10.289 10.875 1 91.25 256 PRO B N 1
ATOM 4054 C CA . PRO B 1 256 ? -7.602 -10.766 10.148 1 91.25 256 PRO B CA 1
ATOM 4055 C C . PRO B 1 256 ? -8.109 -12.109 10.672 1 91.25 256 PRO B C 1
ATOM 4057 O O . PRO B 1 256 ? -7.32 -12.945 11.117 1 91.25 256 PRO B O 1
ATOM 4060 N N . ASN B 1 257 ? -9.367 -12.234 10.695 1 85.75 257 ASN B N 1
ATOM 4061 C CA . ASN B 1 257 ? -9.945 -13.539 11.016 1 85.75 257 ASN B CA 1
ATOM 4062 C C . ASN B 1 257 ? -9.852 -14.5 9.836 1 85.75 257 ASN B C 1
ATOM 4064 O O . ASN B 1 257 ? -10.602 -14.375 8.867 1 85.75 257 ASN B O 1
ATOM 4068 N N . LEU B 1 258 ? -8.922 -15.391 9.891 1 74.75 258 LEU B N 1
ATOM 4069 C CA . LEU B 1 258 ? -8.609 -16.266 8.773 1 74.75 258 LEU B CA 1
ATOM 4070 C C . LEU B 1 258 ? -9.539 -17.484 8.75 1 74.75 258 LEU B C 1
ATOM 4072 O O . LEU B 1 258 ? -9.5 -18.281 7.816 1 74.75 258 LEU B O 1
ATOM 4076 N N . MET B 1 259 ? -10.281 -17.609 9.828 1 67.69 259 MET B N 1
ATOM 4077 C CA . MET B 1 259 ? -11.18 -18.75 9.867 1 67.69 259 MET B CA 1
ATOM 4078 C C . MET B 1 259 ? -12.383 -18.531 8.961 1 67.69 259 MET B C 1
ATOM 4080 O O . MET B 1 259 ? -12.859 -17.391 8.82 1 67.69 259 MET B O 1
ATOM 4084 N N . ASN B 1 260 ? -12.414 -19.203 7.75 1 53.62 260 ASN B N 1
ATOM 4085 C CA . ASN B 1 260 ? -13.516 -19.219 6.789 1 53.62 260 ASN B CA 1
ATOM 4086 C C . ASN B 1 260 ? -14.867 -19.062 7.48 1 53.62 260 ASN B C 1
ATOM 4088 O O . ASN B 1 260 ? -15.273 -19.953 8.234 1 53.62 260 ASN B O 1
ATOM 4092 N N . ARG B 1 261 ? -15.328 -18 7.965 1 44.34 261 ARG B N 1
ATOM 4093 C CA . ARG B 1 261 ? -16.766 -18.047 8.172 1 44.34 261 ARG B CA 1
ATOM 4094 C C . ARG B 1 261 ? -17.5 -18.438 6.887 1 44.34 261 ARG B C 1
ATOM 4096 O O . ARG B 1 261 ? -17.141 -17.953 5.805 1 44.34 261 ARG B O 1
ATOM 4103 N N . GLN B 1 262 ? -17.891 -19.625 6.766 1 36 262 GLN B N 1
ATOM 4104 C CA . GLN B 1 262 ? -18.797 -20.094 5.719 1 36 262 GLN B CA 1
ATOM 4105 C C . GLN B 1 262 ? -19.672 -18.953 5.207 1 36 262 GLN B C 1
ATOM 4107 O O . GLN B 1 262 ? -20.531 -18.453 5.934 1 36 262 GLN B O 1
ATOM 4112 N N . THR B 1 263 ? -19.172 -17.859 4.594 1 29.06 263 THR B N 1
ATOM 4113 C CA . THR B 1 263 ? -20.281 -17.266 3.857 1 29.06 263 THR B CA 1
ATOM 4114 C C . THR B 1 263 ? -20.906 -18.266 2.906 1 29.06 263 THR B C 1
ATOM 4116 O O . THR B 1 263 ? -20.219 -19.078 2.287 1 29.06 263 THR B O 1
#

Solvent-accessible surface area (backbone atoms only — not comparable to full-atom values): 27616 Å² total; per-residue (Å²): 106,40,40,37,36,39,48,28,26,33,53,62,86,91,43,77,36,34,49,56,33,66,53,71,48,36,54,41,29,25,31,29,38,36,47,43,78,85,34,34,68,67,59,52,49,34,42,76,71,62,76,47,81,83,50,46,64,46,44,25,50,72,81,38,50,56,90,78,45,53,70,62,61,45,44,44,43,42,28,75,33,66,52,62,70,87,56,94,60,63,48,29,37,44,59,55,19,43,56,29,38,54,77,73,44,78,65,98,58,74,83,49,74,64,48,51,51,44,34,50,48,32,25,47,75,71,73,47,46,91,42,35,81,38,38,46,60,74,50,54,66,46,54,44,37,51,43,47,50,25,12,33,50,44,35,59,25,49,29,40,39,29,46,30,64,49,59,96,36,27,52,29,37,32,53,53,51,51,51,52,52,42,49,44,11,70,71,46,24,26,32,41,30,36,46,54,52,73,53,50,23,56,74,58,28,58,24,27,40,36,33,49,90,19,23,66,78,46,71,40,43,30,86,78,64,65,42,52,67,56,48,23,70,49,37,73,42,65,48,42,76,46,75,41,86,47,95,90,40,72,41,61,45,77,42,73,57,80,68,78,67,83,121,106,41,39,38,38,40,48,28,27,32,54,62,84,90,43,78,36,34,49,55,32,64,52,71,47,38,54,42,28,26,32,29,39,34,46,42,80,87,34,33,69,69,58,52,50,33,43,76,70,62,74,46,83,82,49,47,63,47,46,26,50,72,84,38,51,56,90,77,43,54,69,61,62,46,44,44,44,43,28,75,33,67,52,62,70,88,58,94,62,64,49,30,36,46,58,55,19,42,56,31,39,54,74,72,44,80,64,98,58,74,82,50,74,63,48,51,52,45,35,50,48,32,25,47,76,69,72,45,47,91,43,36,81,38,37,45,59,73,51,54,67,45,54,44,36,50,42,47,50,24,10,33,50,44,35,59,24,48,29,40,39,28,46,31,63,49,60,94,36,28,54,31,38,32,52,52,52,51,52,51,52,43,50,44,10,70,72,46,25,26,32,42,30,37,45,52,52,73,54,50,24,56,76,58,28,59,25,27,40,35,33,50,90,18,23,66,78,46,72,39,43,30,87,76,64,66,41,52,68,56,47,23,70,48,38,73,43,65,50,44,78,47,76,42,84,47,96,91,40,74,42,63,44,78,42,74,57,80,67,78,67,82,120